Protein AF-0000000066323116 (afdb_homodimer)

pLDDT: mean 90.19, std 12.71, range [26.88, 98.75]

Foldseek 3Di:
DVVVVVVVPDDPVVVVVVVVCPQFDFFDLQKKKKKKKFKDPVCVLCVQADPPDRVLLLLLLVVLQQVLCVVQVFAKWWDADRMIMGIHHRQADPVGDPVDDTAHGVSRTQVCCFVVSQVSSLVSSLVSSLVSPVPPCVRDPPVSNCSSPVRDITMGMDMDMGHPVCLLVVLVVLLCVFQPVLQQSLLCSVLCVPPNCVVCVPPDSVRSQVVDVVPHVDDPVPPFQCSRGNKMKAKAWDFDDDPPDTDIDIDMFIKGWNRDRDPLSSVCSHHRHDDCVSVVVIDIGGDPSVVD/DVVVVVLVPDDPVVVVVVVVCPQFDFFDLQKKKKKKKFKDPVCVLCVQADPPDRVLLLLLLVVLQVVLCVVQVFAKWWDADRMIMGIHHRQADPVGDPVDDTAHGVSRTQVCCFVVSQVSSLVSSLVSSLVLPVPPCVRDPPVSNCSSPVRDITMGMDMDMGHPVCLLVVLVVLLCVFQPVLQQSLLCSVLCVPPNCVVCVPPDSVRSQVVDVVPHVDDPVPPFQCSRGNKMKAKAWDFDDDPPDTDIDIDMFIKGWNRDRDPLSSVQSHDRHDDCVSVVVIDIGGDPSVVD

Nearest PDB structures (foldseek):
  4kgm-assembly1_B-2  TM=8.939E-01  e=3.980E-16  Bacillus thuringiensis serovar israelensis ATCC 35646
  4kgm-assembly2_C-3  TM=8.505E-01  e=1.273E-15  Bacillus thuringiensis serovar israelensis ATCC 35646
  4kgk-assembly1_A  TM=8.338E-01  e=4.421E-14  Bacillus thuringiensis serovar israelensis ATCC 35646
  6r4p-assembly1_A  TM=5.034E-01  e=4.136E-02  Bos taurus
  7pdf-assembly1_A  TM=4.873E-01  e=2.107E-01  Bos taurus

Secondary structure (DSSP, 8-state):
-HHHHTTTSS-HHHHHHHHHHTT--B--TTSEEEEEEEETTHHHHTTTS-SS--HHHHHHHHHHHHHHHHHH--SEEEEETTEEEEEE--SS-TT--TTS----GGGGBHHHHHHHHHHHHHHHHHHHHHHHHTT-TTTS-HHHHHHHHT----EEEEEEEE-GGGTHHHHHHHHIIIIIIIHHHHHHHHHHHHH-HHHHTT--HHHHHHHHHHHSS--GGGS-HHHHH-EEEEEEEEEEE-SS-EEEEEEEEEEE----SSHHHHHHHH-SS--GGGGTTS--EE--GGG-/-HHHHTTTSS-HHHHHHHHHHTT--B--TTSEEEEEEEETTHHHHTTTS-SS--HHHHHHHHHHHHHHHHHH--SEEEEETTEEEEEE--SS-TT--TT-----GGGGBHHHHHHHHHHHHHHHHHHHHHHHHTT-TTTS-HHHHHHHHT----EEEEEEEE-GGGTHHHHHHHHIIIIIIIHHHHHHHHHHHHH-HHHHTT--HHHHHHHHHHHSS--GGGS-HHHHH-EEEEEEEEEEE-SS-EEEEEEEEEEE----SSHHHHHHHH-SS--GGGGTTS--EE--GGG-

Solvent-accessible surface area (backbone atoms only — not comparable to full-atom values): 31396 Å² total; per-residue (Å²): 115,66,77,63,51,63,59,67,76,44,55,66,69,60,53,50,49,53,40,42,46,76,61,60,45,62,54,57,32,72,26,28,37,34,43,40,33,37,48,58,66,42,72,70,70,50,62,78,50,57,76,74,66,36,66,58,59,53,48,18,50,51,53,26,46,52,53,47,31,71,72,71,62,39,23,25,35,36,39,43,92,62,32,39,38,35,32,37,67,44,38,55,56,94,78,64,56,91,88,57,89,54,55,34,77,80,64,18,27,46,39,48,50,30,1,37,53,16,3,45,44,14,24,35,29,38,49,44,37,32,73,71,44,73,84,37,69,88,76,36,52,71,67,54,47,50,51,49,67,60,34,72,67,27,18,27,26,47,52,36,66,26,44,78,91,41,47,66,50,57,50,49,49,48,34,44,50,20,63,45,48,30,28,51,49,35,54,50,38,50,41,36,66,75,61,33,62,81,76,47,70,86,50,52,71,69,54,41,52,50,51,45,41,73,74,44,90,53,53,74,89,70,52,58,47,48,61,37,27,14,37,39,36,27,37,24,78,42,78,44,76,46,100,86,53,75,48,79,44,83,48,73,46,50,27,14,48,82,70,64,98,50,70,57,52,50,51,56,48,61,32,68,52,61,54,66,82,70,52,62,90,52,71,73,42,74,53,80,58,78,82,103,116,65,76,63,50,64,59,67,77,44,55,67,69,61,54,50,50,54,40,44,45,76,61,60,45,62,54,57,30,72,26,30,36,32,44,38,33,37,48,58,66,43,71,70,70,50,61,81,50,57,77,78,66,36,65,60,60,53,48,16,50,50,53,25,46,51,53,47,32,71,72,71,63,40,23,25,35,35,38,43,91,62,32,39,38,35,34,38,67,45,37,53,56,93,79,64,54,91,87,58,87,53,58,34,79,79,65,17,28,46,41,49,50,30,1,37,52,16,4,46,45,14,24,35,29,38,47,43,38,34,72,71,44,73,83,38,70,88,76,36,52,72,66,54,48,50,51,49,68,62,34,71,67,27,19,26,26,48,54,35,66,26,44,79,91,42,46,65,50,56,51,50,50,49,34,45,50,20,63,46,48,30,28,50,50,36,53,49,38,48,41,35,66,76,62,32,63,81,76,47,69,84,52,53,71,68,54,42,50,50,52,44,40,74,75,44,91,53,54,75,88,70,52,57,48,48,61,36,28,14,36,40,36,28,36,24,78,42,78,42,76,46,98,88,53,74,46,78,44,82,47,72,47,50,27,14,49,83,72,64,98,48,69,57,51,51,51,57,48,59,30,67,52,61,52,66,82,70,51,62,88,52,72,75,43,73,54,80,58,82,82,106

Organism: Acanthamoeba polyphaga mimivirus (NCBI:txid212035)

Radius of gyration: 26.81 Å; Cα contacts (8 Å, |Δi|>4): 972; chains: 2; bounding box: 70×74×66 Å

InterPro domains:
  IPR007537 tRNAHis guanylyltransferase Thg1 [PTHR12729] (16-245)
  IPR024956 tRNAHis guanylyltransferase catalytic domain [PF04446] (14-160)
  IPR038469 tRNAHis guanylyltransferase Thg1 superfamily [G3DSA:3.30.70.3000] (10-271)

Structure (mmCIF, N/CA/C/O backbone):
data_AF-0000000066323116-model_v1
#
loop_
_entity.id
_entity.type
_entity.pdbx_description
1 polymer 'Uncharacterized protein R259'
#
loop_
_atom_site.group_PDB
_atom_site.id
_atom_site.type_symbol
_atom_site.label_atom_id
_atom_site.label_alt_id
_atom_site.label_comp_id
_atom_site.label_asym_id
_atom_site.label_entity_id
_atom_site.label_seq_id
_atom_site.pdbx_PDB_ins_code
_atom_site.Cartn_x
_atom_site.Cartn_y
_atom_site.Cartn_z
_atom_site.occupancy
_atom_site.B_iso_or_equiv
_atom_site.auth_seq_id
_atom_site.auth_comp_id
_atom_site.auth_asym_id
_atom_site.auth_atom_id
_atom_site.pdbx_PDB_model_num
ATOM 1 N N . MET A 1 1 ? -22.312 -32.719 9.953 1 27.44 1 MET A N 1
ATOM 2 C CA . MET A 1 1 ? -22.188 -33.688 8.867 1 27.44 1 MET A CA 1
ATOM 3 C C . MET A 1 1 ? -22.688 -33.125 7.555 1 27.44 1 MET A C 1
ATOM 5 O O . MET A 1 1 ? -22.078 -33.344 6.504 1 27.44 1 MET A O 1
ATOM 9 N N . SER A 1 2 ? -23.938 -32.531 7.668 1 28.55 2 SER A N 1
ATOM 10 C CA . SER A 1 2 ? -24.719 -32.031 6.559 1 28.55 2 SER A CA 1
ATOM 11 C C . SER A 1 2 ? -24.141 -30.719 6.027 1 28.55 2 SER A C 1
ATOM 13 O O . SER A 1 2 ? -24.188 -30.453 4.824 1 28.55 2 SER A O 1
ATOM 15 N N . GLU A 1 3 ? -23.719 -29.844 6.961 1 29.06 3 GLU A N 1
ATOM 16 C CA . GLU A 1 3 ? -23.141 -28.562 6.586 1 29.06 3 GLU A CA 1
ATOM 17 C C . GLU A 1 3 ? -21.797 -28.75 5.883 1 29.06 3 GLU A C 1
ATOM 19 O O . GLU A 1 3 ? -21.359 -27.859 5.148 1 29.06 3 GLU A O 1
ATOM 24 N N . ILE A 1 4 ? -21.016 -29.812 6.152 1 36.69 4 ILE A N 1
ATOM 25 C CA . ILE A 1 4 ? -19.828 -30.344 5.48 1 36.69 4 ILE A CA 1
ATOM 26 C C . ILE A 1 4 ? -20.203 -30.781 4.062 1 36.69 4 ILE A C 1
ATOM 28 O O . ILE A 1 4 ? -19.391 -30.625 3.139 1 36.69 4 ILE A O 1
ATOM 32 N N . SER A 1 5 ? -21.344 -31.328 3.861 1 37.16 5 SER A N 1
ATOM 33 C CA . SER A 1 5 ? -21.875 -31.875 2.611 1 37.16 5 SER A CA 1
ATOM 34 C C . SER A 1 5 ? -22.094 -30.766 1.582 1 37.16 5 SER A C 1
ATOM 36 O O . SER A 1 5 ? -21.906 -30.984 0.383 1 37.16 5 SER A O 1
ATOM 38 N N . ASN A 1 6 ? -22.766 -29.688 1.961 1 36.66 6 ASN A N 1
ATOM 39 C CA . ASN A 1 6 ? -23.109 -28.609 1.047 1 36.66 6 ASN A CA 1
ATOM 40 C C . ASN A 1 6 ? -21.875 -27.812 0.631 1 36.66 6 ASN A C 1
ATOM 42 O O . ASN A 1 6 ? -21.984 -26.859 -0.146 1 36.66 6 ASN A O 1
ATOM 46 N N . ILE A 1 7 ? -20.766 -27.781 1.333 1 43.34 7 ILE A N 1
ATOM 47 C CA . ILE A 1 7 ? -19.453 -27.281 0.99 1 43.34 7 ILE A CA 1
ATOM 48 C C . ILE A 1 7 ? -18.875 -28.078 -0.175 1 43.34 7 ILE A C 1
ATOM 50 O O . ILE A 1 7 ? -18.062 -27.578 -0.951 1 43.34 7 ILE A O 1
ATOM 54 N N . ILE A 1 8 ? -19.219 -29.422 -0.382 1 46.03 8 ILE A N 1
ATOM 55 C CA . ILE A 1 8 ? -18.75 -30.359 -1.399 1 46.03 8 ILE A CA 1
ATOM 56 C C . ILE A 1 8 ? -19.156 -29.859 -2.785 1 46.03 8 ILE A C 1
ATOM 58 O O . ILE A 1 8 ? -18.359 -29.906 -3.727 1 46.03 8 ILE A O 1
ATOM 62 N N . ASN A 1 9 ? -20.5 -29.344 -2.939 1 54.34 9 ASN A N 1
ATOM 63 C CA . ASN A 1 9 ? -20.953 -29.125 -4.312 1 54.34 9 ASN A CA 1
ATOM 64 C C . ASN A 1 9 ? -20.609 -27.719 -4.801 1 54.34 9 ASN A C 1
ATOM 66 O O . ASN A 1 9 ? -21 -27.328 -5.902 1 54.34 9 ASN A O 1
ATOM 70 N N . GLU A 1 10 ? -20.141 -26.938 -3.865 1 66 10 GLU A N 1
ATOM 71 C CA . GLU A 1 10 ? -19.891 -25.578 -4.332 1 66 10 GLU A CA 1
ATOM 72 C C . GLU A 1 10 ? -18.516 -25.469 -4.984 1 66 10 GLU A C 1
ATOM 74 O O . GLU A 1 10 ? -17.531 -26.016 -4.473 1 66 10 GLU A O 1
ATOM 79 N N . PRO A 1 11 ? -18.609 -24.969 -6.191 1 76.12 11 PRO A N 1
ATOM 80 C CA . PRO A 1 11 ? -17.312 -24.75 -6.852 1 76.12 11 PRO A CA 1
ATOM 81 C C . PRO A 1 11 ? -16.312 -24.016 -5.961 1 76.12 11 PRO A C 1
ATOM 83 O O . PRO A 1 11 ? -16.688 -23.125 -5.199 1 76.12 11 PRO A O 1
ATOM 86 N N . ILE A 1 12 ? -15.164 -24.531 -5.883 1 77.75 12 ILE A N 1
ATOM 87 C CA . ILE A 1 12 ? -14.086 -24.031 -5.035 1 77.75 12 ILE A CA 1
ATOM 88 C C . ILE A 1 12 ? -13.992 -22.516 -5.18 1 77.75 12 ILE A C 1
ATOM 90 O O . ILE A 1 12 ? -13.781 -21.812 -4.191 1 77.75 12 ILE A O 1
ATOM 94 N N . GLY A 1 13 ? -14.203 -22 -6.367 1 74.31 13 GLY A N 1
ATOM 95 C CA . GLY A 1 13 ? -14.141 -20.562 -6.602 1 74.31 13 GLY A CA 1
ATOM 96 C C . GLY A 1 13 ? -15.164 -19.781 -5.789 1 74.31 13 GLY A C 1
ATOM 97 O O . GLY A 1 13 ? -14.836 -18.75 -5.203 1 74.31 13 GLY A O 1
ATOM 98 N N . ASP A 1 14 ? -16.328 -20.281 -5.723 1 78.25 14 ASP A N 1
ATOM 99 C CA . ASP A 1 14 ? -17.406 -19.625 -4.98 1 78.25 14 ASP A CA 1
ATOM 100 C C . ASP A 1 14 ? -17.156 -19.688 -3.477 1 78.25 14 ASP A C 1
ATOM 102 O O . ASP A 1 14 ? -17.422 -18.719 -2.752 1 78.25 14 ASP A O 1
ATOM 106 N N . ARG A 1 15 ? -16.672 -20.844 -3.086 1 80 15 ARG A N 1
ATOM 107 C CA . ARG A 1 15 ? -16.344 -20.984 -1.673 1 80 15 ARG A CA 1
ATOM 108 C C . ARG A 1 15 ? -15.266 -20 -1.249 1 80 15 ARG A C 1
ATOM 110 O O . ARG A 1 15 ? -15.383 -19.359 -0.198 1 80 15 ARG A O 1
ATOM 117 N N . MET A 1 16 ? -14.344 -19.844 -2.1 1 77.62 16 MET A N 1
ATOM 118 C CA . MET A 1 16 ? -13.242 -18.938 -1.795 1 77.62 16 MET A CA 1
ATOM 119 C C . MET A 1 16 ? -13.727 -17.5 -1.744 1 77.62 16 MET A C 1
ATOM 121 O O . MET A 1 16 ? -13.281 -16.719 -0.897 1 77.62 16 MET A O 1
ATOM 125 N N . LYS A 1 17 ? -14.633 -17.234 -2.588 1 76.81 17 LYS A N 1
ATOM 126 C CA . LYS A 1 17 ? -15.188 -15.883 -2.607 1 76.81 17 LYS A CA 1
ATOM 127 C C . LYS A 1 17 ? -15.914 -15.57 -1.303 1 76.81 17 LYS A C 1
ATOM 129 O O . LYS A 1 17 ? -15.891 -14.43 -0.833 1 76.81 17 LYS A O 1
ATOM 134 N N . ARG A 1 18 ? -16.453 -16.578 -0.722 1 77.75 18 ARG A N 1
ATOM 135 C CA . ARG A 1 18 ? -17.125 -16.391 0.557 1 77.75 18 ARG A CA 1
ATOM 136 C C . ARG A 1 18 ? -16.125 -16.047 1.659 1 77.75 18 ARG A C 1
ATOM 138 O O . ARG A 1 18 ? -16.391 -15.195 2.504 1 77.75 18 ARG A O 1
ATOM 145 N N . PHE A 1 19 ? -15.047 -16.688 1.605 1 81.5 19 PHE A N 1
ATOM 146 C CA . PHE A 1 19 ? -14.031 -16.422 2.615 1 81.5 19 PHE A CA 1
ATOM 147 C C . PHE A 1 19 ? -13.445 -15.016 2.439 1 81.5 19 PHE A C 1
ATOM 149 O O . PHE A 1 19 ? -13.086 -14.367 3.418 1 81.5 19 PHE A O 1
ATOM 156 N N . GLU A 1 20 ? -13.484 -14.602 1.243 1 78.06 20 GLU A N 1
ATOM 157 C CA . GLU A 1 20 ? -12.953 -13.273 0.952 1 78.06 20 GLU A CA 1
ATOM 158 C C . GLU A 1 20 ? -13.953 -12.188 1.324 1 78.06 20 GLU A C 1
ATOM 160 O O . GLU A 1 20 ? -13.578 -11.023 1.495 1 78.06 20 GLU A O 1
ATOM 165 N N . ALA A 1 21 ? -15.156 -12.539 1.492 1 82.31 21 ALA A N 1
ATOM 166 C CA . ALA A 1 21 ? -16.234 -11.57 1.694 1 82.31 21 ALA A CA 1
ATOM 167 C C . ALA A 1 21 ? -16.297 -11.125 3.152 1 82.31 21 ALA A C 1
ATOM 169 O O . ALA A 1 21 ? -16.906 -10.102 3.469 1 82.31 21 ALA A O 1
ATOM 170 N N . LYS A 1 22 ? -15.648 -11.859 4.004 1 86.19 22 LYS A N 1
ATOM 171 C CA . LYS A 1 22 ? -15.758 -11.586 5.434 1 86.19 22 LYS A CA 1
ATOM 172 C C . LYS A 1 22 ? -15.367 -10.141 5.746 1 86.19 22 LYS A C 1
ATOM 174 O O . LYS A 1 22 ? -16.016 -9.484 6.566 1 86.19 22 LYS A O 1
ATOM 179 N N . TYR A 1 23 ? -14.414 -9.672 5.055 1 89.19 23 TYR A N 1
ATOM 180 C CA . TYR A 1 23 ? -13.914 -8.328 5.344 1 89.19 23 TYR A CA 1
ATOM 181 C C . TYR A 1 23 ? -14.164 -7.395 4.164 1 89.19 23 TYR A C 1
ATOM 183 O O . TYR A 1 23 ? -13.461 -6.395 4 1 89.19 23 TYR A O 1
ATOM 191 N N . ASP A 1 24 ? -15.062 -7.816 3.354 1 89.25 24 ASP A N 1
ATOM 192 C CA . ASP A 1 24 ? -15.367 -6.992 2.188 1 89.25 24 ASP A CA 1
ATOM 193 C C . ASP A 1 24 ? -16.5 -6.008 2.494 1 89.25 24 ASP A C 1
ATOM 195 O O . ASP A 1 24 ? -17.562 -6.055 1.863 1 89.25 24 ASP A O 1
ATOM 199 N N . PHE A 1 25 ? -16.234 -5.012 3.311 1 93.31 25 PHE A N 1
ATOM 200 C CA . PHE A 1 25 ? -17.188 -3.975 3.68 1 93.31 25 PHE A CA 1
ATOM 201 C C . PHE A 1 25 ? -17.172 -2.846 2.656 1 93.31 25 PHE A C 1
ATOM 203 O O . PHE A 1 25 ? -16.188 -2.645 1.952 1 93.31 25 PHE A O 1
ATOM 210 N N . LYS A 1 26 ? -18.344 -2.229 2.596 1 95 26 LYS A N 1
ATOM 211 C CA . LYS A 1 26 ? -18.469 -1.128 1.646 1 95 26 LYS A CA 1
ATOM 212 C C . LYS A 1 26 ? -18.938 0.148 2.342 1 95 26 LYS A C 1
ATOM 214 O O . LYS A 1 26 ? -19.781 0.101 3.236 1 95 26 LYS A O 1
ATOM 219 N N . ILE A 1 27 ? -18.438 1.248 1.883 1 96.38 27 ILE A N 1
ATOM 220 C CA . ILE A 1 27 ? -18.922 2.553 2.307 1 96.38 27 ILE A CA 1
ATOM 221 C C . ILE A 1 27 ? -20.25 2.857 1.604 1 96.38 27 ILE A C 1
ATOM 223 O O . ILE A 1 27 ? -20.359 2.689 0.387 1 96.38 27 ILE A O 1
ATOM 227 N N . GLU A 1 28 ? -21.203 3.299 2.338 1 95 28 GLU A N 1
ATOM 228 C CA . GLU A 1 28 ? -22.5 3.643 1.752 1 95 28 GLU A CA 1
ATOM 229 C C . GLU A 1 28 ? -22.375 4.82 0.788 1 95 28 GLU A C 1
ATOM 231 O O . GLU A 1 28 ? -21.719 5.816 1.099 1 95 28 GLU A O 1
ATOM 236 N N . PRO A 1 29 ? -23.047 4.711 -0.334 1 95.25 29 PRO A N 1
ATOM 237 C CA . PRO A 1 29 ? -22.906 5.758 -1.35 1 95.25 29 PRO A CA 1
ATOM 238 C C . PRO A 1 29 ? -23.359 7.129 -0.851 1 95.25 29 PRO A C 1
ATOM 240 O O . PRO A 1 29 ? -22.906 8.156 -1.355 1 95.25 29 PRO A O 1
ATOM 243 N N . GLN A 1 30 ? -24.219 7.199 0.171 1 95 30 GLN A N 1
ATOM 244 C CA . GLN A 1 30 ? -24.75 8.461 0.669 1 95 30 GLN A CA 1
ATOM 245 C C . GLN A 1 30 ? -23.828 9.062 1.73 1 95 30 GLN A C 1
ATOM 247 O O . GLN A 1 30 ? -24.062 10.188 2.191 1 95 30 GLN A O 1
ATOM 252 N N . ASN A 1 31 ? -22.828 8.297 2.102 1 96.38 31 ASN A N 1
ATOM 253 C CA . ASN A 1 31 ? -21.953 8.75 3.17 1 96.38 31 ASN A CA 1
ATOM 254 C C . ASN A 1 31 ? -20.703 9.43 2.615 1 96.38 31 ASN A C 1
ATOM 256 O O . ASN A 1 31 ? -20.344 9.234 1.448 1 96.38 31 ASN A O 1
ATOM 260 N N . TYR A 1 32 ? -20.109 10.312 3.412 1 96.44 32 TYR A N 1
ATOM 261 C CA . TYR A 1 32 ? -18.797 10.914 3.205 1 96.44 32 TYR A CA 1
ATOM 262 C C . TYR A 1 32 ? -17.703 10.055 3.836 1 96.44 32 TYR A C 1
ATOM 264 O O . TYR A 1 32 ? -17.984 9.25 4.727 1 96.44 32 TYR A O 1
ATOM 272 N N . PHE A 1 33 ? -16.516 10.188 3.307 1 96.88 33 PHE A N 1
ATOM 273 C CA . PHE A 1 33 ? -15.469 9.453 3.996 1 96.88 33 PHE A CA 1
ATOM 274 C C . PHE A 1 33 ? -14.109 10.109 3.766 1 96.88 33 PHE A C 1
ATOM 276 O O . PHE A 1 33 ? -13.969 10.969 2.896 1 96.88 33 PHE A O 1
ATOM 283 N N . CYS A 1 34 ? -13.188 9.844 4.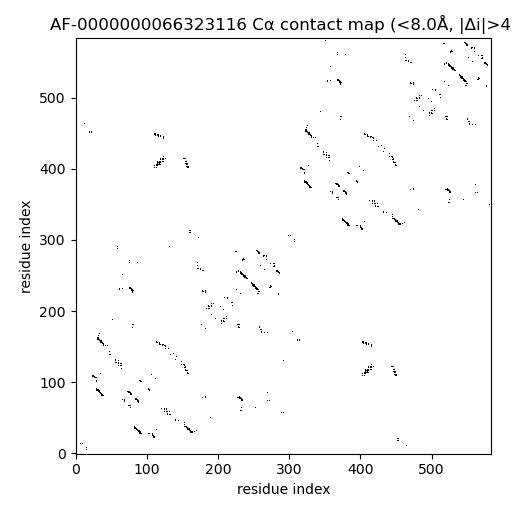555 1 96.94 34 CYS A N 1
ATOM 284 C CA . CYS A 1 34 ? -11.797 10.219 4.324 1 96.94 34 CYS A CA 1
ATOM 285 C C . CYS A 1 34 ? -10.867 9.031 4.523 1 96.94 34 CYS A C 1
ATOM 287 O O . CYS A 1 34 ? -11.219 8.07 5.211 1 96.94 34 CYS A O 1
ATOM 289 N N . VAL A 1 35 ? -9.844 8.992 3.799 1 97.94 35 VAL A N 1
ATOM 290 C CA . VAL A 1 35 ? -8.734 8.055 3.975 1 97.94 35 VAL A CA 1
ATOM 291 C C . VAL A 1 35 ? -7.555 8.766 4.621 1 97.94 35 VAL A C 1
ATOM 293 O O . VAL A 1 35 ? -7.062 9.773 4.098 1 97.94 35 VAL A O 1
ATOM 296 N N . ARG A 1 36 ? -7.156 8.32 5.742 1 97.69 36 ARG A N 1
ATOM 297 C CA . ARG A 1 36 ? -5.977 8.867 6.406 1 97.69 36 ARG A CA 1
ATOM 298 C C . ARG A 1 36 ? -4.801 7.898 6.324 1 97.69 36 ARG A C 1
ATOM 300 O O . ARG A 1 36 ? -4.949 6.707 6.605 1 97.69 36 ARG A O 1
ATOM 307 N N . LEU A 1 37 ? -3.746 8.383 5.867 1 98.5 37 LEU A N 1
ATOM 308 C CA . LEU A 1 37 ? -2.514 7.613 5.758 1 98.5 37 LEU A CA 1
ATOM 309 C C . LEU A 1 37 ? -1.474 8.102 6.758 1 98.5 37 LEU A C 1
ATOM 311 O O . LEU A 1 37 ? -1.402 9.297 7.051 1 98.5 37 LEU A O 1
ATOM 315 N N . ASP A 1 38 ? -0.684 7.176 7.262 1 97.56 38 ASP A N 1
ATOM 316 C CA . ASP A 1 38 ? 0.35 7.484 8.242 1 97.56 38 ASP A CA 1
ATOM 317 C C . ASP A 1 38 ? 1.608 6.66 8 1 97.56 38 ASP A C 1
ATOM 319 O O . ASP A 1 38 ? 1.533 5.441 7.824 1 97.56 38 ASP A O 1
ATOM 323 N N . GLY A 1 39 ? 2.715 7.336 7.957 1 97.88 39 GLY A N 1
ATOM 324 C CA . GLY A 1 39 ? 3.971 6.633 7.75 1 97.88 39 GLY A CA 1
ATOM 325 C C . GLY A 1 39 ? 4.23 5.559 8.789 1 97.88 39 GLY A C 1
ATOM 326 O O . GLY A 1 39 ? 4.035 5.785 9.984 1 97.88 39 GLY A O 1
ATOM 327 N N . ASN A 1 40 ? 4.637 4.398 8.281 1 96.62 40 ASN A N 1
ATOM 328 C CA . ASN A 1 40 ? 4.953 3.289 9.18 1 96.62 40 ASN A CA 1
ATOM 329 C C . ASN A 1 40 ? 6.41 3.328 9.633 1 96.62 40 ASN A C 1
ATOM 331 O O . ASN A 1 40 ? 7.32 3.119 8.828 1 96.62 40 ASN A O 1
ATOM 335 N N . LYS A 1 41 ? 6.66 3.566 10.914 1 93.5 41 LYS A N 1
ATOM 336 C CA . LYS A 1 41 ? 7.984 3.623 11.531 1 93.5 41 LYS A CA 1
ATOM 337 C C . LYS A 1 41 ? 8.812 4.762 10.945 1 93.5 41 LYS A C 1
ATOM 339 O O . LYS A 1 41 ? 9.984 4.574 10.617 1 93.5 41 LYS A O 1
ATOM 344 N N . PHE A 1 42 ? 8.203 5.871 10.742 1 93.88 42 PHE A N 1
ATOM 345 C CA . PHE A 1 42 ? 8.875 7.016 10.133 1 93.88 42 PHE A CA 1
ATOM 346 C C . PHE A 1 42 ? 9.773 7.715 11.148 1 93.88 42 PHE A C 1
ATOM 348 O O . PHE A 1 42 ? 10.688 8.461 10.773 1 93.88 42 PHE A O 1
ATOM 355 N N . SER A 1 43 ? 9.477 7.445 12.445 1 86.81 43 SER A N 1
ATOM 356 C CA . SER A 1 43 ? 10.406 7.984 13.438 1 86.81 43 SER A CA 1
ATOM 357 C C . SER A 1 43 ? 11.828 7.5 13.188 1 86.81 43 SER A C 1
ATOM 359 O O . SER A 1 43 ? 12.781 8.273 13.289 1 86.81 43 SER A O 1
ATOM 361 N N . ASN A 1 44 ? 11.945 6.242 12.773 1 84.69 44 ASN A N 1
ATOM 362 C CA . ASN A 1 44 ? 13.25 5.672 12.445 1 84.69 44 ASN A CA 1
ATOM 363 C C . ASN A 1 44 ? 13.703 6.082 11.047 1 84.69 44 ASN A C 1
ATOM 365 O O . ASN A 1 44 ? 14.883 6.359 10.828 1 84.69 44 ASN A O 1
ATOM 369 N N . PHE A 1 45 ? 12.789 6.207 10.211 1 87.69 45 PHE A N 1
ATOM 370 C CA . PHE A 1 45 ? 13.07 6.523 8.812 1 87.69 45 PHE A CA 1
ATOM 371 C C . PHE A 1 45 ? 13.633 7.934 8.68 1 87.69 45 PHE A C 1
ATOM 373 O O . PHE A 1 45 ? 14.523 8.18 7.867 1 87.69 45 PHE A O 1
ATOM 380 N N . THR A 1 46 ? 13.164 8.867 9.555 1 87.62 46 THR A N 1
ATOM 381 C CA . THR A 1 46 ? 13.5 10.273 9.391 1 87.62 46 THR A CA 1
ATOM 382 C C . THR A 1 46 ? 14.539 10.711 10.414 1 87.62 46 THR A C 1
ATOM 384 O O . THR A 1 46 ? 14.828 11.898 10.555 1 87.62 46 THR A O 1
ATOM 387 N N . ARG A 1 47 ? 15.078 9.773 11.07 1 84.5 47 ARG A N 1
ATOM 388 C CA . ARG A 1 47 ? 15.953 10.062 12.195 1 84.5 47 ARG A CA 1
ATOM 389 C C . ARG A 1 47 ? 17.141 10.93 11.766 1 84.5 47 ARG A C 1
ATOM 391 O O . ARG A 1 47 ? 17.547 11.828 12.5 1 84.5 47 ARG A O 1
ATOM 398 N N . LYS A 1 48 ? 17.609 10.75 10.555 1 84.94 48 LYS A N 1
ATOM 399 C CA . LYS A 1 48 ? 18.828 11.438 10.148 1 84.94 48 LYS A CA 1
ATOM 400 C C . LYS A 1 48 ? 18.531 12.539 9.133 1 84.94 48 LYS A C 1
ATOM 402 O O . LYS A 1 48 ? 19.422 12.977 8.398 1 84.94 48 LYS A O 1
ATOM 407 N N . PHE A 1 49 ? 17.297 12.922 9.148 1 90.38 49 PHE A N 1
ATOM 408 C CA . PHE A 1 49 ? 16.906 14.008 8.258 1 90.38 49 PHE A CA 1
ATOM 409 C C . PHE A 1 49 ? 17.219 15.359 8.891 1 90.38 49 PHE A C 1
ATOM 411 O O . PHE A 1 49 ? 17.594 15.438 10.07 1 90.38 49 PHE A O 1
ATOM 418 N N . GLU A 1 50 ? 17.188 16.359 8.086 1 87.88 50 GLU A N 1
ATOM 419 C CA . GLU A 1 50 ? 17.406 17.719 8.594 1 87.88 50 GLU A CA 1
ATOM 420 C C . GLU A 1 50 ? 16.375 18.062 9.656 1 87.88 50 GLU A C 1
ATOM 422 O O . GLU A 1 50 ? 15.195 17.719 9.531 1 87.88 50 GLU A O 1
ATOM 427 N N . LYS A 1 51 ? 16.875 18.75 10.68 1 85.5 51 LYS A N 1
ATOM 428 C CA . LYS A 1 51 ? 16.016 19.188 11.789 1 85.5 51 LYS A CA 1
ATOM 429 C C . LYS A 1 51 ? 15.969 20.703 11.875 1 85.5 51 LYS A C 1
ATOM 431 O O . LYS A 1 51 ? 16.906 21.391 11.477 1 85.5 51 LYS A O 1
ATOM 436 N N . PRO A 1 52 ? 14.859 21.359 12.352 1 88.5 52 PRO A N 1
ATOM 437 C CA . PRO A 1 52 ? 13.633 20.734 12.875 1 88.5 52 PRO A CA 1
ATOM 438 C C . PRO A 1 52 ? 12.711 20.234 11.766 1 88.5 52 PRO A C 1
ATOM 440 O O . PRO A 1 52 ? 11.859 19.391 12 1 88.5 52 PRO A O 1
ATOM 443 N N . TYR A 1 53 ? 12.914 20.812 10.523 1 90 53 TYR A N 1
ATOM 444 C CA . TYR A 1 53 ? 12.094 20.391 9.391 1 90 53 TYR A CA 1
ATOM 445 C C . TYR A 1 53 ? 12.953 20.125 8.164 1 90 53 TYR A C 1
ATOM 447 O O . TYR A 1 53 ? 13.805 20.938 7.805 1 90 53 TYR A O 1
ATOM 455 N N . ASP A 1 54 ? 12.797 19.016 7.633 1 91.75 54 ASP A N 1
ATOM 456 C CA . ASP A 1 54 ? 13.398 18.703 6.34 1 91.75 54 ASP A CA 1
ATOM 457 C C . ASP A 1 54 ? 12.477 19.094 5.191 1 91.75 54 ASP A C 1
ATOM 459 O O . ASP A 1 54 ? 11.453 18.453 4.957 1 91.75 54 ASP A O 1
ATOM 463 N N . VAL A 1 55 ? 12.836 20.078 4.527 1 92.69 55 VAL A N 1
ATOM 464 C CA . VAL A 1 55 ? 11.984 20.672 3.502 1 92.69 55 VAL A CA 1
ATOM 465 C C . VAL A 1 55 ? 11.75 19.656 2.375 1 92.69 55 VAL A C 1
ATOM 467 O O . VAL A 1 55 ? 10.672 19.625 1.776 1 92.69 55 VAL A O 1
ATOM 470 N N . ARG A 1 56 ? 12.75 18.828 2.059 1 93.38 56 ARG A N 1
ATOM 471 C CA . ARG A 1 56 ? 12.609 17.844 1 1 93.38 56 ARG A CA 1
ATOM 472 C C . ARG A 1 56 ? 11.586 16.781 1.375 1 93.38 56 ARG A C 1
ATOM 474 O O . ARG A 1 56 ? 10.828 16.297 0.521 1 93.38 56 ARG A O 1
ATOM 481 N N . PHE A 1 57 ? 11.602 16.422 2.662 1 95.25 57 PHE A N 1
ATOM 482 C CA . PHE A 1 57 ? 10.586 15.484 3.148 1 95.25 57 PHE A CA 1
ATOM 483 C C . PHE A 1 57 ? 9.188 16.078 2.973 1 95.25 57 PHE A C 1
ATOM 485 O O . PHE A 1 57 ? 8.289 15.406 2.455 1 95.25 57 PHE A O 1
ATOM 492 N N . SER A 1 58 ? 9.008 17.312 3.41 1 96 58 SER A N 1
ATOM 493 C CA . SER A 1 58 ? 7.727 18 3.287 1 96 58 SER A CA 1
ATOM 494 C C . SER A 1 58 ? 7.293 18.094 1.827 1 96 58 SER A C 1
ATOM 496 O O . SER A 1 58 ? 6.125 17.875 1.503 1 96 58 SER A O 1
ATOM 498 N N . GLN A 1 59 ? 8.242 18.391 0.983 1 96.5 59 GLN A N 1
ATOM 499 C CA . GLN A 1 59 ? 7.953 18.5 -0.442 1 96.5 59 GLN A CA 1
ATOM 500 C C . GLN A 1 59 ? 7.508 17.156 -1.018 1 96.5 59 GLN A C 1
ATOM 502 O O . GLN A 1 59 ? 6.578 17.094 -1.825 1 96.5 59 GLN A O 1
ATOM 507 N N . ALA A 1 60 ? 8.172 16.125 -0.621 1 96.56 60 ALA A N 1
ATOM 508 C CA . ALA A 1 60 ? 7.785 14.789 -1.078 1 96.56 60 ALA A CA 1
ATOM 509 C C . ALA A 1 60 ? 6.363 14.445 -0.646 1 96.56 60 ALA A C 1
ATOM 511 O O . ALA A 1 60 ? 5.59 13.875 -1.421 1 96.56 60 ALA A O 1
ATOM 512 N N . MET A 1 61 ? 6.031 14.805 0.569 1 98.06 61 MET A N 1
ATOM 513 C CA . MET A 1 61 ? 4.684 14.57 1.077 1 98.06 61 MET A CA 1
ATOM 514 C C . MET A 1 61 ? 3.652 15.344 0.264 1 98.06 61 MET A C 1
ATOM 516 O O . MET A 1 61 ? 2.607 14.797 -0.099 1 98.06 61 MET A O 1
ATOM 520 N N . VAL A 1 62 ? 3.939 16.562 -0.035 1 98.25 62 VAL A N 1
ATOM 521 C CA . VAL A 1 62 ? 3.027 17.422 -0.781 1 98.25 62 VAL A CA 1
ATOM 522 C C . VAL A 1 62 ? 2.85 16.891 -2.197 1 98.25 62 VAL A C 1
ATOM 524 O O . VAL A 1 62 ? 1.722 16.734 -2.674 1 98.25 62 VAL A O 1
ATOM 527 N N . MET A 1 63 ? 3.961 16.562 -2.844 1 97.5 63 MET A N 1
ATOM 528 C CA . MET A 1 63 ? 3.898 16.031 -4.203 1 97.5 63 MET A CA 1
ATOM 529 C C . MET A 1 63 ? 3.127 14.719 -4.246 1 97.5 63 MET A C 1
ATOM 531 O O . MET A 1 63 ? 2.355 14.477 -5.176 1 97.5 63 MET A O 1
ATOM 535 N N . THR A 1 64 ? 3.363 13.898 -3.277 1 97.88 64 THR A N 1
ATOM 536 C CA . THR A 1 64 ? 2.643 12.633 -3.172 1 97.88 64 THR A CA 1
ATOM 537 C C . THR A 1 64 ? 1.144 12.875 -3.02 1 97.88 64 THR A C 1
ATOM 539 O O . THR A 1 64 ? 0.332 12.203 -3.658 1 97.88 64 THR A O 1
ATOM 542 N N . THR A 1 65 ? 0.767 13.82 -2.184 1 98.62 65 THR A N 1
ATOM 543 C CA . THR A 1 65 ? -0.637 14.156 -1.97 1 98.62 65 THR A CA 1
ATOM 544 C C . THR A 1 65 ? -1.275 14.664 -3.26 1 98.62 65 THR A C 1
ATOM 546 O O . THR A 1 65 ? -2.402 14.289 -3.592 1 98.62 65 THR A O 1
ATOM 549 N N . ILE A 1 66 ? -0.548 15.469 -3.98 1 97.94 66 ILE A N 1
ATOM 550 C CA . ILE A 1 66 ? -1.022 15.977 -5.266 1 97.94 66 ILE A CA 1
ATOM 551 C C . ILE A 1 66 ? -1.302 14.805 -6.207 1 97.94 66 ILE A C 1
ATOM 553 O O . ILE A 1 66 ? -2.385 14.719 -6.789 1 97.94 66 ILE A O 1
ATOM 557 N N . ASP A 1 67 ? -0.286 13.906 -6.359 1 97.31 67 ASP A N 1
ATOM 558 C CA . ASP A 1 67 ? -0.465 12.727 -7.199 1 97.31 67 ASP A CA 1
ATOM 559 C C . ASP A 1 67 ? -1.721 11.953 -6.801 1 97.31 67 ASP A C 1
ATOM 561 O O . ASP A 1 67 ? -2.449 11.453 -7.66 1 97.31 67 ASP A O 1
ATOM 565 N N . THR A 1 68 ? -1.945 11.812 -5.539 1 97.94 68 THR A N 1
ATOM 566 C CA . THR A 1 68 ? -3.02 10.977 -5.012 1 97.94 68 THR A CA 1
ATOM 567 C C . THR A 1 68 ? -4.379 11.617 -5.281 1 97.94 68 THR A C 1
ATOM 569 O O . THR A 1 68 ? -5.336 10.922 -5.645 1 97.94 68 THR A O 1
ATOM 572 N N . ILE A 1 69 ? -4.492 12.969 -5.098 1 97.94 69 ILE A N 1
ATOM 573 C CA . ILE A 1 69 ? -5.727 13.672 -5.434 1 97.94 69 ILE A CA 1
ATOM 574 C C . ILE A 1 69 ? -6.035 13.484 -6.914 1 97.94 69 ILE A C 1
ATOM 576 O O . ILE A 1 69 ? -7.176 13.195 -7.285 1 97.94 69 ILE A O 1
ATOM 580 N N . ASN A 1 70 ? -5.004 13.664 -7.648 1 96.31 70 ASN A N 1
ATOM 581 C CA . ASN A 1 70 ? -5.172 13.555 -9.094 1 96.31 70 ASN A CA 1
ATOM 582 C C . ASN A 1 70 ? -5.633 12.156 -9.492 1 96.31 70 ASN A C 1
ATOM 584 O O . ASN A 1 70 ? -6.492 12.008 -10.367 1 96.31 70 ASN A O 1
ATOM 588 N N . LYS A 1 71 ? -5.145 11.18 -8.891 1 96.38 71 LYS A N 1
ATOM 589 C CA . LYS A 1 71 ? -5.418 9.789 -9.25 1 96.38 71 LYS A CA 1
ATOM 590 C C . LYS A 1 71 ? -6.801 9.352 -8.766 1 96.38 71 LYS A C 1
ATOM 592 O O . LYS A 1 71 ? -7.523 8.656 -9.477 1 96.38 71 LYS A O 1
ATOM 597 N N . PHE A 1 72 ? -7.211 9.742 -7.562 1 97.5 72 PHE A N 1
ATOM 598 C CA . PHE A 1 72 ? -8.367 9.102 -6.945 1 97.5 72 PHE A CA 1
ATOM 599 C C . PHE A 1 72 ? -9.523 10.086 -6.828 1 97.5 72 PHE A C 1
ATOM 601 O O . PHE A 1 72 ? -10.633 9.703 -6.43 1 97.5 72 PHE A O 1
ATOM 608 N N . GLY A 1 73 ? -9.281 11.32 -7.078 1 96.5 73 GLY A N 1
ATOM 609 C CA . GLY A 1 73 ? -10.359 12.289 -7.172 1 96.5 73 GLY A CA 1
ATOM 610 C C . GLY A 1 73 ? -10.82 12.805 -5.82 1 96.5 73 GLY A C 1
ATOM 611 O O . GLY A 1 73 ? -12.008 13.031 -5.605 1 96.5 73 GLY A O 1
ATOM 612 N N . ALA A 1 74 ? -9.93 12.914 -4.863 1 97.88 74 ALA A N 1
ATOM 613 C CA . ALA A 1 74 ? -10.281 13.516 -3.58 1 97.88 74 ALA A CA 1
ATOM 614 C C . ALA A 1 74 ? -10.625 14.992 -3.742 1 97.88 74 ALA A C 1
ATOM 616 O O . ALA A 1 74 ? -10.047 15.68 -4.586 1 97.88 74 ALA A O 1
ATOM 617 N N . ARG A 1 75 ? -11.547 15.484 -2.914 1 97.94 75 ARG A N 1
ATOM 618 C CA . ARG A 1 75 ? -11.945 16.891 -2.936 1 97.94 75 ARG A CA 1
ATOM 619 C C . ARG A 1 75 ? -10.867 17.781 -2.318 1 97.94 75 ARG A C 1
ATOM 621 O O . ARG A 1 75 ? -10.625 18.891 -2.791 1 97.94 75 ARG A O 1
ATOM 628 N N . THR A 1 76 ? -10.312 17.328 -1.271 1 98.38 76 THR A N 1
ATOM 629 C CA . THR A 1 76 ? -9.273 18.031 -0.539 1 98.38 76 THR A CA 1
ATOM 630 C C . THR A 1 76 ? -8.234 17.062 0.013 1 98.38 76 THR A C 1
ATOM 632 O O . THR A 1 76 ? -8.586 15.992 0.514 1 98.38 76 THR A O 1
ATOM 635 N N . GLY A 1 77 ? -6.996 17.375 -0.171 1 98.69 77 GLY A N 1
ATOM 636 C CA . GLY A 1 77 ? -5.91 16.688 0.523 1 98.69 77 GLY A CA 1
ATOM 637 C C . GLY A 1 77 ? -5.285 17.531 1.615 1 98.69 77 GLY A C 1
ATOM 638 O O . GLY A 1 77 ? -5.211 18.766 1.494 1 98.69 77 GLY A O 1
ATOM 639 N N . PHE A 1 78 ? -4.918 16.953 2.68 1 98.62 78 PHE A N 1
ATOM 640 C CA . PHE A 1 78 ? -4.211 17.578 3.789 1 98.62 78 PHE A CA 1
ATOM 641 C C . PHE A 1 78 ? -3.004 16.75 4.203 1 98.62 78 PHE A C 1
ATOM 643 O O . PHE A 1 78 ? -3.08 15.516 4.242 1 98.62 78 PHE A O 1
ATOM 650 N N . THR A 1 79 ? -1.874 17.359 4.418 1 98.62 79 THR A N 1
ATOM 651 C CA . THR A 1 79 ? -0.732 16.594 4.895 1 98.62 79 THR A CA 1
ATOM 652 C C . THR A 1 79 ? 0.034 17.359 5.965 1 98.62 79 THR A C 1
ATOM 654 O O . THR A 1 79 ? 0.165 18.594 5.883 1 98.62 79 THR A O 1
ATOM 657 N N . GLN A 1 80 ? 0.475 16.688 6.941 1 97.62 80 GLN A N 1
ATOM 658 C CA . GLN A 1 80 ? 1.369 17.156 7.996 1 97.62 80 GLN A CA 1
ATOM 659 C C . GLN A 1 80 ? 2.299 16.047 8.461 1 97.62 80 GLN A C 1
ATOM 661 O O . GLN A 1 80 ? 1.89 14.883 8.547 1 97.62 80 GLN A O 1
ATOM 666 N N . SER A 1 81 ? 3.584 16.375 8.648 1 95.62 81 SER A N 1
ATOM 667 C CA . SER A 1 81 ? 4.566 15.375 9.047 1 95.62 81 SER A CA 1
ATOM 668 C C . SER A 1 81 ? 4.512 14.164 8.125 1 95.62 81 SER A C 1
ATOM 670 O O . SER A 1 81 ? 4.633 14.289 6.906 1 95.62 81 SER A O 1
ATOM 672 N N . ASP A 1 82 ? 4.234 13 8.648 1 97.25 82 ASP A N 1
ATOM 673 C CA . ASP A 1 82 ? 4.164 11.789 7.828 1 97.25 82 ASP A CA 1
ATOM 674 C C . ASP A 1 82 ? 2.719 11.336 7.641 1 97.25 82 ASP A C 1
ATOM 676 O O . ASP A 1 82 ? 2.461 10.156 7.414 1 97.25 82 ASP A O 1
ATOM 680 N N . GLU A 1 83 ? 1.767 12.242 7.738 1 98.12 83 GLU A N 1
ATOM 681 C CA . GLU A 1 83 ? 0.347 11.922 7.629 1 98.12 83 GLU A CA 1
ATOM 682 C C . GLU A 1 83 ? -0.282 12.602 6.418 1 98.12 83 GLU A C 1
ATOM 684 O O . GLU A 1 83 ? 0.035 13.75 6.109 1 98.12 83 GLU A O 1
ATOM 689 N N . ILE A 1 84 ? -1.113 11.906 5.703 1 98.75 84 ILE A N 1
ATOM 690 C CA . ILE A 1 84 ? -1.939 12.43 4.621 1 98.75 84 ILE A CA 1
ATOM 691 C C . ILE A 1 84 ? -3.406 12.102 4.891 1 98.75 84 ILE A C 1
ATOM 693 O O . ILE A 1 84 ? -3.736 10.977 5.281 1 98.75 84 ILE A O 1
ATOM 697 N N . THR A 1 85 ? -4.289 13.055 4.746 1 98.5 85 THR A N 1
ATOM 698 C CA . THR A 1 85 ? -5.73 12.852 4.812 1 98.5 85 THR A CA 1
ATOM 699 C C . THR A 1 85 ? -6.395 13.25 3.5 1 98.5 85 THR A C 1
ATOM 701 O O . THR A 1 85 ? -6.184 14.352 2.998 1 98.5 85 THR A O 1
ATOM 704 N N . LEU A 1 86 ? -7.152 12.391 2.922 1 98.75 86 LEU A N 1
ATOM 705 C CA . LEU A 1 86 ? -7.895 12.625 1.688 1 98.75 86 LEU A CA 1
ATOM 706 C C . LEU A 1 86 ? -9.398 12.656 1.953 1 98.75 86 LEU A C 1
ATOM 708 O O . LEU A 1 86 ? -9.953 11.703 2.498 1 98.75 86 LEU A O 1
ATOM 712 N N . ILE A 1 87 ? -10.016 13.695 1.522 1 98.31 87 ILE A N 1
ATOM 713 C CA . ILE A 1 87 ? -11.438 13.883 1.769 1 98.31 87 ILE A CA 1
ATOM 714 C C . ILE A 1 87 ? -12.227 13.547 0.504 1 98.31 87 ILE A C 1
ATOM 716 O O . ILE A 1 87 ? -11.938 14.078 -0.573 1 98.31 87 ILE A O 1
ATOM 720 N N . PHE A 1 88 ? -13.258 12.695 0.676 1 98.12 88 PHE A N 1
ATOM 721 C CA . PHE A 1 88 ? -14.133 12.32 -0.428 1 98.12 88 PHE A CA 1
ATOM 722 C C . PHE A 1 88 ? -15.578 12.703 -0.127 1 98.12 88 PHE A C 1
ATOM 724 O O . PHE A 1 88 ? -16.031 12.562 1.007 1 98.12 88 PHE A O 1
ATOM 731 N N . ASP A 1 89 ? -16.188 13.172 -1.098 1 97 89 ASP A N 1
ATOM 732 C CA . ASP A 1 89 ? -17.609 13.523 -1.007 1 97 89 ASP A CA 1
ATOM 733 C C . ASP A 1 89 ? -18.5 12.289 -1.134 1 97 89 ASP A C 1
ATOM 735 O O . ASP A 1 89 ? -18 11.188 -1.41 1 97 89 ASP A O 1
ATOM 739 N N . LYS A 1 90 ? -19.797 12.461 -0.783 1 96.62 90 LYS A N 1
ATOM 740 C CA . LYS A 1 90 ? -20.75 11.383 -1.023 1 96.62 90 LYS A CA 1
ATOM 741 C C . LYS A 1 90 ? -20.859 11.062 -2.512 1 96.62 90 LYS A C 1
ATOM 743 O O . LYS A 1 90 ? -20.625 11.922 -3.357 1 96.62 90 LYS A O 1
ATOM 748 N N . ALA A 1 91 ? -21.219 9.844 -2.77 1 95.19 91 ALA A N 1
ATOM 749 C CA . ALA A 1 91 ? -21.25 9.406 -4.164 1 95.19 91 ALA A CA 1
ATOM 750 C C . ALA A 1 91 ? -22.547 9.859 -4.836 1 95.19 91 ALA A C 1
ATOM 752 O O . ALA A 1 91 ? -22.594 10.039 -6.055 1 95.19 91 ALA A O 1
ATOM 753 N N . ILE A 1 92 ? -23.594 10.102 -4.035 1 93.62 92 ILE A N 1
ATOM 754 C CA . ILE A 1 92 ? -24.906 10.461 -4.574 1 93.62 92 ILE A CA 1
ATOM 755 C C . ILE A 1 92 ? -24.984 11.977 -4.781 1 93.62 92 ILE A C 1
ATOM 757 O O . ILE A 1 92 ? -24.891 12.742 -3.816 1 93.62 92 ILE A O 1
ATOM 761 N N . PRO A 1 93 ? -25.25 12.383 -6.016 1 89 93 PRO A N 1
ATOM 762 C CA . PRO A 1 93 ? -25.359 13.82 -6.258 1 89 93 PRO A CA 1
ATOM 763 C C . PRO A 1 93 ? -26.578 14.438 -5.598 1 89 93 PRO A C 1
ATOM 765 O O . PRO A 1 93 ? -27.531 13.719 -5.246 1 89 93 PRO A O 1
ATOM 768 N N . ASP A 1 94 ? -26.469 15.703 -5.434 1 85.56 94 ASP A N 1
ATOM 769 C CA . ASP A 1 94 ? -27.578 16.406 -4.789 1 85.56 94 ASP A CA 1
ATOM 770 C C . ASP A 1 94 ? -28.844 16.328 -5.637 1 85.56 94 ASP A C 1
ATOM 772 O O . ASP A 1 94 ? -29.953 16.328 -5.105 1 85.56 94 ASP A O 1
ATOM 776 N N . ASP A 1 95 ? -28.688 16.25 -6.867 1 84.69 95 ASP A N 1
ATOM 777 C CA . ASP A 1 95 ? -29.812 16.094 -7.777 1 84.69 95 ASP A CA 1
ATOM 778 C C . ASP A 1 95 ? -30.094 14.633 -8.086 1 84.69 95 ASP A C 1
ATOM 780 O O . ASP A 1 95 ? -30.609 14.297 -9.148 1 84.69 95 ASP A O 1
ATOM 784 N N . PHE A 1 96 ? -29.906 13.844 -7.285 1 80.62 96 PHE A N 1
ATOM 785 C CA . PHE A 1 96 ? -30.016 12.391 -7.328 1 80.62 96 PHE A CA 1
ATOM 786 C C . PHE A 1 96 ? -31.234 11.961 -8.125 1 80.62 96 PHE A C 1
ATOM 788 O O . PHE A 1 96 ? -32.344 12.461 -7.898 1 80.62 96 PHE A O 1
ATOM 795 N N . LYS A 1 97 ? -30.922 11 -9.195 1 79.06 97 LYS A N 1
ATOM 796 C CA . LYS A 1 97 ? -32 10.328 -9.906 1 79.06 97 LYS A CA 1
ATOM 797 C C . LYS A 1 97 ? -32.125 8.875 -9.461 1 79.06 97 LYS A C 1
ATOM 799 O O . LYS A 1 97 ? -31.141 8.141 -9.414 1 79.06 97 LYS A O 1
ATOM 804 N N . LYS A 1 98 ? -33.219 8.43 -9.344 1 77.69 98 LYS A N 1
ATOM 805 C CA . LYS A 1 98 ? -33.531 7.141 -8.727 1 77.69 98 LYS A CA 1
ATOM 806 C C . LYS A 1 98 ? -33.062 5.984 -9.609 1 77.69 98 LYS A C 1
ATOM 808 O O . LYS A 1 98 ? -32.719 4.91 -9.109 1 77.69 98 LYS A O 1
ATOM 813 N N . HIS A 1 99 ? -32.906 6.168 -10.734 1 78.62 99 HIS A N 1
ATOM 814 C CA . HIS A 1 99 ? -32.656 5.066 -11.656 1 78.62 99 HIS A CA 1
ATOM 815 C C . HIS A 1 99 ? -31.156 4.891 -11.898 1 78.62 99 HIS A C 1
ATOM 817 O O . HIS A 1 99 ? -30.734 3.939 -12.562 1 78.62 99 HIS A O 1
ATOM 823 N N . ILE A 1 100 ? -30.484 5.77 -11.289 1 79.75 100 ILE A N 1
ATOM 824 C CA . ILE A 1 100 ? -29.047 5.703 -11.539 1 79.75 100 ILE A CA 1
ATOM 825 C C . ILE A 1 100 ? -28.312 5.277 -10.266 1 79.75 100 ILE A C 1
ATOM 827 O O . ILE A 1 100 ? -28.594 5.797 -9.18 1 79.75 100 ILE A O 1
ATOM 831 N N . THR A 1 101 ? -27.531 4.16 -10.414 1 85.44 101 THR A N 1
ATOM 832 C CA . THR A 1 101 ? -26.734 3.697 -9.289 1 85.44 101 THR A CA 1
ATOM 833 C C . THR A 1 101 ? -25.438 4.504 -9.188 1 85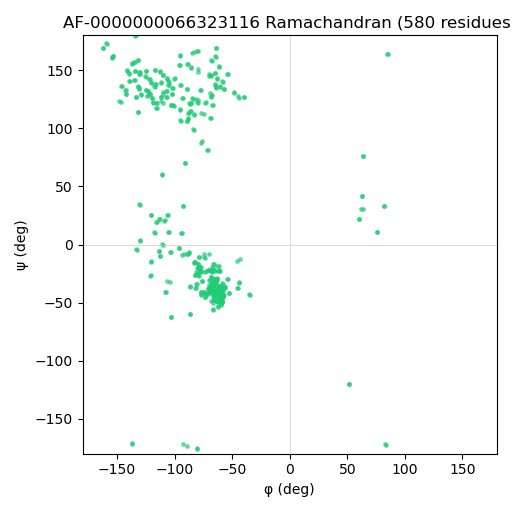.44 101 THR A C 1
ATOM 835 O O . THR A 1 101 ? -24.734 4.691 -10.188 1 85.44 101 THR A O 1
ATOM 838 N N . TYR A 1 102 ? -25.219 5.07 -8.023 1 88.5 102 TYR A N 1
ATOM 839 C CA . TYR A 1 102 ? -24 5.809 -7.73 1 88.5 102 TYR A CA 1
ATOM 840 C C . TYR A 1 102 ? -23.125 5.055 -6.727 1 88.5 102 TYR A C 1
ATOM 842 O O . TYR A 1 102 ? -23.641 4.48 -5.762 1 88.5 102 TYR A O 1
ATOM 850 N N . ASN A 1 103 ? -21.812 4.941 -7.086 1 92.06 103 ASN A N 1
ATOM 851 C CA . ASN A 1 103 ? -20.891 4.293 -6.164 1 92.06 103 ASN A CA 1
ATOM 852 C C . ASN A 1 103 ? -19.625 5.121 -5.957 1 92.06 103 ASN A C 1
ATOM 854 O O . ASN A 1 103 ? -19.25 5.914 -6.824 1 92.06 103 ASN A O 1
ATOM 858 N N . HIS A 1 104 ? -19.125 4.973 -4.762 1 95.88 104 HIS A N 1
ATOM 859 C CA . HIS A 1 104 ? -17.812 5.559 -4.484 1 95.88 104 HIS A CA 1
ATOM 860 C C . HIS A 1 104 ? -16.719 4.906 -5.328 1 95.88 104 HIS A C 1
ATOM 862 O O . HIS A 1 104 ? -16.984 3.939 -6.047 1 95.88 104 HIS A O 1
ATOM 868 N N . LEU A 1 105 ? -15.531 5.551 -5.281 1 93.44 105 LEU A N 1
ATOM 869 C CA . LEU A 1 105 ? -14.312 4.957 -5.816 1 93.44 105 LEU A CA 1
ATOM 870 C C . LEU A 1 105 ? -14.188 3.5 -5.387 1 93.44 105 LEU A C 1
ATOM 872 O O . LEU A 1 105 ? -14.375 3.172 -4.215 1 93.44 105 LEU A O 1
ATOM 876 N N . PHE A 1 106 ? -13.969 2.549 -6.355 1 96.19 106 PHE A N 1
ATOM 877 C CA . PHE A 1 106 ? -13.82 1.118 -6.117 1 96.19 106 PHE A CA 1
ATOM 878 C C . PHE A 1 106 ? -15.086 0.532 -5.508 1 96.19 106 PHE A C 1
ATOM 880 O O . PHE A 1 106 ? -15.016 -0.363 -4.66 1 96.19 106 PHE A O 1
ATOM 887 N N . ASN A 1 107 ? -16.234 1.115 -5.855 1 95.38 107 ASN A N 1
ATOM 888 C CA . ASN A 1 107 ? -17.547 0.694 -5.371 1 95.38 107 ASN A CA 1
ATOM 889 C C . ASN A 1 107 ? -17.641 0.794 -3.852 1 95.38 107 ASN A C 1
ATOM 891 O O . ASN A 1 107 ? -18.344 0.008 -3.215 1 95.38 107 ASN A O 1
ATOM 895 N N . GLY A 1 108 ? -16.766 1.636 -3.305 1 96.5 108 GLY A N 1
ATOM 896 C CA . GLY A 1 108 ? -16.781 1.877 -1.87 1 96.5 108 GLY A CA 1
ATOM 897 C C . GLY A 1 108 ? -16.172 0.741 -1.066 1 96.5 108 GLY A C 1
ATOM 898 O O . GLY A 1 108 ? -16.312 0.703 0.159 1 96.5 108 GLY A O 1
ATOM 899 N N . ARG A 1 109 ? -15.516 -0.221 -1.7 1 96.38 109 ARG A N 1
ATOM 900 C CA . ARG A 1 109 ? -14.945 -1.366 -1.001 1 96.38 109 ARG A CA 1
ATOM 901 C C . ARG A 1 109 ? -13.789 -0.936 -0.098 1 96.38 109 ARG A C 1
ATOM 903 O O . ARG A 1 109 ? -12.758 -0.473 -0.581 1 96.38 109 ARG A O 1
ATOM 910 N N . VAL A 1 110 ? -13.961 -1.203 1.181 1 96.25 110 VAL A N 1
ATOM 911 C CA . VAL A 1 110 ? -13.055 -0.703 2.207 1 96.25 110 VAL A CA 1
ATOM 912 C C . VAL A 1 110 ? -11.68 -1.329 2.027 1 96.25 110 VAL A C 1
ATOM 914 O O . VAL A 1 110 ? -10.664 -0.625 2.031 1 96.25 110 VAL A O 1
ATOM 917 N N . SER A 1 111 ? -11.617 -2.645 1.793 1 95.94 111 SER A N 1
ATOM 918 C CA . SER A 1 111 ? -10.344 -3.348 1.639 1 95.94 111 SER A CA 1
ATOM 919 C C . SER A 1 111 ? -9.57 -2.826 0.433 1 95.94 111 SER A C 1
ATOM 921 O O . SER A 1 111 ? -8.352 -2.648 0.501 1 95.94 111 SER A O 1
ATOM 923 N N . LYS A 1 112 ? -10.266 -2.609 -0.658 1 97.12 112 LYS A N 1
ATOM 924 C CA . LYS A 1 112 ? -9.617 -2.115 -1.871 1 97.12 112 LYS A CA 1
ATOM 925 C C . LYS A 1 112 ? -9.133 -0.68 -1.69 1 97.12 112 LYS A C 1
ATOM 927 O O . LYS A 1 112 ? -8.023 -0.341 -2.096 1 97.12 112 LYS A O 1
ATOM 932 N N . LEU A 1 113 ? -9.93 0.165 -1.046 1 97.94 113 LEU A N 1
ATOM 933 C CA . LEU A 1 113 ? -9.547 1.547 -0.785 1 97.94 113 LEU A CA 1
ATOM 934 C C . LEU A 1 113 ? -8.297 1.604 0.096 1 97.94 113 LEU A C 1
ATOM 936 O O . LEU A 1 113 ? -7.332 2.299 -0.231 1 97.94 113 LEU A O 1
ATOM 940 N N . LEU A 1 114 ? -8.305 0.86 1.135 1 97.94 114 LEU A N 1
ATOM 941 C CA . LEU A 1 114 ? -7.184 0.852 2.068 1 97.94 114 LEU A CA 1
ATOM 942 C C . LEU A 1 114 ? -5.906 0.374 1.382 1 97.94 114 LEU A C 1
ATOM 944 O O . LEU A 1 114 ? -4.852 0.999 1.518 1 97.94 114 LEU A O 1
ATOM 948 N N . SER A 1 115 ? -5.98 -0.677 0.621 1 98.44 115 SER A N 1
ATOM 949 C CA . SER A 1 115 ? -4.801 -1.308 0.035 1 98.44 115 SER A CA 1
ATOM 950 C C . SER A 1 115 ? -4.293 -0.519 -1.166 1 98.44 115 SER A C 1
ATOM 952 O O . SER A 1 115 ? -3.096 -0.244 -1.272 1 98.44 115 SER A O 1
ATOM 954 N N . ILE A 1 116 ? -5.16 -0.056 -2.035 1 98.56 116 ILE A N 1
ATOM 955 C CA . ILE A 1 116 ? -4.746 0.603 -3.27 1 98.56 116 ILE A CA 1
ATOM 956 C C . ILE A 1 116 ? -4.219 2 -2.955 1 98.56 116 ILE A C 1
ATOM 958 O O . ILE A 1 116 ? -3.17 2.402 -3.467 1 98.56 116 ILE A O 1
ATOM 962 N N . VAL A 1 117 ? -4.918 2.752 -2.107 1 98.69 117 VAL A N 1
ATOM 963 C CA . VAL A 1 117 ? -4.5 4.121 -1.814 1 98.69 117 VAL A CA 1
ATOM 964 C C . VAL A 1 117 ? -3.172 4.105 -1.059 1 98.69 117 VAL A C 1
ATOM 966 O O . VAL A 1 117 ? -2.264 4.879 -1.372 1 98.69 117 VAL A O 1
ATOM 969 N N . SER A 1 118 ? -3.01 3.236 -0.083 1 98.75 118 SER A N 1
ATOM 970 C CA . SER A 1 118 ? -1.755 3.178 0.659 1 98.75 118 SER A CA 1
ATOM 971 C C . SER A 1 118 ? -0.611 2.695 -0.228 1 98.75 118 SER A C 1
ATOM 973 O O . SER A 1 118 ? 0.521 3.166 -0.101 1 98.75 118 SER A O 1
ATOM 975 N N . SER A 1 119 ? -0.905 1.731 -1.131 1 98.56 119 SER A N 1
ATOM 976 C CA . SER A 1 119 ? 0.089 1.286 -2.102 1 98.56 119 SER A CA 1
ATOM 977 C C . SER A 1 119 ? 0.564 2.443 -2.975 1 98.56 119 SER A C 1
ATOM 979 O O . SER A 1 119 ? 1.769 2.656 -3.129 1 98.56 119 SER A O 1
ATOM 981 N N . TYR A 1 120 ? -0.378 3.188 -3.516 1 98.38 120 TYR A N 1
ATOM 982 C CA . TYR A 1 120 ? -0.057 4.285 -4.422 1 98.38 120 TYR A CA 1
ATOM 983 C C . TYR A 1 120 ? 0.738 5.367 -3.701 1 98.38 120 TYR A C 1
ATOM 985 O O . TYR A 1 120 ? 1.761 5.836 -4.207 1 98.38 120 TYR A O 1
ATOM 993 N N . VAL A 1 121 ? 0.304 5.742 -2.512 1 98.62 121 VAL A N 1
ATOM 994 C CA . VAL A 1 121 ? 0.974 6.762 -1.715 1 98.62 121 VAL A CA 1
ATOM 995 C C . VAL A 1 121 ? 2.402 6.324 -1.403 1 98.62 121 VAL A C 1
ATOM 997 O O . VAL A 1 121 ? 3.344 7.105 -1.543 1 98.62 121 VAL A O 1
ATOM 1000 N N . SER A 1 122 ? 2.59 5.07 -1.026 1 98.5 122 SER A N 1
ATOM 1001 C CA . SER A 1 122 ? 3.914 4.566 -0.681 1 98.5 122 SER A CA 1
ATOM 1002 C C . SER A 1 122 ? 4.848 4.594 -1.885 1 98.5 122 SER A C 1
ATOM 1004 O O . SER A 1 122 ? 5.992 5.051 -1.779 1 98.5 122 SER A O 1
ATOM 1006 N N . VAL A 1 123 ? 4.348 4.152 -3.018 1 97.62 123 VAL A N 1
ATOM 1007 C CA . VAL A 1 123 ? 5.156 4.105 -4.23 1 97.62 123 VAL A CA 1
ATOM 1008 C C . VAL A 1 123 ? 5.531 5.523 -4.66 1 97.62 123 VAL A C 1
ATOM 1010 O O . VAL A 1 123 ? 6.695 5.809 -4.938 1 97.62 123 VAL A O 1
ATOM 1013 N N . ARG A 1 124 ? 4.57 6.422 -4.641 1 97.06 124 ARG A N 1
ATOM 1014 C CA . ARG A 1 124 ? 4.809 7.785 -5.102 1 97.06 124 ARG A CA 1
ATOM 1015 C C . ARG A 1 124 ? 5.719 8.539 -4.133 1 97.06 124 ARG A C 1
ATOM 1017 O O . ARG A 1 124 ? 6.57 9.32 -4.559 1 97.06 124 ARG A O 1
ATOM 1024 N N . PHE A 1 125 ? 5.531 8.336 -2.844 1 97.62 125 PHE A N 1
ATOM 1025 C CA . PHE A 1 125 ? 6.395 8.992 -1.867 1 97.62 125 PHE A CA 1
ATOM 1026 C C . PHE A 1 125 ? 7.852 8.602 -2.088 1 97.62 125 PHE A C 1
ATOM 1028 O O . PHE A 1 125 ? 8.727 9.469 -2.15 1 97.62 125 PHE A O 1
ATOM 1035 N N . ASN A 1 126 ? 8.102 7.297 -2.213 1 96.25 126 ASN A N 1
ATOM 1036 C CA . ASN A 1 126 ? 9.469 6.84 -2.445 1 96.25 126 ASN A CA 1
ATOM 1037 C C . ASN A 1 126 ? 10.047 7.422 -3.732 1 96.25 126 ASN A C 1
ATOM 1039 O O . ASN A 1 126 ? 11.219 7.801 -3.777 1 96.25 126 ASN A O 1
ATOM 1043 N N . HIS A 1 127 ? 9.234 7.508 -4.723 1 94.56 127 HIS A N 1
ATOM 1044 C CA . HIS A 1 127 ? 9.664 8.07 -6 1 94.56 127 HIS A CA 1
ATOM 1045 C C . HIS A 1 127 ? 10.07 9.531 -5.852 1 94.56 127 HIS A C 1
ATOM 1047 O O . HIS A 1 127 ? 11.188 9.906 -6.223 1 94.56 127 HIS A O 1
ATOM 1053 N N . HIS A 1 128 ? 9.195 10.359 -5.277 1 94.88 128 HIS A N 1
ATOM 1054 C CA . HIS A 1 128 ? 9.461 11.789 -5.145 1 94.88 128 HIS A CA 1
ATOM 1055 C C . HIS A 1 128 ? 10.633 12.047 -4.207 1 94.88 128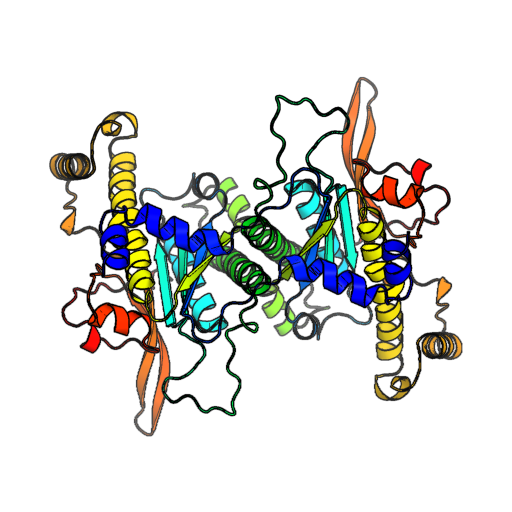 HIS A C 1
ATOM 1057 O O . HIS A 1 128 ? 11.484 12.898 -4.492 1 94.88 128 HIS A O 1
ATOM 1063 N N . PHE A 1 129 ? 10.617 11.312 -3.096 1 94.44 129 PHE A N 1
ATOM 1064 C CA . PHE A 1 129 ? 11.672 11.547 -2.113 1 94.44 129 PHE A CA 1
ATOM 1065 C C . PHE A 1 129 ? 13.039 11.211 -2.697 1 94.44 129 PHE A C 1
ATOM 1067 O O . PHE A 1 129 ? 14.016 11.938 -2.471 1 94.44 129 PHE A O 1
ATOM 1074 N N . ARG A 1 130 ? 13.141 10.164 -3.432 1 92.38 130 ARG A N 1
ATOM 1075 C CA . ARG A 1 130 ? 14.383 9.797 -4.109 1 92.38 130 ARG A CA 1
ATOM 1076 C C . ARG A 1 130 ? 14.812 10.891 -5.082 1 92.38 130 ARG A C 1
ATOM 1078 O O . ARG A 1 130 ? 15.984 11.266 -5.117 1 92.38 130 ARG A O 1
ATOM 1085 N N . LEU A 1 131 ? 13.93 11.391 -5.883 1 91.94 131 LEU A N 1
ATOM 1086 C CA . LEU A 1 131 ? 14.242 12.422 -6.867 1 91.94 131 LEU A CA 1
ATOM 1087 C C . LEU A 1 131 ? 14.742 13.688 -6.184 1 91.94 131 LEU A C 1
ATOM 1089 O O . LEU A 1 131 ? 15.648 14.352 -6.695 1 91.94 131 LEU A O 1
ATOM 1093 N N . LEU A 1 132 ? 14.18 13.977 -5.031 1 93.06 132 LEU A N 1
ATOM 1094 C CA . LEU A 1 132 ? 14.492 15.211 -4.328 1 93.06 132 LEU A CA 1
ATOM 1095 C C . LEU A 1 132 ? 15.828 15.109 -3.604 1 93.06 132 LEU A C 1
ATOM 1097 O O . LEU A 1 132 ? 16.453 16.125 -3.289 1 93.06 132 LEU A O 1
ATOM 1101 N N . THR A 1 133 ? 16.328 13.859 -3.342 1 92.12 133 THR A N 1
ATOM 1102 C CA . THR A 1 133 ? 17.453 13.727 -2.422 1 92.12 133 THR A CA 1
ATOM 1103 C C . THR A 1 133 ? 18.641 13.07 -3.115 1 92.12 133 THR A C 1
ATOM 1105 O O . THR A 1 133 ? 19.781 13.148 -2.625 1 92.12 133 THR A O 1
ATOM 1108 N N . SER A 1 134 ? 18.484 12.242 -4.156 1 82.31 134 SER A N 1
ATOM 1109 C CA . SER A 1 134 ? 19.453 11.336 -4.77 1 82.31 134 SER A CA 1
ATOM 1110 C C . SER A 1 134 ? 20.812 12.008 -4.945 1 82.31 134 SER A C 1
ATOM 1112 O O . SER A 1 134 ? 21.859 11.375 -4.773 1 82.31 134 SER A O 1
ATOM 1114 N N . ASN A 1 135 ? 20.922 13.195 -5.176 1 81.88 135 ASN A N 1
ATOM 1115 C CA . ASN A 1 135 ? 22.203 13.805 -5.504 1 81.88 135 ASN A CA 1
ATOM 1116 C C . ASN A 1 135 ? 22.672 14.766 -4.41 1 81.88 135 ASN A C 1
ATOM 1118 O O . ASN A 1 135 ? 23.594 15.547 -4.617 1 81.88 135 ASN A O 1
ATOM 1122 N N . LEU A 1 136 ? 22.141 14.555 -3.232 1 89.38 136 LEU A N 1
ATOM 1123 C CA . LEU A 1 136 ? 22.453 15.516 -2.188 1 89.38 136 LEU A CA 1
ATOM 1124 C C . LEU A 1 136 ? 23.344 14.891 -1.121 1 89.38 136 LEU A C 1
ATOM 1126 O O . LEU A 1 136 ? 23 14.906 0.064 1 89.38 136 LEU A O 1
ATOM 1130 N N . THR A 1 137 ? 24.562 14.438 -1.562 1 88.69 137 THR A N 1
ATOM 1131 C CA . THR A 1 137 ? 25.516 13.766 -0.686 1 88.69 137 THR A CA 1
ATOM 1132 C C . THR A 1 137 ? 26.047 14.719 0.38 1 88.69 137 THR A C 1
ATOM 1134 O O . THR A 1 137 ? 26.609 14.289 1.391 1 88.69 137 THR A O 1
ATOM 1137 N N . ASN A 1 138 ? 25.875 15.969 0.159 1 91 138 ASN A N 1
ATOM 1138 C CA . ASN A 1 138 ? 26.328 16.969 1.112 1 91 138 ASN A CA 1
ATOM 1139 C C . ASN A 1 138 ? 25.328 17.172 2.244 1 91 138 ASN A C 1
ATOM 1141 O O . ASN A 1 138 ? 25.656 17.766 3.273 1 91 138 ASN A O 1
ATOM 1145 N N . ILE A 1 139 ? 24.203 16.719 2.053 1 89.25 139 ILE A N 1
ATOM 1146 C CA . ILE A 1 139 ? 23.141 16.953 3.021 1 89.25 139 ILE A CA 1
ATOM 1147 C C . ILE A 1 139 ? 22.828 15.648 3.756 1 89.25 139 ILE A C 1
ATOM 1149 O O . ILE A 1 139 ? 22.656 15.641 4.977 1 89.25 139 ILE A O 1
ATOM 1153 N N . TYR A 1 140 ? 22.812 14.555 2.971 1 91.25 140 TYR A N 1
ATOM 1154 C CA . TYR A 1 140 ? 22.469 13.25 3.529 1 91.25 140 TYR A CA 1
ATOM 1155 C C . TYR A 1 140 ? 23.672 12.32 3.545 1 91.25 140 TYR A C 1
ATOM 1157 O O . TYR A 1 140 ? 24.469 12.305 2.598 1 91.25 140 TYR A O 1
ATOM 1165 N N . SER A 1 141 ? 23.766 11.594 4.66 1 91.25 141 SER A N 1
ATOM 1166 C CA . SER A 1 141 ? 24.828 10.594 4.715 1 91.25 141 SER A CA 1
ATOM 1167 C C . SER A 1 141 ? 24.625 9.508 3.672 1 91.25 141 SER A C 1
ATOM 1169 O O . SER A 1 141 ? 23.5 9.32 3.178 1 91.25 141 SER A O 1
ATOM 1171 N N . GLN A 1 142 ? 25.688 8.812 3.41 1 91.19 142 GLN A N 1
ATOM 1172 C CA . GLN A 1 142 ? 25.609 7.707 2.465 1 91.19 142 GLN A CA 1
ATOM 1173 C C . GLN A 1 142 ? 24.609 6.652 2.939 1 91.19 142 GLN A C 1
ATOM 1175 O O . GLN A 1 142 ? 23.828 6.117 2.141 1 91.19 142 GLN A O 1
ATOM 1180 N N . GLU A 1 143 ? 24.578 6.422 4.164 1 89.5 143 GLU A N 1
ATOM 1181 C CA . GLU A 1 143 ? 23.672 5.453 4.754 1 89.5 143 GLU A CA 1
ATOM 1182 C C . GLU A 1 143 ? 22.219 5.891 4.57 1 89.5 143 GLU A C 1
ATOM 1184 O O . GLU A 1 143 ? 21.344 5.07 4.246 1 89.5 143 GLU A O 1
ATOM 1189 N N . THR A 1 144 ? 21.984 7.148 4.75 1 88.94 144 THR A N 1
ATOM 1190 C CA . THR A 1 144 ? 20.656 7.707 4.594 1 88.94 144 THR A CA 1
ATOM 1191 C C . THR A 1 144 ? 20.188 7.617 3.143 1 88.94 144 THR A C 1
ATOM 1193 O O . THR A 1 144 ? 19.047 7.258 2.869 1 88.94 144 THR A O 1
ATOM 1196 N N . LEU A 1 145 ? 21.125 7.887 2.309 1 91.31 145 LEU A N 1
ATOM 1197 C CA . LEU A 1 145 ? 20.797 7.824 0.888 1 91.31 145 LEU A CA 1
ATOM 1198 C C . LEU A 1 145 ? 20.5 6.391 0.457 1 91.31 145 LEU A C 1
ATOM 1200 O O . LEU A 1 145 ? 19.625 6.156 -0.373 1 91.31 145 LEU A O 1
ATOM 1204 N N . GLU A 1 146 ? 21.188 5.469 1.021 1 88.5 146 GLU A N 1
ATOM 1205 C CA . GLU A 1 146 ? 20.938 4.062 0.732 1 88.5 146 GLU A CA 1
ATOM 1206 C C . GLU A 1 146 ? 19.562 3.631 1.234 1 88.5 146 GLU A C 1
ATOM 1208 O O . GLU A 1 146 ? 18.859 2.859 0.572 1 88.5 146 GLU A O 1
ATOM 1213 N N . LEU A 1 147 ? 19.203 4.113 2.305 1 87.31 147 LEU A N 1
ATOM 1214 C CA . LEU A 1 147 ? 17.875 3.842 2.859 1 87.31 147 LEU A CA 1
ATOM 1215 C C . LEU A 1 147 ? 16.781 4.41 1.959 1 87.31 147 LEU A C 1
ATOM 1217 O O . LEU A 1 147 ? 15.797 3.727 1.664 1 87.31 147 LEU A O 1
ATOM 1221 N N . ILE A 1 148 ? 17.016 5.621 1.522 1 89.44 148 ILE A N 1
ATOM 1222 C CA . ILE A 1 148 ? 16.047 6.305 0.675 1 89.44 148 ILE A CA 1
ATOM 1223 C C . ILE A 1 148 ? 15.938 5.59 -0.67 1 89.44 148 ILE A C 1
ATOM 1225 O O . ILE A 1 148 ? 14.836 5.297 -1.141 1 89.44 148 ILE A O 1
ATOM 1229 N N . ASN A 1 149 ? 17.047 5.16 -1.182 1 87.19 149 ASN A N 1
ATOM 1230 C CA . ASN A 1 149 ? 17.094 4.531 -2.496 1 87.19 149 ASN A CA 1
ATOM 1231 C C . ASN A 1 149 ? 16.578 3.092 -2.447 1 87.19 149 ASN A C 1
ATOM 1233 O O . ASN A 1 149 ? 16.156 2.547 -3.465 1 87.19 149 ASN A O 1
ATOM 1237 N N . GLY A 1 150 ? 16.625 2.494 -1.32 1 84.94 150 GLY A N 1
ATOM 1238 C CA . GLY A 1 150 ? 16.203 1.115 -1.158 1 84.94 150 GLY A CA 1
ATOM 1239 C C . GLY A 1 150 ? 14.688 0.953 -1.198 1 84.94 150 GLY A C 1
ATOM 1240 O O . GLY A 1 150 ? 14.18 -0.156 -1.383 1 84.94 150 GLY A O 1
ATOM 1241 N N . GLY A 1 151 ? 13.984 2.068 -1.131 1 82.44 151 GLY A N 1
ATOM 1242 C CA . GLY A 1 151 ? 12.531 1.99 -1.213 1 82.44 151 GLY A CA 1
ATOM 1243 C C . GLY A 1 151 ? 11.914 1.235 -0.054 1 82.44 151 GLY A C 1
ATOM 1244 O O . GLY A 1 151 ? 11.367 0.143 -0.236 1 82.44 151 GLY A O 1
ATOM 1245 N N . THR A 1 152 ? 11.82 1.832 1.094 1 86.56 152 THR A N 1
ATOM 1246 C CA . THR A 1 152 ? 11.297 1.058 2.215 1 86.56 152 THR A CA 1
ATOM 1247 C C . THR A 1 152 ? 10.242 1.854 2.979 1 86.56 152 THR A C 1
ATOM 1249 O O . THR A 1 152 ? 9.648 1.353 3.936 1 86.56 152 THR A O 1
ATOM 1252 N N . ALA A 1 153 ? 10.039 3.143 2.555 1 95.44 153 ALA A N 1
ATOM 1253 C CA . ALA A 1 153 ? 9.023 3.93 3.242 1 95.44 153 ALA A CA 1
ATOM 1254 C C . ALA A 1 153 ? 7.617 3.471 2.852 1 95.44 153 ALA A C 1
ATOM 1256 O O . ALA A 1 153 ? 7.273 3.451 1.667 1 95.44 153 ALA A O 1
ATOM 1257 N N . ILE A 1 154 ? 6.836 3.08 3.795 1 97.94 154 ILE A N 1
ATOM 1258 C CA . ILE A 1 154 ? 5.492 2.59 3.504 1 97.94 154 ILE A CA 1
ATOM 1259 C C . ILE A 1 154 ? 4.484 3.264 4.434 1 97.94 154 ILE A C 1
ATOM 1261 O O . ILE A 1 154 ? 4.859 3.809 5.473 1 97.94 154 ILE A O 1
ATOM 1265 N N . PHE A 1 155 ? 3.26 3.273 4.039 1 98.56 155 PHE A N 1
ATOM 1266 C CA . PHE A 1 155 ? 2.193 3.947 4.773 1 98.56 155 PHE A CA 1
ATOM 1267 C C . PHE A 1 155 ? 1.096 2.963 5.156 1 98.56 155 PHE A C 1
ATOM 1269 O O . PHE A 1 155 ? 0.785 2.043 4.398 1 98.56 155 PHE A O 1
ATOM 1276 N N . ASP A 1 156 ? 0.542 3.113 6.285 1 97.31 156 ASP A N 1
ATOM 1277 C CA . ASP A 1 156 ? -0.724 2.457 6.602 1 97.31 156 ASP A CA 1
ATOM 1278 C C . ASP A 1 156 ? -1.904 3.395 6.355 1 97.31 156 ASP A C 1
ATOM 1280 O O . ASP A 1 156 ? -1.72 4.602 6.18 1 97.31 156 ASP A O 1
ATOM 1284 N N . ALA A 1 157 ? -3.062 2.818 6.266 1 97.81 157 ALA A N 1
ATOM 1285 C CA . ALA A 1 157 ? -4.242 3.613 5.941 1 97.81 157 ALA A CA 1
ATOM 1286 C C . ALA A 1 157 ? -5.414 3.258 6.855 1 97.81 157 ALA A C 1
ATOM 1288 O O . ALA A 1 157 ? -5.504 2.131 7.348 1 97.81 157 ALA A O 1
ATOM 1289 N N . ARG A 1 158 ? -6.238 4.215 7.098 1 96.12 158 ARG A N 1
ATOM 1290 C CA . ARG A 1 158 ? -7.508 4.059 7.797 1 96.12 158 ARG A CA 1
ATOM 1291 C C . ARG A 1 158 ? -8.617 4.848 7.109 1 96.12 158 ARG A C 1
ATOM 1293 O O . ARG A 1 158 ? -8.344 5.809 6.387 1 96.12 158 ARG A O 1
ATOM 1300 N N . ILE A 1 159 ? -9.844 4.371 7.336 1 96.69 159 ILE A N 1
ATOM 1301 C CA . ILE A 1 159 ? -10.984 5.039 6.727 1 96.69 159 ILE A CA 1
ATOM 1302 C C . ILE A 1 159 ? -11.945 5.512 7.812 1 96.69 159 ILE A C 1
ATOM 1304 O O . ILE A 1 159 ? -12.219 4.785 8.766 1 96.69 159 ILE A O 1
ATOM 1308 N N . LEU A 1 160 ? -12.328 6.734 7.758 1 95.81 160 LEU A N 1
ATOM 1309 C CA . LEU A 1 160 ? -13.422 7.277 8.547 1 95.81 160 LEU A CA 1
ATOM 1310 C C . LEU A 1 160 ? -14.641 7.547 7.668 1 95.81 160 LEU A C 1
ATOM 1312 O O . LEU A 1 160 ? -14.516 8.125 6.582 1 95.81 160 LEU A O 1
ATOM 1316 N N . GLU A 1 161 ? -15.773 7.133 8.055 1 95.62 161 GLU A N 1
ATOM 1317 C CA . GLU A 1 161 ? -17.016 7.301 7.32 1 95.62 161 GLU A CA 1
ATOM 1318 C C . GLU A 1 161 ? -18.016 8.148 8.102 1 95.62 161 GLU A C 1
ATOM 1320 O O . GLU A 1 161 ? -18.172 7.98 9.312 1 95.62 161 GLU A O 1
ATOM 1325 N N . PHE A 1 162 ? -18.641 9.062 7.391 1 94.44 162 PHE A N 1
ATOM 1326 C CA . PHE A 1 162 ? -19.594 10 7.996 1 94.44 162 PHE A CA 1
ATOM 1327 C C . PHE A 1 162 ? -20.891 10.047 7.191 1 94.44 162 PHE A C 1
ATOM 1329 O O . PHE A 1 162 ? -20.859 10.094 5.961 1 94.44 162 PHE A O 1
ATOM 1336 N N . ASP A 1 163 ? -21.984 9.992 7.863 1 93.81 163 ASP A N 1
ATOM 1337 C CA . ASP A 1 163 ? -23.25 10.211 7.16 1 93.81 163 ASP A CA 1
ATOM 1338 C C . ASP A 1 163 ? -23.609 11.688 7.145 1 93.81 163 ASP A C 1
ATOM 1340 O O . ASP A 1 163 ? -22.844 12.539 7.59 1 93.81 163 ASP A O 1
ATOM 1344 N N . GLU A 1 164 ? -24.766 11.984 6.676 1 92.62 164 GLU A N 1
ATOM 1345 C CA . GLU A 1 164 ? -25.203 13.367 6.535 1 92.62 164 GLU A CA 1
ATOM 1346 C C . GLU A 1 164 ? -25.312 14.055 7.891 1 92.62 164 GLU A C 1
ATOM 1348 O O . GLU A 1 164 ? -25 15.242 8.016 1 92.62 164 GLU A O 1
ATOM 1353 N N . ASN A 1 165 ? -25.641 13.344 8.883 1 92.88 165 ASN A N 1
ATOM 1354 C CA . ASN A 1 165 ? -25.844 13.906 10.211 1 92.88 165 ASN A CA 1
ATOM 1355 C C . ASN A 1 165 ? -24.516 14.211 10.906 1 92.88 165 ASN A C 1
ATOM 1357 O O . ASN A 1 165 ? -24.469 15.039 11.812 1 92.88 165 ASN A O 1
ATOM 1361 N N . ASN A 1 166 ? -23.469 13.539 10.469 1 91.88 166 ASN A N 1
ATOM 1362 C CA . ASN A 1 166 ? -22.172 13.75 11.102 1 91.88 166 ASN A CA 1
ATOM 1363 C C . ASN A 1 166 ? -21.141 14.25 10.109 1 91.88 166 ASN A C 1
ATOM 1365 O O . ASN A 1 166 ? -19.938 14.102 10.336 1 91.88 166 ASN A O 1
ATOM 1369 N N . LYS A 1 167 ? -21.594 14.859 9.125 1 92.94 167 LYS A N 1
ATOM 1370 C CA . LYS A 1 167 ? -20.703 15.414 8.094 1 92.94 167 LYS A CA 1
ATOM 1371 C C . LYS A 1 167 ? -19.703 16.391 8.703 1 92.94 167 LYS A C 1
ATOM 1373 O O . LYS A 1 167 ? -18.531 16.406 8.312 1 92.94 167 LYS A O 1
ATOM 1378 N N . TYR A 1 168 ? -20.109 17.141 9.68 1 94 168 TYR A N 1
ATOM 1379 C CA . TYR A 1 168 ? -19.266 18.156 10.305 1 94 168 TYR A CA 1
ATOM 1380 C C . TYR A 1 168 ? -18.094 17.516 11.023 1 94 168 TYR A C 1
ATOM 1382 O O . TYR A 1 168 ? -17.062 18.172 11.258 1 94 168 TYR A O 1
ATOM 1390 N N . GLU A 1 169 ? -18.25 16.297 11.352 1 93.12 169 GLU A N 1
ATOM 1391 C CA . GLU A 1 169 ? -17.188 15.609 12.062 1 93.12 169 GLU A CA 1
ATOM 1392 C C . GLU A 1 169 ? -15.961 15.422 11.164 1 93.12 169 GLU A C 1
ATOM 1394 O O . GLU A 1 169 ? -14.844 15.273 11.664 1 93.12 169 GLU A O 1
ATOM 1399 N N . MET A 1 170 ? -16.172 15.438 9.938 1 93.56 170 MET A N 1
ATOM 1400 C CA . MET A 1 170 ? -15.031 15.383 9.023 1 93.56 170 MET A CA 1
ATOM 1401 C C . MET A 1 170 ? -14.156 16.625 9.172 1 93.56 170 MET A C 1
ATOM 1403 O O . MET A 1 170 ? -12.93 16.531 9.203 1 93.56 170 MET A O 1
ATOM 1407 N N . LEU A 1 171 ? -14.82 17.766 9.242 1 94.94 171 LEU A N 1
ATOM 1408 C CA . LEU A 1 171 ? -14.102 19.016 9.477 1 94.94 171 LEU A CA 1
ATOM 1409 C C . LEU A 1 171 ? -13.422 19 10.844 1 94.94 171 LEU A C 1
ATOM 1411 O O . LEU A 1 171 ? -12.266 19.422 10.969 1 94.94 171 LEU A O 1
ATOM 1415 N N . ASN A 1 172 ? -14.156 18.516 11.797 1 94 172 ASN A N 1
ATOM 1416 C CA . ASN A 1 172 ? -13.586 18.406 13.133 1 94 172 ASN A CA 1
ATOM 1417 C C . ASN A 1 172 ? -12.336 17.531 13.141 1 94 172 ASN A C 1
ATOM 1419 O O . ASN A 1 172 ? -11.367 17.812 13.852 1 94 172 ASN A O 1
ATOM 1423 N N . HIS A 1 173 ? -12.469 16.5 12.422 1 93.56 173 HIS A N 1
ATOM 1424 C CA . HIS A 1 173 ? -11.32 15.609 12.32 1 93.56 173 HIS A CA 1
ATOM 1425 C C . HIS A 1 173 ? -10.102 16.344 11.758 1 93.56 173 HIS A C 1
ATOM 1427 O O . HIS A 1 173 ? -8.992 16.203 12.281 1 93.56 173 HIS A O 1
ATOM 1433 N N . LEU A 1 174 ? -10.273 17.062 10.758 1 95.44 174 LEU A N 1
ATOM 1434 C CA . LEU A 1 174 ? -9.164 17.797 10.133 1 95.44 174 LEU A CA 1
ATOM 1435 C C . LEU A 1 174 ? -8.648 18.891 11.055 1 95.44 174 LEU A C 1
ATOM 1437 O O . LEU A 1 174 ? -7.441 19.156 11.102 1 95.44 174 LEU A O 1
ATOM 1441 N N . ILE A 1 175 ? -9.57 19.547 11.703 1 95.38 175 ILE A N 1
ATOM 1442 C CA . ILE A 1 175 ? -9.18 20.578 12.664 1 95.38 175 ILE A CA 1
ATOM 1443 C C . ILE A 1 175 ? -8.32 19.953 13.766 1 95.38 175 ILE A C 1
ATOM 1445 O O . ILE A 1 175 ? -7.305 20.531 14.164 1 95.38 175 ILE A O 1
ATOM 1449 N N . TRP A 1 176 ? -8.711 18.812 14.203 1 94.38 176 TRP A N 1
ATOM 1450 C CA . TRP A 1 176 ? -7.941 18.109 15.227 1 94.38 176 TRP A CA 1
ATOM 1451 C C . TRP A 1 176 ? -6.531 17.812 14.727 1 94.38 176 TRP A C 1
ATOM 1453 O O . TRP A 1 176 ? -5.551 18.016 15.445 1 94.38 176 TRP A O 1
ATOM 1463 N N . ARG A 1 177 ? -6.387 17.344 13.523 1 95.06 177 ARG A N 1
ATOM 1464 C CA . ARG A 1 177 ? -5.09 16.984 12.961 1 95.06 177 ARG A CA 1
ATOM 1465 C C . ARG A 1 177 ? -4.258 18.234 12.672 1 95.06 177 ARG A C 1
ATOM 1467 O O . ARG A 1 177 ? -3.049 18.234 12.906 1 95.06 177 ARG A O 1
ATOM 1474 N N . SER A 1 178 ? -4.871 19.266 12.227 1 97.06 178 SER A N 1
ATOM 1475 C CA . SER A 1 178 ? -4.18 20.484 11.797 1 97.06 178 SER A CA 1
ATOM 1476 C C . SER A 1 178 ? -3.936 21.422 12.969 1 97.06 178 SER A C 1
ATOM 1478 O O . SER A 1 178 ? -2.791 21.625 13.383 1 97.06 178 SER A O 1
ATOM 1480 N N . VAL A 1 179 ? -4.973 21.844 13.617 1 96.38 179 VAL A N 1
ATOM 1481 C CA . VAL A 1 179 ? -4.91 22.938 14.57 1 96.38 179 VAL A CA 1
ATOM 1482 C C . VAL A 1 179 ? -4.422 22.422 15.922 1 96.38 179 VAL A C 1
ATOM 1484 O O . VAL A 1 179 ? -3.779 23.156 16.672 1 96.38 179 VAL A O 1
ATOM 1487 N N . LYS A 1 180 ? -4.648 21.188 16.188 1 94.56 180 LYS A N 1
ATOM 1488 C CA . LYS A 1 180 ? -4.223 20.641 17.484 1 94.56 180 LYS A CA 1
ATOM 1489 C C . LYS A 1 180 ? -2.951 19.812 17.344 1 94.56 180 LYS A C 1
ATOM 1491 O O . LYS A 1 180 ? -1.889 20.203 17.828 1 94.56 180 LYS A O 1
ATOM 1496 N N . ASP A 1 181 ? -3.059 18.766 16.578 1 95 181 ASP A N 1
ATOM 1497 C CA . ASP A 1 181 ? -1.957 17.812 16.484 1 95 181 ASP A CA 1
ATOM 1498 C C . ASP A 1 181 ? -0.74 18.453 15.805 1 95 181 ASP A C 1
ATOM 1500 O O . ASP A 1 181 ? 0.371 18.391 16.328 1 95 181 ASP A O 1
ATOM 1504 N N . CYS A 1 182 ? -0.877 18.953 14.641 1 97.38 182 CYS A N 1
ATOM 1505 C CA . CYS A 1 182 ? 0.24 19.531 13.906 1 97.38 182 CYS A CA 1
ATOM 1506 C C . CYS A 1 182 ? 0.889 20.672 14.695 1 97.38 182 CYS A C 1
ATOM 1508 O O . CYS A 1 182 ? 2.117 20.766 14.758 1 97.38 182 CYS A O 1
ATOM 1510 N N . TYR A 1 183 ? 0.053 21.531 15.266 1 97.25 183 TYR A N 1
ATOM 1511 C CA . TYR A 1 183 ? 0.567 22.656 16.031 1 97.25 183 TYR A CA 1
ATOM 1512 C C . TYR A 1 183 ? 1.394 22.172 17.219 1 97.25 183 TYR A C 1
ATOM 1514 O O . TYR A 1 183 ? 2.482 22.688 17.484 1 97.25 183 TYR A O 1
ATOM 1522 N N . ARG A 1 184 ? 0.843 21.219 17.891 1 96.12 184 ARG A N 1
ATOM 1523 C CA . ARG A 1 184 ? 1.563 20.641 19.031 1 96.12 184 ARG A CA 1
ATOM 1524 C C . ARG A 1 184 ? 2.908 20.062 18.578 1 96.12 184 ARG A C 1
ATOM 1526 O O . ARG A 1 184 ? 3.928 20.281 19.234 1 96.12 184 ARG A O 1
ATOM 1533 N N . ASN A 1 185 ? 2.895 19.344 17.516 1 95.25 185 ASN A N 1
ATOM 1534 C CA . ASN A 1 185 ? 4.117 18.75 17 1 95.25 185 ASN A CA 1
ATOM 1535 C C . ASN A 1 185 ? 5.137 19.812 16.594 1 95.25 185 ASN A C 1
ATOM 1537 O O . ASN A 1 185 ? 6.34 19.609 16.75 1 95.25 185 ASN A O 1
ATOM 1541 N N . ALA A 1 186 ? 4.656 20.875 16.031 1 96.88 186 ALA A N 1
ATOM 1542 C CA . ALA A 1 186 ? 5.547 21.969 15.633 1 96.88 186 ALA A CA 1
ATOM 1543 C C . ALA A 1 186 ? 6.277 22.547 16.844 1 96.88 186 ALA A C 1
ATOM 1545 O O . ALA A 1 186 ? 7.5 22.688 16.828 1 96.88 186 ALA A O 1
ATOM 1546 N N . VAL A 1 187 ? 5.512 22.844 17.891 1 97.44 187 VAL A N 1
ATOM 1547 C CA . VAL A 1 187 ? 6.09 23.406 19.109 1 97.44 187 VAL A CA 1
ATOM 1548 C C . VAL A 1 187 ? 7.125 22.453 19.688 1 97.44 187 VAL A C 1
ATOM 1550 O O . VAL A 1 187 ? 8.242 22.859 20 1 97.44 187 VAL A O 1
ATOM 1553 N N . GLN A 1 188 ? 6.758 21.203 19.766 1 95.88 188 GLN A N 1
ATOM 1554 C CA . GLN A 1 188 ? 7.637 20.188 20.328 1 95.88 188 GLN A CA 1
ATOM 1555 C C . GLN A 1 188 ? 8.914 20.047 19.5 1 95.88 188 GLN A C 1
ATOM 1557 O O . GLN A 1 188 ? 10.008 19.906 20.047 1 95.88 188 GLN A O 1
ATOM 1562 N N . THR A 1 189 ? 8.742 20.062 18.25 1 94.69 189 THR A N 1
ATOM 1563 C CA . THR A 1 189 ? 9.859 19.875 17.328 1 94.69 189 THR A CA 1
ATOM 1564 C C . THR A 1 189 ? 10.875 21.016 17.484 1 94.69 189 THR A C 1
ATOM 1566 O O . THR A 1 189 ? 12.078 20.766 17.609 1 94.69 189 THR A O 1
ATOM 1569 N N . TYR A 1 190 ? 10.445 22.25 17.516 1 96.12 190 TYR A N 1
ATOM 1570 C CA . TYR A 1 190 ? 11.328 23.391 17.688 1 96.12 190 TYR A CA 1
ATOM 1571 C C . TYR A 1 190 ? 12.016 23.344 19.047 1 96.12 190 TYR A C 1
ATOM 1573 O O . TYR A 1 190 ? 13.234 23.516 19.141 1 96.12 190 TYR A O 1
ATOM 1581 N N . ALA A 1 191 ? 11.203 23.125 20.047 1 97.06 191 ALA A N 1
ATOM 1582 C CA . ALA A 1 191 ? 11.75 23.125 21.406 1 97.06 191 ALA A CA 1
ATOM 1583 C C . ALA A 1 191 ? 12.766 22 21.594 1 97.06 191 ALA A C 1
ATOM 1585 O O . ALA A 1 191 ? 13.828 22.219 22.188 1 97.06 191 ALA A O 1
ATOM 1586 N N . HIS A 1 192 ? 12.422 20.875 21.094 1 95.19 192 HIS A N 1
ATOM 1587 C CA . HIS A 1 192 ? 13.32 19.734 21.172 1 95.19 192 HIS A CA 1
ATOM 1588 C C . HIS A 1 192 ? 14.625 20 20.438 1 95.19 192 HIS A C 1
ATOM 1590 O O . HIS A 1 192 ? 15.703 19.641 20.922 1 95.19 192 HIS A O 1
ATOM 1596 N N . HIS A 1 193 ? 14.508 20.562 19.328 1 94.06 193 HIS A N 1
ATOM 1597 C CA . HIS A 1 193 ? 15.68 20.828 18.5 1 94.06 193 HIS A CA 1
ATOM 1598 C C . HIS A 1 193 ? 16.594 21.875 19.156 1 94.06 193 HIS A C 1
ATOM 1600 O O . HIS A 1 193 ? 17.812 21.734 19.141 1 94.06 193 HIS A O 1
ATOM 1606 N N . ILE A 1 194 ? 16.016 22.906 19.734 1 95.44 194 ILE A N 1
ATOM 1607 C CA . ILE A 1 194 ? 16.766 24.047 20.25 1 95.44 194 ILE A CA 1
ATOM 1608 C C . ILE A 1 194 ? 17.328 23.703 21.641 1 95.44 194 ILE A C 1
ATOM 1610 O O . ILE A 1 194 ? 18.469 24.047 21.953 1 95.44 194 ILE A O 1
ATOM 1614 N N . PHE A 1 195 ? 16.547 22.953 22.484 1 96.44 195 PHE A N 1
ATOM 1615 C CA . PHE A 1 195 ? 16.891 22.875 23.891 1 96.44 195 PHE A CA 1
ATOM 1616 C C . PHE A 1 195 ? 17.141 21.438 24.312 1 96.44 195 PHE A C 1
ATOM 1618 O O . PHE A 1 195 ? 17.703 21.188 25.375 1 96.44 195 PHE A O 1
ATOM 1625 N N . GLY A 1 196 ? 16.734 20.484 23.484 1 94.56 196 GLY A N 1
ATOM 1626 C CA . GLY A 1 196 ? 16.844 19.078 23.844 1 94.56 196 GLY A CA 1
ATOM 1627 C C . GLY A 1 196 ? 15.672 18.594 24.672 1 94.56 196 GLY A C 1
ATOM 1628 O O . GLY A 1 196 ? 14.93 19.391 25.25 1 94.56 196 GLY A O 1
ATOM 1629 N N . PRO A 1 197 ? 15.531 17.312 24.766 1 92.88 197 PRO A N 1
ATOM 1630 C CA . PRO A 1 197 ? 14.359 16.719 25.406 1 92.88 197 PRO A CA 1
ATOM 1631 C C . PRO A 1 197 ? 14.336 16.938 26.922 1 92.88 197 PRO A C 1
ATOM 1633 O O . PRO A 1 197 ? 13.266 17.125 27.516 1 92.88 197 PRO A O 1
ATOM 1636 N N . ALA A 1 198 ? 15.43 16.938 27.562 1 94.12 198 ALA A N 1
ATOM 1637 C CA . ALA A 1 198 ? 15.516 17.031 29.016 1 94.12 198 ALA A CA 1
ATOM 1638 C C . ALA A 1 198 ? 15 18.391 29.5 1 94.12 198 ALA A C 1
ATOM 1640 O O . ALA A 1 198 ? 14.32 18.469 30.531 1 94.12 198 ALA A O 1
ATOM 1641 N N . LYS A 1 199 ? 15.305 19.406 28.812 1 93.31 199 LYS A N 1
ATOM 1642 C CA . LYS A 1 199 ? 14.961 20.766 29.234 1 93.31 199 LYS A CA 1
ATOM 1643 C C . LYS A 1 199 ? 13.469 21.031 29.062 1 93.31 199 LYS A C 1
ATOM 1645 O O . LYS A 1 199 ? 12.914 21.906 29.734 1 93.31 199 LYS A O 1
ATOM 1650 N N . ILE A 1 200 ? 12.844 20.281 28.172 1 94.5 200 ILE A N 1
ATOM 1651 C CA . ILE A 1 200 ? 11.469 20.656 27.875 1 94.5 200 ILE A CA 1
ATOM 1652 C C . ILE A 1 200 ? 10.508 19.609 28.438 1 94.5 200 ILE A C 1
ATOM 1654 O O . ILE A 1 200 ? 9.289 19.719 28.266 1 94.5 200 ILE A O 1
ATOM 1658 N N . LYS A 1 201 ? 10.914 18.562 29.062 1 93.31 201 LYS A N 1
ATOM 1659 C CA . LYS A 1 201 ? 10.172 17.391 29.5 1 93.31 201 LYS A CA 1
ATOM 1660 C C . LYS A 1 201 ? 8.961 17.781 30.344 1 93.31 201 LYS A C 1
ATOM 1662 O O . LYS A 1 201 ? 7.918 17.125 30.281 1 93.31 201 LYS A O 1
ATOM 1667 N N . TYR A 1 202 ? 8.953 18.828 31.047 1 93.94 202 TYR A N 1
ATOM 1668 C CA . TYR A 1 202 ? 7.863 19.141 31.969 1 93.94 202 TYR A CA 1
ATOM 1669 C C . TYR A 1 202 ? 7.164 20.438 31.547 1 93.94 202 TYR A C 1
ATOM 1671 O O . TYR A 1 202 ? 6.344 20.969 32.281 1 93.94 202 TYR A O 1
ATOM 1679 N N . LEU A 1 203 ? 7.453 20.922 30.422 1 96.38 203 LEU A N 1
ATOM 1680 C CA . LEU A 1 203 ? 6.859 22.172 29.953 1 96.38 203 LEU A CA 1
ATOM 1681 C C . LEU A 1 203 ? 5.641 21.891 29.078 1 96.38 203 LEU A C 1
ATOM 1683 O O . LEU A 1 203 ? 5.629 20.938 28.297 1 96.38 203 LEU A O 1
ATOM 1687 N N . ASN A 1 204 ? 4.633 22.609 29.25 1 96 204 ASN A N 1
ATOM 1688 C CA . ASN A 1 204 ? 3.508 22.547 28.312 1 96 204 ASN A CA 1
ATOM 1689 C C . ASN A 1 204 ? 3.775 23.375 27.062 1 96 204 ASN A C 1
ATOM 1691 O O . ASN A 1 204 ? 4.844 23.984 26.922 1 96 204 ASN A O 1
ATOM 1695 N N . ARG A 1 205 ? 2.879 23.5 26.203 1 95.56 205 ARG A N 1
ATOM 1696 C CA . ARG A 1 205 ? 3.057 24.109 24.891 1 95.56 205 ARG A CA 1
ATOM 1697 C C . ARG A 1 205 ? 3.355 25.609 25.031 1 95.56 205 ARG A C 1
ATOM 1699 O O . ARG A 1 205 ? 4.281 26.109 24.391 1 95.56 205 ARG A O 1
ATOM 1706 N N . GLU A 1 206 ? 2.582 26.234 25.812 1 96.38 206 GLU A N 1
ATOM 1707 C CA . GLU A 1 206 ? 2.752 27.672 26 1 96.38 206 GLU A CA 1
ATOM 1708 C C . GLU A 1 206 ? 4.117 28 26.609 1 96.38 206 GLU A C 1
ATOM 1710 O O . GLU A 1 206 ? 4.77 28.953 26.203 1 96.38 206 GLU A O 1
ATOM 1715 N N . GLN A 1 207 ? 4.48 27.203 27.531 1 97.62 207 GLN A N 1
ATOM 1716 C CA . GLN A 1 207 ? 5.777 27.375 28.172 1 97.62 207 GLN A CA 1
ATOM 1717 C C . GLN A 1 207 ? 6.922 27.141 27.188 1 97.62 207 GLN A C 1
ATOM 1719 O O . GLN A 1 207 ? 7.941 27.844 27.25 1 97.62 207 GLN A O 1
ATOM 1724 N N . MET A 1 208 ? 6.773 26.203 26.359 1 97.81 208 MET A N 1
ATOM 1725 C CA . MET A 1 208 ? 7.797 25.922 25.359 1 97.81 208 MET A CA 1
ATOM 1726 C C . MET A 1 208 ? 7.93 27.094 24.375 1 97.81 208 MET A C 1
ATOM 1728 O O . MET A 1 208 ? 9.039 27.469 24.016 1 97.81 208 MET A O 1
ATOM 1732 N N . ILE A 1 209 ? 6.848 27.656 23.984 1 97.81 209 ILE A N 1
ATOM 1733 C CA . ILE A 1 209 ? 6.859 28.781 23.062 1 97.81 209 ILE A CA 1
ATOM 1734 C C . ILE A 1 209 ? 7.551 29.969 23.719 1 97.81 209 ILE A C 1
ATOM 1736 O O . ILE A 1 209 ? 8.383 30.641 23.094 1 97.81 209 ILE A O 1
ATOM 1740 N N . GLN A 1 210 ? 7.203 30.203 24.953 1 97.62 210 GLN A N 1
ATOM 1741 C CA . GLN A 1 210 ? 7.84 31.297 25.703 1 97.62 210 GLN A CA 1
ATOM 1742 C C . GLN A 1 210 ? 9.344 31.078 25.797 1 97.62 210 GLN A C 1
ATOM 1744 O O . GLN A 1 210 ? 10.125 32.031 25.625 1 97.62 210 GLN A O 1
ATOM 1749 N N . LEU A 1 211 ? 9.656 29.844 26.125 1 97.19 211 LEU A N 1
ATOM 1750 C CA . LEU A 1 211 ? 11.07 29.5 26.219 1 97.19 211 LEU A CA 1
ATOM 1751 C C . LEU A 1 211 ? 11.789 29.781 24.906 1 97.19 211 LEU A C 1
ATOM 1753 O O . LEU A 1 211 ? 12.906 30.312 24.906 1 97.19 211 LEU A O 1
ATOM 1757 N N . ILE A 1 212 ? 11.227 29.438 23.781 1 97.56 212 ILE A N 1
ATOM 1758 C CA . ILE A 1 212 ? 11.797 29.656 22.469 1 97.56 212 ILE A CA 1
ATOM 1759 C C . ILE A 1 212 ? 11.969 31.156 22.203 1 97.56 212 ILE A C 1
ATOM 1761 O O . ILE A 1 212 ? 13.055 31.609 21.859 1 97.56 212 ILE A O 1
ATOM 1765 N N . GLU A 1 213 ? 10.945 31.906 22.469 1 98 213 GLU A N 1
ATOM 1766 C CA . GLU A 1 213 ? 10.953 33.312 22.156 1 98 213 GLU A CA 1
ATOM 1767 C C . GLU A 1 213 ? 11.898 34.094 23.062 1 98 213 GLU A C 1
ATOM 1769 O O . GLU A 1 213 ? 12.531 35.062 22.641 1 98 213 GLU A O 1
ATOM 1774 N N . GLU A 1 214 ? 12.055 33.656 24.219 1 97.56 214 GLU A N 1
ATOM 1775 C CA . GLU A 1 214 ? 12.898 34.344 25.203 1 97.56 214 GLU A CA 1
ATOM 1776 C C . GLU A 1 214 ? 14.375 34.062 24.953 1 97.56 214 GLU A C 1
ATOM 1778 O O . GLU A 1 214 ? 15.242 34.844 25.312 1 97.56 214 GLU A O 1
ATOM 1783 N N . ASN A 1 215 ? 14.664 32.938 24.359 1 97.31 215 ASN A N 1
ATOM 1784 C CA . ASN A 1 215 ? 16.062 32.5 24.297 1 97.31 215 ASN A CA 1
ATOM 1785 C C . ASN A 1 215 ? 16.578 32.5 22.859 1 97.31 215 ASN A C 1
ATOM 1787 O O . ASN A 1 215 ? 17.734 32.156 22.609 1 97.31 215 ASN A O 1
ATOM 1791 N N . THR A 1 216 ? 15.719 32.75 21.969 1 96.81 216 THR A N 1
ATOM 1792 C CA . THR A 1 216 ? 16.125 32.812 20.578 1 96.81 216 THR A CA 1
ATOM 1793 C C . THR A 1 216 ? 15.523 34.062 19.906 1 96.81 216 THR A C 1
ATOM 1795 O O . THR A 1 216 ? 14.789 34.812 20.531 1 96.81 216 THR A O 1
ATOM 1798 N N . ASN A 1 217 ? 15.789 34.281 18.641 1 96.81 217 ASN A N 1
ATOM 1799 C CA . ASN A 1 217 ? 15.234 35.375 17.859 1 96.81 217 ASN A CA 1
ATOM 1800 C C . ASN A 1 217 ? 13.977 34.938 17.109 1 96.81 217 ASN A C 1
ATOM 1802 O O . ASN A 1 217 ? 13.469 35.688 16.281 1 96.81 217 ASN A O 1
ATOM 1806 N N . ILE A 1 218 ? 13.578 33.812 17.469 1 96.31 218 ILE A N 1
ATOM 1807 C CA . ILE A 1 218 ? 12.398 33.281 16.797 1 96.31 218 ILE A CA 1
ATOM 1808 C C . ILE A 1 218 ? 11.141 33.906 17.391 1 96.31 218 ILE A C 1
ATOM 1810 O O . ILE A 1 218 ? 10.945 33.875 18.609 1 96.31 218 ILE A O 1
ATOM 1814 N N . VAL A 1 219 ? 10.391 34.531 16.531 1 97.12 219 VAL A N 1
ATOM 1815 C CA . VAL A 1 219 ? 9.031 34.969 16.859 1 97.12 219 VAL A CA 1
ATOM 1816 C C . VAL A 1 219 ? 8.031 33.906 16.391 1 97.12 219 VAL A C 1
ATOM 1818 O O . VAL A 1 219 ? 7.855 33.688 15.195 1 97.12 219 VAL A O 1
ATOM 1821 N N . TRP A 1 220 ? 7.324 33.281 17.281 1 97.12 220 TRP A N 1
ATOM 1822 C CA . TRP A 1 220 ? 6.527 32.125 16.969 1 97.12 220 TRP A CA 1
ATOM 1823 C C . TRP A 1 220 ? 5.461 32.438 15.922 1 97.12 220 TRP A C 1
ATOM 1825 O O . TRP A 1 220 ? 5.172 31.609 15.047 1 97.12 220 TRP A O 1
ATOM 1835 N N . SER A 1 221 ? 4.887 33.625 16.047 1 95.25 221 SER A N 1
ATOM 1836 C CA . SER A 1 221 ? 3.832 34.031 15.109 1 95.25 221 SER A CA 1
ATOM 1837 C C . SER A 1 221 ? 4.355 34.094 13.68 1 95.25 221 SER A C 1
ATOM 1839 O O . SER A 1 221 ? 3.578 34.031 12.727 1 95.25 221 SER A O 1
ATOM 1841 N N . ASN A 1 222 ? 5.672 34.156 13.555 1 95.75 222 ASN A N 1
ATOM 1842 C CA . ASN A 1 222 ? 6.281 34.312 12.234 1 95.75 222 ASN A CA 1
ATOM 1843 C C . ASN A 1 222 ? 6.633 32.938 11.633 1 95.75 222 ASN A C 1
ATOM 1845 O O . ASN A 1 222 ? 7 32.875 10.461 1 95.75 222 ASN A O 1
ATOM 1849 N N . ILE A 1 223 ? 6.508 31.906 12.438 1 95.81 223 ILE A N 1
ATOM 1850 C CA . ILE A 1 223 ? 6.762 30.578 11.898 1 95.81 223 ILE A CA 1
ATOM 1851 C C . ILE A 1 223 ? 5.793 30.297 10.758 1 95.81 223 ILE A C 1
ATOM 1853 O O . ILE A 1 223 ? 4.598 30.594 10.859 1 95.81 223 ILE A O 1
ATOM 1857 N N . PRO A 1 224 ? 6.289 29.734 9.656 1 95.69 224 PRO A N 1
ATOM 1858 C CA . PRO A 1 224 ? 5.426 29.469 8.508 1 95.69 224 PRO A CA 1
ATOM 1859 C C . PRO A 1 224 ? 4.199 28.641 8.867 1 95.69 224 PRO A C 1
ATOM 1861 O O . PRO A 1 224 ? 4.289 27.719 9.688 1 95.69 224 PRO A O 1
ATOM 1864 N N . LEU A 1 225 ? 3.08 28.875 8.211 1 97.19 225 LEU A N 1
ATOM 1865 C CA . LEU A 1 225 ? 1.817 28.219 8.539 1 97.19 225 LEU A CA 1
ATOM 1866 C C . LEU A 1 225 ? 1.886 26.734 8.25 1 97.19 225 LEU A C 1
ATOM 1868 O O . LEU A 1 225 ? 1.271 25.922 8.953 1 97.19 225 LEU A O 1
ATOM 1872 N N . TRP A 1 226 ? 2.645 26.391 7.211 1 96.94 226 TRP A N 1
ATOM 1873 C CA . TRP A 1 226 ? 2.678 24.969 6.852 1 96.94 226 TRP A CA 1
ATOM 1874 C C . TRP A 1 226 ? 3.32 24.141 7.961 1 96.94 226 TRP A C 1
ATOM 1876 O O . TRP A 1 226 ? 2.992 22.969 8.141 1 96.94 226 TRP A O 1
ATOM 1886 N N . GLN A 1 227 ? 4.246 24.75 8.695 1 96.94 227 GLN A N 1
ATOM 1887 C CA . GLN A 1 227 ? 4.883 24.047 9.805 1 96.94 227 GLN A CA 1
ATOM 1888 C C . GLN A 1 227 ? 3.949 23.969 11.008 1 96.94 227 GLN A C 1
ATOM 1890 O O . GLN A 1 227 ? 3.934 22.969 11.727 1 96.94 227 GLN A O 1
ATOM 1895 N N . LYS A 1 228 ? 3.094 24.984 11.172 1 97.44 228 LYS A N 1
ATOM 1896 C CA . LYS A 1 228 ? 2.227 25.078 12.344 1 97.44 228 LYS A CA 1
ATOM 1897 C C . LYS A 1 228 ? 0.926 24.297 12.125 1 97.44 228 LYS A C 1
ATOM 1899 O O . LYS A 1 228 ? 0.385 23.703 13.055 1 97.44 228 LYS A O 1
ATOM 1904 N N . TYR A 1 229 ? 0.467 24.359 10.859 1 98.06 229 TYR A N 1
ATOM 1905 C CA . TYR A 1 229 ? -0.901 23.891 10.672 1 98.06 229 TYR A CA 1
ATOM 1906 C C . TYR A 1 229 ? -0.983 22.891 9.523 1 98.06 229 TYR A C 1
ATOM 1908 O O . TYR A 1 229 ? -2.068 22.422 9.18 1 98.06 229 TYR A O 1
ATOM 1916 N N . GLY A 1 230 ? 0.049 22.516 8.906 1 98.12 230 GLY A N 1
ATOM 1917 C CA . GLY A 1 230 ? 0.052 21.562 7.805 1 98.12 230 GLY A CA 1
ATOM 1918 C C . GLY A 1 230 ? -0.273 22.203 6.469 1 98.12 230 GLY A C 1
ATOM 1919 O O . GLY A 1 230 ? -0.281 23.422 6.348 1 98.12 230 GLY A O 1
ATOM 1920 N N . VAL A 1 231 ? -0.437 21.406 5.504 1 98.38 231 VAL A N 1
ATOM 1921 C CA . VAL A 1 231 ? -0.613 21.875 4.133 1 98.38 231 VAL A CA 1
ATOM 1922 C C . VAL A 1 231 ? -1.931 21.344 3.57 1 98.38 231 VAL A C 1
ATOM 1924 O O . VAL A 1 231 ? -2.24 20.172 3.709 1 98.38 231 VAL A O 1
ATOM 1927 N N . ILE A 1 232 ? -2.682 22.219 2.979 1 98.19 232 ILE A N 1
ATOM 1928 C CA . ILE A 1 232 ? -3.922 21.875 2.289 1 98.19 232 ILE A CA 1
ATOM 1929 C C . ILE A 1 232 ? -3.701 21.922 0.779 1 98.19 232 ILE A C 1
ATOM 1931 O O . ILE A 1 232 ? -3.045 22.828 0.269 1 98.19 232 ILE A O 1
ATOM 1935 N N . ILE A 1 233 ? -4.219 20.969 0.107 1 98.25 233 ILE A N 1
ATOM 1936 C CA . ILE A 1 233 ? -4.062 20.875 -1.341 1 98.25 233 ILE A CA 1
ATOM 1937 C C . ILE A 1 233 ? -5.43 20.688 -1.995 1 98.25 233 ILE A C 1
ATOM 1939 O O . ILE A 1 233 ? -6.207 19.812 -1.585 1 98.25 233 ILE A O 1
ATOM 1943 N N . LYS A 1 234 ? -5.727 21.516 -3 1 97.25 234 LYS A N 1
ATOM 1944 C CA . LYS A 1 234 ? -6.977 21.438 -3.746 1 97.25 234 LYS A CA 1
ATOM 1945 C C . LYS A 1 234 ? -6.75 21.703 -5.23 1 97.25 234 LYS A C 1
ATOM 1947 O O . LYS A 1 234 ? -5.859 22.469 -5.598 1 97.25 234 LYS A O 1
ATOM 1952 N N . LYS A 1 235 ? -7.59 21.078 -5.98 1 96.5 235 LYS A N 1
ATOM 1953 C CA . LYS A 1 235 ? -7.586 21.391 -7.406 1 96.5 235 LYS A CA 1
ATOM 1954 C C . LYS A 1 235 ? -8.102 22.812 -7.645 1 96.5 235 LYS A C 1
ATOM 1956 O O . LYS A 1 235 ? -8.977 23.297 -6.926 1 96.5 235 LYS A O 1
ATOM 1961 N N . GLN A 1 236 ? -7.52 23.453 -8.656 1 94.81 236 GLN A N 1
ATOM 1962 C CA . GLN A 1 236 ? -7.977 24.781 -9.023 1 94.81 236 GLN A CA 1
ATOM 1963 C C . GLN A 1 236 ? -8.023 24.938 -10.547 1 94.81 236 GLN A C 1
ATOM 1965 O O . GLN A 1 236 ? -7.27 24.297 -11.266 1 94.81 236 GLN A O 1
ATOM 1970 N N . LEU A 1 237 ? -8.984 25.734 -10.977 1 91.12 237 LEU A N 1
ATOM 1971 C CA . LEU A 1 237 ? -9.102 26.062 -12.391 1 91.12 237 LEU A CA 1
ATOM 1972 C C . LEU A 1 237 ? -8.359 27.359 -12.711 1 91.12 237 LEU A C 1
ATOM 1974 O O . LEU A 1 237 ? -8.5 28.359 -11.992 1 91.12 237 LEU A O 1
ATOM 1978 N N . ILE A 1 238 ? -7.484 27.25 -13.68 1 87.5 238 ILE A N 1
ATOM 1979 C CA . ILE A 1 238 ? -6.742 28.438 -14.094 1 87.5 238 ILE A CA 1
ATOM 1980 C C . ILE A 1 238 ? -7.109 28.812 -15.531 1 87.5 238 ILE A C 1
ATOM 1982 O O . ILE A 1 238 ? -7.105 27.953 -16.422 1 87.5 238 ILE A O 1
ATOM 1986 N N . LYS A 1 239 ? -7.59 30.031 -15.672 1 82.94 239 LYS A N 1
ATOM 1987 C CA . LYS A 1 239 ? -7.914 30.547 -17 1 82.94 239 LYS A CA 1
ATOM 1988 C C . LYS A 1 239 ? -6.715 31.234 -17.641 1 82.94 239 LYS A C 1
ATOM 1990 O O . LYS A 1 239 ? -6.109 32.125 -17.031 1 82.94 239 LYS A O 1
ATOM 1995 N N . THR A 1 240 ? -6.141 30.562 -18.609 1 76.25 240 THR A N 1
ATOM 1996 C CA . THR A 1 240 ? -5.074 31.219 -19.344 1 76.25 240 THR A CA 1
ATOM 1997 C C . THR A 1 240 ? -5.625 31.875 -20.609 1 76.25 240 THR A C 1
ATOM 1999 O O . THR A 1 240 ? -6.293 31.219 -21.422 1 76.25 240 THR A O 1
ATOM 2002 N N . ASP A 1 241 ? -5.691 33.188 -20.562 1 70.62 241 ASP A N 1
ATOM 2003 C CA . ASP A 1 241 ? -6.148 33.938 -21.719 1 70.62 241 ASP A CA 1
ATOM 2004 C C . ASP A 1 241 ? -5.059 34.031 -22.781 1 70.62 241 ASP A C 1
ATOM 2006 O O . ASP A 1 241 ? -3.939 34.469 -22.5 1 70.62 241 ASP A O 1
ATOM 2010 N N . ASN A 1 242 ? -5.055 33.062 -23.578 1 61.41 242 ASN A N 1
ATOM 2011 C CA . ASN A 1 242 ? -4.262 33.375 -24.75 1 61.41 242 ASN A CA 1
ATOM 2012 C C . ASN A 1 242 ? -5.043 34.25 -25.734 1 61.41 242 ASN A C 1
ATOM 2014 O O . ASN A 1 242 ? -6.273 34.281 -25.703 1 61.41 242 ASN A O 1
ATOM 2018 N N . VAL A 1 243 ? -4.445 35.188 -26.562 1 59.56 243 VAL A N 1
ATOM 2019 C CA . VAL A 1 243 ? -4.949 36.188 -27.531 1 59.56 243 VAL A CA 1
ATOM 2020 C C . VAL A 1 243 ? -6.188 35.625 -28.219 1 59.56 243 VAL A C 1
ATOM 2022 O O . VAL A 1 243 ? -7.145 36.344 -28.484 1 59.56 243 VAL A O 1
ATOM 2025 N N . LYS A 1 244 ? -6.109 34.312 -28.609 1 61.22 244 LYS A N 1
ATOM 2026 C CA . LYS A 1 244 ? -7.176 33.938 -29.547 1 61.22 244 LYS A CA 1
ATOM 2027 C C . LYS A 1 244 ? -8.242 33.125 -28.844 1 61.22 244 LYS A C 1
ATOM 2029 O O . LYS A 1 244 ? -9.422 33.188 -29.203 1 61.22 244 LYS A O 1
ATOM 2034 N N . ASN A 1 245 ? -7.824 32.281 -27.781 1 68.75 245 ASN A N 1
ATOM 2035 C CA . ASN A 1 245 ? -8.805 31.406 -27.156 1 68.75 245 ASN A CA 1
ATOM 2036 C C . ASN A 1 245 ? -8.5 31.188 -25.672 1 68.75 245 ASN A C 1
ATOM 2038 O O . ASN A 1 245 ? -7.332 31.109 -25.281 1 68.75 245 ASN A O 1
ATOM 2042 N N . SER A 1 246 ? -9.461 31.5 -24.828 1 70.19 246 SER A N 1
ATOM 2043 C CA . SER A 1 246 ? -9.312 31.25 -23.391 1 70.19 246 SER A CA 1
ATOM 2044 C C . SER A 1 246 ? -9.312 29.75 -23.094 1 70.19 246 SER A C 1
ATOM 2046 O O . SER A 1 246 ? -10.227 29.031 -23.516 1 70.19 246 SER A O 1
ATOM 2048 N N . VAL A 1 247 ? -8.109 29.156 -22.703 1 78.56 247 VAL A N 1
ATOM 2049 C CA . VAL A 1 247 ? -8.031 27.734 -22.344 1 78.56 247 VAL A CA 1
ATOM 2050 C C . VAL A 1 247 ? -8.031 27.578 -20.828 1 78.56 247 VAL A C 1
ATOM 2052 O O . VAL A 1 247 ? -7.301 28.281 -20.125 1 78.56 247 VAL A O 1
ATOM 2055 N N . ILE A 1 248 ? -9.031 26.875 -20.25 1 77.75 248 ILE A N 1
ATOM 2056 C CA . ILE A 1 248 ? -9.102 26.547 -18.828 1 77.75 248 ILE A CA 1
ATOM 2057 C C . ILE A 1 248 ? -8.328 25.266 -18.547 1 77.75 248 ILE A C 1
ATOM 2059 O O . ILE A 1 248 ? -8.602 24.219 -19.156 1 77.75 248 ILE A O 1
ATOM 2063 N N . THR A 1 249 ? -7.203 25.453 -17.719 1 83.5 249 THR A N 1
ATOM 2064 C CA . THR A 1 249 ? -6.41 24.281 -17.344 1 83.5 249 THR A CA 1
ATOM 2065 C C . THR A 1 249 ? -6.539 24.016 -15.844 1 83.5 249 THR A C 1
ATOM 2067 O O . THR A 1 249 ? -6.867 24.906 -15.07 1 83.5 249 THR A O 1
ATOM 2070 N N . SER A 1 250 ? -6.453 22.703 -15.453 1 85.31 250 SER A N 1
ATOM 2071 C CA . SER A 1 250 ? -6.5 22.312 -14.047 1 85.31 250 SER A CA 1
ATOM 2072 C C . SER A 1 250 ? -5.105 22.297 -13.43 1 85.31 250 SER A C 1
ATOM 2074 O O . SER A 1 250 ? -4.129 21.953 -14.102 1 85.31 250 SER A O 1
ATOM 2076 N N . SER A 1 251 ? -5.051 22.891 -12.25 1 92.69 251 SER A N 1
ATOM 2077 C CA . SER A 1 251 ? -3.834 22.859 -11.445 1 92.69 251 SER A CA 1
ATOM 2078 C C . SER A 1 251 ? -4.145 22.594 -9.977 1 92.69 251 SER A C 1
ATOM 2080 O O . SER A 1 251 ? -5.227 22.109 -9.648 1 92.69 251 SER A O 1
ATOM 2082 N N . PHE A 1 252 ? -3.111 22.734 -9.133 1 95.81 252 PHE A N 1
ATOM 2083 C CA . PHE A 1 252 ? -3.328 22.5 -7.707 1 95.81 252 PHE A CA 1
ATOM 2084 C C . PHE A 1 252 ? -2.924 23.719 -6.895 1 95.81 252 PHE A C 1
ATOM 2086 O O . PHE A 1 252 ? -1.891 24.344 -7.16 1 95.81 252 PHE A O 1
ATOM 2093 N N . LYS A 1 253 ? -3.826 24.141 -6.074 1 95.94 253 LYS A N 1
ATOM 2094 C CA . LYS A 1 253 ? -3.477 25.125 -5.051 1 95.94 253 LYS A CA 1
ATOM 2095 C C . LYS A 1 253 ? -2.922 24.438 -3.803 1 95.94 253 LYS A C 1
ATOM 2097 O O . LYS A 1 253 ? -3.555 23.547 -3.246 1 95.94 253 LYS A O 1
ATOM 2102 N N . VAL A 1 254 ? -1.719 24.781 -3.432 1 97.5 254 VAL A N 1
ATOM 2103 C CA . VAL A 1 254 ? -1.048 24.25 -2.25 1 97.5 254 VAL A CA 1
ATOM 2104 C C . VAL A 1 254 ? -0.814 25.375 -1.237 1 97.5 254 VAL A C 1
ATOM 2106 O O . VAL A 1 254 ? -0.086 26.328 -1.516 1 97.5 254 VAL A O 1
ATOM 2109 N N . PHE A 1 255 ? -1.423 25.25 -0.078 1 96.88 255 PHE A N 1
ATOM 2110 C CA . PHE A 1 255 ? -1.433 26.375 0.842 1 96.88 255 PHE A CA 1
ATOM 2111 C C . PHE A 1 255 ? -1.696 25.922 2.27 1 96.88 255 PHE A C 1
ATOM 2113 O O . PHE A 1 255 ? -1.858 24.719 2.52 1 96.88 255 PHE A O 1
ATOM 2120 N N . SER A 1 256 ? -1.574 26.859 3.176 1 97.38 256 SER A N 1
ATOM 2121 C CA . SER A 1 256 ? -1.816 26.578 4.59 1 97.38 256 SER A CA 1
ATOM 2122 C C . SER A 1 256 ? -2.672 27.672 5.227 1 97.38 256 SER A C 1
ATOM 2124 O O . SER A 1 256 ? -2.582 28.844 4.848 1 97.38 256 SER A O 1
ATOM 2126 N N . LEU A 1 257 ? -3.51 27.312 6.039 1 96.75 257 LEU A N 1
ATOM 2127 C CA . LEU A 1 257 ? -4.309 28.219 6.855 1 96.75 257 LEU A CA 1
ATOM 2128 C C . LEU A 1 257 ? -4.742 27.547 8.156 1 96.75 257 LEU A C 1
ATOM 2130 O O . LEU A 1 257 ? -4.625 26.328 8.289 1 96.75 257 LEU A O 1
ATOM 2134 N N . LYS A 1 258 ? -5.141 28.328 9.102 1 96.94 258 LYS A N 1
ATOM 2135 C CA . LYS A 1 258 ? -5.707 27.797 10.336 1 96.94 258 LYS A CA 1
ATOM 2136 C C . LYS A 1 258 ? -7.191 27.484 10.164 1 96.94 258 LYS A C 1
ATOM 2138 O O . LYS A 1 258 ? -8.016 28.406 10.047 1 96.94 258 LYS A O 1
ATOM 2143 N N . LEU A 1 259 ? -7.508 26.234 10.203 1 95.69 259 LEU A N 1
ATOM 2144 C CA . LEU A 1 259 ? -8.891 25.797 10.008 1 95.69 259 LEU A CA 1
ATOM 2145 C C . LEU A 1 259 ? -9.75 26.188 11.203 1 95.69 259 LEU A C 1
ATOM 2147 O O . LEU A 1 259 ? -9.266 26.234 12.336 1 95.69 259 LEU A O 1
ATOM 2151 N N . SER A 1 260 ? -11 26.516 10.914 1 94.19 260 SER A N 1
ATOM 2152 C CA . SER A 1 260 ? -11.969 26.828 11.961 1 94.19 260 SER A CA 1
ATOM 2153 C C . SER A 1 260 ? -13.297 26.125 11.719 1 94.19 260 SER A C 1
ATOM 2155 O O . SER A 1 260 ? -13.617 25.766 10.586 1 94.19 260 SER A O 1
ATOM 2157 N N . TYR A 1 261 ? -13.977 25.984 12.812 1 93.06 261 TYR A N 1
ATOM 2158 C CA . TYR A 1 261 ? -15.25 25.266 12.766 1 93.06 261 TYR A CA 1
ATOM 2159 C C . TYR A 1 261 ? -16.375 26.188 12.32 1 93.06 261 TYR A C 1
ATOM 2161 O O . TYR A 1 261 ? -16.922 26.938 13.125 1 93.06 261 TYR A O 1
ATOM 2169 N N . ASN A 1 262 ? -16.75 26.125 11.008 1 93.44 262 ASN A N 1
ATOM 2170 C CA . ASN A 1 262 ? -17.891 26.875 10.477 1 93.44 262 ASN A CA 1
ATOM 2171 C C . ASN A 1 262 ? -18.359 26.312 9.141 1 93.44 262 ASN A C 1
ATOM 2173 O O . ASN A 1 262 ? -17.656 25.5 8.523 1 93.44 262 ASN A O 1
ATOM 2177 N N . ASP A 1 263 ? -19.469 26.734 8.672 1 93.62 263 ASP A N 1
ATOM 2178 C CA . ASP A 1 263 ? -20.125 26.203 7.477 1 93.62 263 ASP A CA 1
ATOM 2179 C C . ASP A 1 263 ? -19.312 26.516 6.223 1 93.62 263 ASP A C 1
ATOM 2181 O O . ASP A 1 263 ? -19.297 25.719 5.273 1 93.62 263 ASP A O 1
ATOM 2185 N N . THR A 1 264 ? -18.734 27.625 6.25 1 93 264 THR A N 1
ATOM 2186 C CA . THR A 1 264 ? -17.938 28.031 5.094 1 93 264 THR A CA 1
ATOM 2187 C C . THR A 1 264 ? -16.766 27.078 4.875 1 93 264 THR A C 1
ATOM 2189 O O . THR A 1 264 ? -16.5 26.656 3.75 1 93 264 THR A O 1
ATOM 2192 N N . MET A 1 265 ? -16.094 26.781 5.934 1 94.31 265 MET A N 1
ATOM 2193 C CA . MET A 1 265 ? -14.953 25.875 5.859 1 94.31 265 MET A CA 1
ATOM 2194 C C . MET A 1 265 ? -15.391 24.469 5.477 1 94.31 265 MET A C 1
ATOM 2196 O O . MET A 1 265 ? -14.703 23.781 4.723 1 94.31 265 MET A O 1
ATOM 2200 N N . LEU A 1 266 ? -16.5 24.094 6.035 1 95.31 266 LEU A N 1
ATOM 2201 C CA . LEU A 1 266 ? -17.031 22.781 5.688 1 95.31 266 LEU A CA 1
ATOM 2202 C C . LEU A 1 266 ? -17.328 22.688 4.195 1 95.31 266 LEU A C 1
ATOM 2204 O O . LEU A 1 266 ? -16.953 21.703 3.549 1 95.31 266 LEU A O 1
ATOM 2208 N N . LYS A 1 267 ? -18.016 23.672 3.717 1 94.38 267 LYS A N 1
ATOM 2209 C CA . LYS A 1 267 ? -18.312 23.703 2.287 1 94.38 267 LYS A CA 1
ATOM 2210 C C . LYS A 1 267 ? -17.031 23.719 1.459 1 94.38 267 LYS A C 1
ATOM 2212 O O . LYS A 1 267 ? -16.938 23.031 0.445 1 94.38 267 LYS A O 1
ATOM 2217 N N . PHE A 1 268 ? -16.094 24.484 1.929 1 95.12 268 PHE A N 1
ATOM 2218 C CA . PHE A 1 268 ? -14.812 24.609 1.258 1 95.12 268 PHE A CA 1
ATOM 2219 C C . PHE A 1 268 ? -14.133 23.25 1.128 1 95.12 268 PHE A C 1
ATOM 2221 O O . PHE A 1 268 ? -13.562 22.938 0.082 1 95.12 268 PHE A O 1
ATOM 2228 N N . LEU A 1 269 ? -14.195 22.406 2.066 1 95.31 269 LEU A N 1
ATOM 2229 C CA . LEU A 1 269 ? -13.539 21.109 2.0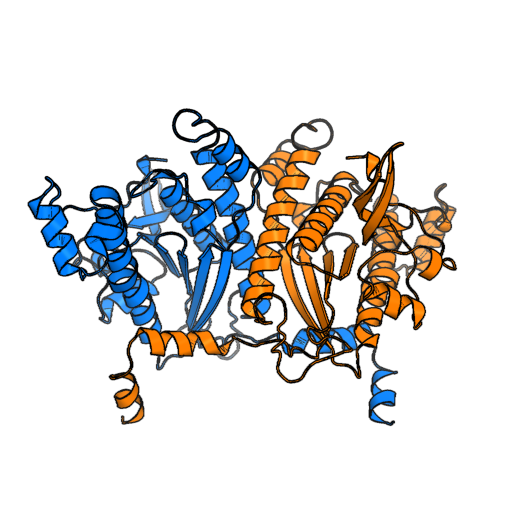96 1 95.31 269 LEU A CA 1
ATOM 2230 C C . LEU A 1 269 ? -14.102 20.188 1.006 1 95.31 269 LEU A C 1
ATOM 2232 O O . LEU A 1 269 ? -13.383 19.344 0.468 1 95.31 269 LEU A O 1
ATOM 2236 N N . PHE A 1 270 ? -15.352 20.391 0.678 1 95.88 270 PHE A N 1
ATOM 2237 C CA . PHE A 1 270 ? -16 19.453 -0.238 1 95.88 270 PHE A CA 1
ATOM 2238 C C . PHE A 1 270 ? -16.125 20.062 -1.632 1 95.88 270 PHE A C 1
ATOM 2240 O O . PHE A 1 270 ? -16.453 19.359 -2.59 1 95.88 270 PHE A O 1
ATOM 2247 N N . ASP A 1 271 ? -15.766 21.328 -1.724 1 95.56 271 ASP A N 1
ATOM 2248 C CA . ASP A 1 271 ? -15.781 21.953 -3.049 1 95.56 271 ASP A CA 1
ATOM 2249 C C . ASP A 1 271 ? -14.781 21.266 -3.979 1 95.56 271 ASP A C 1
ATOM 2251 O O . ASP A 1 271 ? -13.672 20.922 -3.562 1 95.56 271 ASP A O 1
ATOM 2255 N N . LYS A 1 272 ? -15.164 21.141 -5.188 1 93.44 272 LYS A N 1
ATOM 2256 C CA . LYS A 1 272 ? -14.328 20.469 -6.168 1 93.44 272 LYS A CA 1
ATOM 2257 C C . LYS A 1 272 ? -13.062 21.266 -6.469 1 93.44 272 LYS A C 1
ATOM 2259 O O . LYS A 1 272 ? -11.984 20.688 -6.645 1 93.44 272 LYS A O 1
ATOM 2264 N N . TYR A 1 273 ? -13.297 22.609 -6.516 1 95.44 273 TYR A N 1
ATOM 2265 C CA . TYR A 1 273 ? -12.172 23.453 -6.887 1 95.44 273 TYR A CA 1
ATOM 2266 C C . TYR A 1 273 ? -11.93 24.516 -5.824 1 95.44 273 TYR A C 1
ATOM 2268 O O . TYR A 1 273 ? -12.859 24.984 -5.164 1 95.44 273 TYR A O 1
ATOM 2276 N N . PHE A 1 274 ? -10.695 24.891 -5.703 1 95.19 274 PHE A N 1
ATOM 2277 C CA . PHE A 1 274 ? -10.297 25.984 -4.836 1 95.19 274 PHE A CA 1
ATOM 2278 C C . PHE A 1 274 ? -10.82 27.312 -5.379 1 95.19 274 PHE A C 1
ATOM 2280 O O . PHE A 1 274 ? -10.602 27.641 -6.543 1 95.19 274 PHE A O 1
ATOM 2287 N N . GLU A 1 275 ? -11.492 28.047 -4.574 1 91.19 275 GLU A N 1
ATOM 2288 C CA . GLU A 1 275 ? -11.945 29.406 -4.836 1 91.19 275 GLU A CA 1
ATOM 2289 C C . GLU A 1 275 ? -11.617 30.328 -3.668 1 91.19 275 GLU A C 1
ATOM 2291 O O . GLU A 1 275 ? -12.227 30.234 -2.604 1 91.19 275 GLU A O 1
ATOM 2296 N N . LEU A 1 276 ? -10.773 31.219 -3.951 1 86.94 276 LEU A N 1
ATOM 2297 C CA . LEU A 1 276 ? -10.25 32.094 -2.898 1 86.94 276 LEU A CA 1
ATOM 2298 C C . LEU A 1 276 ? -11.375 32.875 -2.229 1 86.94 276 LEU A C 1
ATOM 2300 O O . LEU A 1 276 ? -11.328 33.125 -1.023 1 86.94 276 LEU A O 1
ATOM 2304 N N . ASP A 1 277 ? -12.328 33.281 -2.916 1 86.69 277 ASP A N 1
ATOM 2305 C CA . ASP A 1 277 ? -13.414 34.094 -2.412 1 86.69 277 ASP A CA 1
ATOM 2306 C C . ASP A 1 277 ? -14.188 33.406 -1.303 1 86.69 277 ASP A C 1
ATOM 2308 O O . ASP A 1 277 ? -14.773 34.031 -0.437 1 86.69 277 ASP A O 1
ATOM 2312 N N . LYS A 1 278 ? -14.086 32.125 -1.316 1 86.75 278 LYS A N 1
ATOM 2313 C CA . LYS A 1 278 ? -14.852 31.344 -0.351 1 86.75 278 LYS A CA 1
ATOM 2314 C C . LYS A 1 278 ? -14.164 31.328 1.014 1 86.75 278 LYS A C 1
ATOM 2316 O O . LYS A 1 278 ? -14.789 31 2.025 1 86.75 278 LYS A O 1
ATOM 2321 N N . ILE A 1 279 ? -12.867 31.625 1.035 1 88.81 279 ILE A N 1
ATOM 2322 C CA . ILE A 1 279 ? -12.148 31.609 2.305 1 88.81 279 ILE A CA 1
ATOM 2323 C C . ILE A 1 279 ? -11.352 32.906 2.467 1 88.81 279 ILE A C 1
ATOM 2325 O O . ILE A 1 279 ? -10.242 32.906 3.002 1 88.81 279 ILE A O 1
ATOM 2329 N N . SER A 1 280 ? -11.859 33.969 1.987 1 85.81 280 SER A N 1
ATOM 2330 C CA . SER A 1 280 ? -11.156 35.219 1.935 1 85.81 280 SER A CA 1
ATOM 2331 C C . SER A 1 280 ? -10.914 35.781 3.334 1 85.81 280 SER A C 1
ATOM 2333 O O . SER A 1 280 ? -10.031 36.625 3.529 1 85.81 280 SER A O 1
ATOM 2335 N N . GLU A 1 281 ? -11.625 35.344 4.234 1 86.12 281 GLU A N 1
ATOM 2336 C CA . GLU A 1 281 ? -11.5 35.844 5.602 1 86.12 281 GLU A CA 1
ATOM 2337 C C . GLU A 1 281 ? -10.289 35.219 6.301 1 86.12 281 GLU A C 1
ATOM 2339 O O . GLU A 1 281 ? -9.883 35.688 7.371 1 86.12 281 GLU A O 1
ATOM 2344 N N . TYR A 1 282 ? -9.719 34.25 5.715 1 88.44 282 TYR A N 1
ATOM 2345 C CA . TYR A 1 282 ? -8.609 33.531 6.344 1 88.44 282 TYR A CA 1
ATOM 2346 C C . TYR A 1 282 ? -7.277 34 5.77 1 88.44 282 TYR A C 1
ATOM 2348 O O . TYR A 1 282 ? -7.188 34.344 4.59 1 88.44 282 TYR A O 1
ATOM 2356 N N . GLN A 1 283 ? -6.359 34.062 6.656 1 88.31 283 GLN A N 1
ATOM 2357 C CA . GLN A 1 283 ? -4.996 34.281 6.188 1 88.31 283 GLN A CA 1
ATOM 2358 C C . GLN A 1 283 ? -4.414 33.031 5.555 1 88.31 283 GLN A C 1
ATOM 2360 O O . GLN A 1 283 ? -4.219 32.031 6.23 1 88.31 283 GLN A O 1
ATOM 2365 N N . LEU A 1 284 ? -4.207 33.125 4.258 1 92.81 284 LEU A N 1
ATOM 2366 C CA . LEU A 1 284 ? -3.637 32 3.498 1 92.81 284 LEU A CA 1
ATOM 2367 C C . LEU A 1 284 ? -2.156 32.25 3.223 1 92.81 284 LEU A C 1
ATOM 2369 O O . LEU A 1 284 ? -1.742 33.375 2.945 1 92.81 284 LEU A O 1
ATOM 2373 N N . GLU A 1 285 ? -1.403 31.234 3.438 1 95.62 285 GLU A N 1
ATOM 2374 C CA . GLU A 1 285 ? 0.004 31.266 3.051 1 95.62 285 GLU A CA 1
ATOM 2375 C C . GLU A 1 285 ? 0.313 30.172 2.025 1 95.62 285 GLU A C 1
ATOM 2377 O O . GLU A 1 285 ? 0.061 29 2.268 1 95.62 285 GLU A O 1
ATOM 2382 N N . ASP A 1 286 ? 0.825 30.578 0.857 1 94.88 286 ASP A N 1
ATOM 2383 C CA . ASP A 1 286 ? 1.212 29.609 -0.157 1 94.88 286 ASP A CA 1
ATOM 2384 C C . ASP A 1 286 ? 2.363 28.734 0.334 1 94.88 286 ASP A C 1
ATOM 2386 O O . ASP A 1 286 ? 3.289 29.219 0.982 1 94.88 286 ASP A O 1
ATOM 2390 N N . TYR A 1 287 ? 2.182 27.438 0.076 1 94.56 287 TYR A N 1
ATOM 2391 C CA . TYR A 1 287 ? 3.299 26.531 0.355 1 94.56 287 TYR A CA 1
ATOM 2392 C C . TYR A 1 287 ? 4.457 26.797 -0.603 1 94.56 287 TYR A C 1
ATOM 2394 O O . TYR A 1 287 ? 4.246 26.969 -1.804 1 94.56 287 TYR A O 1
ATOM 2402 N N . PRO A 1 288 ? 5.613 26.969 -0.098 1 85.94 288 PRO A N 1
ATOM 2403 C CA . PRO A 1 288 ? 6.75 27.266 -0.97 1 85.94 288 PRO A CA 1
ATOM 2404 C C . PRO A 1 288 ? 7.176 26.062 -1.817 1 85.94 288 PRO A C 1
ATOM 2406 O O . PRO A 1 288 ? 8.023 25.281 -1.396 1 85.94 288 PRO A O 1
ATOM 2409 N N . LEU A 1 289 ? 6.484 25.797 -2.963 1 70.88 289 LEU A N 1
ATOM 2410 C CA . LEU A 1 289 ? 6.785 24.688 -3.85 1 70.88 289 LEU A CA 1
ATOM 2411 C C . LEU A 1 289 ? 8.156 24.859 -4.504 1 70.88 289 LEU A C 1
ATOM 2413 O O . LEU A 1 289 ? 8.758 23.891 -4.957 1 70.88 289 LEU A O 1
ATOM 2417 N N . SER A 1 290 ? 8.438 26.25 -4.848 1 59.31 290 SER A N 1
ATOM 2418 C CA . SER A 1 290 ? 9.656 26.594 -5.566 1 59.31 290 SER A CA 1
ATOM 2419 C C . SER A 1 290 ? 10.867 25.891 -4.965 1 59.31 290 SER A C 1
ATOM 2421 O O . SER A 1 290 ? 11.961 25.922 -5.539 1 59.31 290 SER A O 1
ATOM 2423 N N . ILE A 1 291 ? 10.68 25.391 -3.863 1 43.94 291 ILE A N 1
ATOM 2424 C CA . ILE A 1 291 ? 11.867 24.609 -3.543 1 43.94 291 ILE A CA 1
ATOM 2425 C C . ILE A 1 291 ? 11.938 23.375 -4.445 1 43.94 291 ILE A C 1
ATOM 2427 O O . ILE A 1 291 ? 12.875 22.578 -4.344 1 43.94 291 ILE A O 1
ATOM 2431 N N . ILE A 1 292 ? 10.891 23.062 -5.266 1 38.72 292 ILE A N 1
ATOM 2432 C CA . ILE A 1 292 ? 10.992 21.984 -6.25 1 38.72 292 ILE A CA 1
ATOM 2433 C C . ILE A 1 292 ? 11.781 22.469 -7.465 1 38.72 292 ILE A C 1
ATOM 2435 O O . ILE A 1 292 ? 11.508 23.562 -7.988 1 38.72 292 ILE A O 1
ATOM 2439 N N . MET B 1 1 ? -31.594 15.32 20.25 1 26.88 1 MET B N 1
ATOM 2440 C CA . MET B 1 1 ? -31.141 16.469 21.016 1 26.88 1 MET B CA 1
ATOM 2441 C C . MET B 1 1 ? -30.062 16.078 22 1 26.88 1 MET B C 1
ATOM 2443 O O . MET B 1 1 ? -29.062 16.797 22.172 1 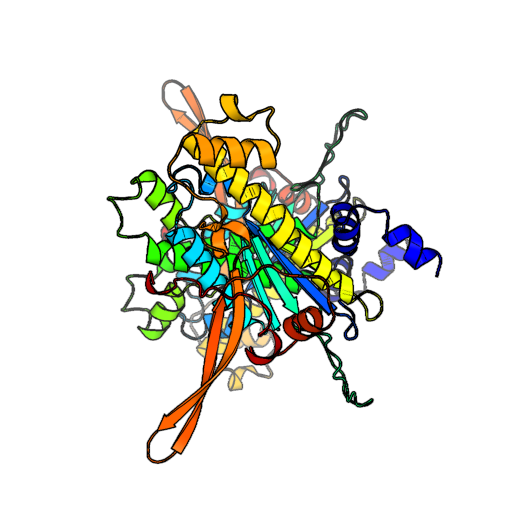26.88 1 MET B O 1
ATOM 2447 N N . SER B 1 2 ? -30.406 14.977 22.766 1 28.03 2 SER B N 1
ATOM 2448 C CA . SER B 1 2 ? -29.625 14.461 23.875 1 28.03 2 SER B CA 1
ATOM 2449 C C . SER B 1 2 ? -28.359 13.758 23.391 1 28.03 2 SER B C 1
ATOM 2451 O O . SER B 1 2 ? -27.312 13.836 24.031 1 28.03 2 SER B O 1
ATOM 2453 N N . GLU B 1 3 ? -28.516 12.945 22.328 1 28.69 3 GLU B N 1
ATOM 2454 C CA . GLU B 1 3 ? -27.406 12.203 21.766 1 28.69 3 GLU B CA 1
ATOM 2455 C C . GLU B 1 3 ? -26.391 13.141 21.125 1 28.69 3 GLU B C 1
ATOM 2457 O O . GLU B 1 3 ? -25.219 12.773 20.938 1 28.69 3 GLU B O 1
ATOM 2462 N N . ILE B 1 4 ? -26.766 14.32 20.594 1 35.72 4 ILE B N 1
ATOM 2463 C CA . ILE B 1 4 ? -26 15.492 20.156 1 35.72 4 ILE B CA 1
ATOM 2464 C C . ILE B 1 4 ? -25.219 16.078 21.328 1 35.72 4 ILE B C 1
ATOM 2466 O O . ILE B 1 4 ? -24.109 16.562 21.156 1 35.72 4 ILE B O 1
ATOM 2470 N N . SER B 1 5 ? -25.766 16.078 22.5 1 36.66 5 SER B N 1
ATOM 2471 C CA . SER B 1 5 ? -25.234 16.641 23.734 1 36.66 5 SER B CA 1
ATOM 2472 C C . SER B 1 5 ? -24.016 15.859 24.219 1 36.66 5 SER B C 1
ATOM 2474 O O . SER B 1 5 ? -23.094 16.438 24.797 1 36.66 5 SER B O 1
ATOM 2476 N N . ASN B 1 6 ? -24.109 14.555 24.266 1 36.38 6 ASN B N 1
ATOM 2477 C CA . ASN B 1 6 ? -23.031 13.703 24.797 1 36.38 6 ASN B CA 1
ATOM 2478 C C . ASN B 1 6 ? -21.828 13.68 23.859 1 36.38 6 ASN B C 1
ATOM 2480 O O . ASN B 1 6 ? -20.844 13.008 24.125 1 36.38 6 ASN B O 1
ATOM 2484 N N . ILE B 1 7 ? -21.922 13.969 22.578 1 42.91 7 ILE B N 1
ATOM 2485 C CA . ILE B 1 7 ? -20.875 14.219 21.594 1 42.91 7 ILE B CA 1
ATOM 2486 C C . ILE B 1 7 ? -20.078 15.469 21.984 1 42.91 7 ILE B C 1
ATOM 2488 O O . ILE B 1 7 ? -18.906 15.609 21.625 1 42.91 7 ILE B O 1
ATOM 2492 N N . ILE B 1 8 ? -20.641 16.516 22.719 1 45.5 8 ILE B N 1
ATOM 2493 C CA . ILE B 1 8 ? -20.062 17.781 23.156 1 45.5 8 ILE B CA 1
ATOM 2494 C C . ILE B 1 8 ? -18.906 17.5 24.109 1 45.5 8 ILE B C 1
ATOM 2496 O O . ILE B 1 8 ? -17.844 18.141 24 1 45.5 8 ILE B O 1
ATOM 2500 N N . ASN B 1 9 ? -19.109 16.516 25.156 1 53.84 9 ASN B N 1
ATOM 2501 C CA . ASN B 1 9 ? -18.109 16.484 26.219 1 53.84 9 ASN B CA 1
ATOM 2502 C C . ASN B 1 9 ? -16.953 15.562 25.875 1 53.84 9 ASN B C 1
ATOM 2504 O O . ASN B 1 9 ? -16.062 15.328 26.703 1 53.84 9 ASN B O 1
ATOM 2508 N N . GLU B 1 10 ? -17.141 14.844 24.781 1 65.69 10 GLU B N 1
ATOM 2509 C CA . GLU B 1 10 ? -16.062 13.914 24.484 1 65.69 10 GLU B CA 1
ATOM 2510 C C . GLU B 1 10 ? -14.93 14.602 23.734 1 65.69 10 GLU B C 1
ATOM 2512 O O . GLU B 1 10 ? -15.18 15.367 22.797 1 65.69 10 GLU B O 1
ATOM 2517 N N . PRO B 1 11 ? -13.781 14.438 24.344 1 75.81 11 PRO B N 1
ATOM 2518 C CA . PRO B 1 11 ? -12.633 14.992 23.625 1 75.81 11 PRO B CA 1
ATOM 2519 C C . PRO B 1 11 ? -12.602 14.586 22.156 1 75.81 11 PRO B C 1
ATOM 2521 O O . PRO B 1 11 ? -12.953 13.453 21.812 1 75.81 11 PRO B O 1
ATOM 2524 N N . ILE B 1 12 ? -12.43 15.508 21.312 1 77.62 12 ILE B N 1
ATOM 2525 C CA . ILE B 1 12 ? -12.438 15.336 19.859 1 77.62 12 ILE B CA 1
ATOM 2526 C C . ILE B 1 12 ? -11.609 14.117 19.484 1 77.62 12 ILE B C 1
ATOM 2528 O O . ILE B 1 12 ? -11.992 13.352 18.594 1 77.62 12 ILE B O 1
ATOM 2532 N N . GLY B 1 13 ? -10.531 13.883 20.172 1 73.88 13 GLY B N 1
ATOM 2533 C CA . GLY B 1 13 ? -9.68 12.734 19.891 1 73.88 13 GLY B CA 1
ATOM 2534 C C . GLY B 1 13 ? -10.391 11.406 20.062 1 73.88 13 GLY B C 1
ATOM 2535 O O . GLY B 1 13 ? -10.266 10.516 19.219 1 73.88 13 GLY B O 1
ATOM 2536 N N . ASP B 1 14 ? -11.141 11.289 21.078 1 77.94 14 ASP B N 1
ATOM 2537 C CA . ASP B 1 14 ? -11.875 10.062 21.375 1 77.94 14 ASP B CA 1
ATOM 2538 C C . ASP B 1 14 ? -13.008 9.852 20.359 1 77.94 14 ASP B C 1
ATOM 2540 O O . ASP B 1 14 ? -13.266 8.719 19.938 1 77.94 14 ASP B O 1
ATOM 2544 N N . ARG B 1 15 ? -13.641 10.945 20.062 1 79.69 15 ARG B N 1
ATOM 2545 C CA . ARG B 1 15 ? -14.703 10.867 19.062 1 79.69 15 ARG B CA 1
ATOM 2546 C C . ARG B 1 15 ? -14.164 10.383 17.719 1 79.69 15 ARG B C 1
ATOM 2548 O O . ARG B 1 15 ? -14.766 9.523 17.078 1 79.69 15 ARG B O 1
ATOM 2555 N N . MET B 1 16 ? -13.039 10.875 17.422 1 77.56 16 MET B N 1
ATOM 2556 C CA . MET B 1 16 ? -12.43 10.508 16.141 1 77.56 16 MET B CA 1
ATOM 2557 C C . MET B 1 16 ? -12.023 9.039 16.141 1 77.56 16 MET B C 1
ATOM 2559 O O . MET B 1 16 ? -12.164 8.359 15.117 1 77.56 16 MET B O 1
ATOM 2563 N N . LYS B 1 17 ? -11.602 8.633 17.25 1 76.88 17 LYS B N 1
ATOM 2564 C CA . LYS B 1 17 ? -11.211 7.23 17.359 1 76.88 17 LYS B CA 1
ATOM 2565 C C . LYS B 1 17 ? -12.414 6.309 17.141 1 76.88 17 LYS B C 1
ATOM 2567 O O . LYS B 1 17 ? -12.273 5.219 16.578 1 76.88 17 LYS B O 1
ATOM 2572 N N . ARG B 1 18 ? -13.539 6.785 17.5 1 77.56 18 ARG B N 1
ATOM 2573 C CA . ARG B 1 18 ? -14.75 6 17.297 1 77.56 18 ARG B CA 1
ATOM 2574 C C . ARG B 1 18 ? -15.07 5.875 15.805 1 77.56 18 ARG B C 1
ATOM 2576 O O . ARG B 1 18 ? -15.477 4.809 15.344 1 77.56 18 ARG B O 1
ATOM 2583 N N . PHE B 1 19 ? -14.867 6.926 15.141 1 81.56 19 PHE B N 1
ATOM 2584 C CA . PHE B 1 19 ? -15.141 6.895 13.711 1 81.56 19 PHE B CA 1
ATOM 2585 C C . PHE B 1 19 ? -14.148 6 12.992 1 81.56 19 PHE B C 1
ATOM 2587 O O . PHE B 1 19 ? -14.492 5.359 11.992 1 81.56 19 PHE B O 1
ATOM 2594 N N . GLU B 1 20 ? -13.023 5.922 13.57 1 78.25 20 GLU B N 1
ATOM 2595 C CA . GLU B 1 20 ? -11.984 5.09 12.969 1 78.25 20 GLU B CA 1
ATOM 2596 C C . GLU B 1 20 ? -12.211 3.613 13.289 1 78.25 20 GLU B C 1
ATOM 2598 O O . GLU B 1 20 ? -11.688 2.736 12.602 1 78.25 20 GLU B O 1
ATOM 2603 N N . ALA B 1 21 ? -13 3.342 14.234 1 82.38 21 ALA B N 1
ATOM 2604 C CA . ALA B 1 21 ? -13.172 1.982 14.742 1 82.38 21 ALA B CA 1
ATOM 2605 C C . ALA B 1 21 ? -14.164 1.199 13.891 1 82.38 21 ALA B C 1
ATOM 2607 O O . ALA B 1 21 ? -14.203 -0.032 13.945 1 82.38 21 ALA B O 1
ATOM 2608 N N . LYS B 1 22 ? -14.898 1.895 13.086 1 86.12 22 LYS B N 1
ATOM 2609 C CA . LYS B 1 22 ? -15.953 1.248 12.312 1 86.12 22 LYS B CA 1
ATOM 2610 C C . LYS B 1 22 ? -15.398 0.105 11.469 1 86.12 22 LYS B C 1
ATOM 2612 O O . LYS B 1 22 ? -16.016 -0.953 11.359 1 86.12 22 LYS B O 1
ATOM 2617 N N . TYR B 1 23 ? -14.242 0.309 10.977 1 89.06 23 TYR B N 1
ATOM 2618 C CA . TYR B 1 23 ? -13.664 -0.693 10.086 1 89.06 23 TYR B CA 1
ATOM 2619 C C . TYR B 1 23 ? -12.406 -1.304 10.695 1 89.06 23 TYR B C 1
ATOM 2621 O O . TYR B 1 23 ? -11.539 -1.8 9.977 1 89.06 23 TYR B O 1
ATOM 2629 N N . ASP B 1 24 ? -12.32 -1.148 11.961 1 89.06 24 ASP B N 1
ATOM 2630 C CA . ASP B 1 24 ? -11.156 -1.696 12.641 1 89.06 24 ASP B CA 1
ATOM 2631 C C . ASP B 1 24 ? -11.414 -3.125 13.117 1 89.06 24 ASP B C 1
ATOM 2633 O O . ASP B 1 24 ? -11.359 -3.404 14.312 1 89.06 24 ASP B O 1
ATOM 2637 N N . PHE B 1 25 ? -11.508 -4.055 12.203 1 93.25 25 PHE B N 1
ATOM 2638 C CA . PHE B 1 25 ? -11.719 -5.469 12.492 1 93.25 25 PHE B CA 1
ATOM 2639 C C . PHE B 1 25 ? -10.398 -6.172 12.758 1 93.25 25 PHE B C 1
ATOM 2641 O O . PHE B 1 25 ? -9.344 -5.723 12.305 1 93.25 25 PHE B O 1
ATOM 2648 N N . LYS B 1 26 ? -10.547 -7.215 13.555 1 95 26 LYS B N 1
ATOM 2649 C CA . LYS B 1 26 ? -9.352 -7.973 13.898 1 95 26 LYS B CA 1
ATOM 2650 C C . LYS B 1 26 ? -9.523 -9.453 13.562 1 95 26 LYS B C 1
ATOM 2652 O O . LYS B 1 26 ? -10.602 -10.016 13.766 1 95 26 LYS B O 1
ATOM 2657 N N . ILE B 1 27 ? -8.461 -10.055 13.148 1 96.38 27 ILE B N 1
ATOM 2658 C CA . ILE B 1 27 ? -8.414 -11.508 12.984 1 96.38 27 ILE B CA 1
ATOM 2659 C C . ILE B 1 27 ? -8.25 -12.172 14.344 1 96.38 27 ILE B C 1
ATOM 2661 O O . ILE B 1 27 ? -7.395 -11.773 15.141 1 96.38 27 ILE B O 1
ATOM 2665 N N . GLU B 1 28 ? -9.016 -13.164 14.609 1 94.88 28 GLU B N 1
ATOM 2666 C CA . GLU B 1 28 ? -8.914 -13.883 15.875 1 94.88 28 GLU B CA 1
ATOM 2667 C C . GLU B 1 28 ? -7.57 -14.586 16 1 94.88 28 GLU B C 1
ATOM 2669 O O . GLU B 1 28 ? -7.109 -15.234 15.055 1 94.88 28 GLU B O 1
ATOM 2674 N N . PRO B 1 29 ? -6.992 -14.516 17.172 1 95.19 29 PRO B N 1
ATOM 2675 C CA . PRO B 1 29 ? -5.66 -15.102 17.344 1 95.19 29 PRO B CA 1
ATOM 2676 C C . PRO B 1 29 ? -5.637 -16.609 17.094 1 95.19 29 PRO B C 1
ATOM 2678 O O . PRO B 1 29 ? -4.594 -17.156 16.734 1 95.19 29 PRO B O 1
ATOM 2681 N N . GLN B 1 30 ? -6.77 -17.297 17.203 1 94.88 30 GLN B N 1
ATOM 2682 C CA . GLN B 1 30 ? -6.82 -18.75 17.031 1 94.88 30 GLN B CA 1
ATOM 2683 C C . GLN B 1 30 ? -7.027 -19.125 15.57 1 94.88 30 GLN B C 1
ATOM 2685 O O . GLN B 1 30 ? -6.984 -20.312 15.211 1 94.88 30 GLN B O 1
ATOM 2690 N N . ASN B 1 31 ? -7.262 -18.109 14.773 1 96.31 31 ASN B N 1
ATOM 2691 C CA . ASN B 1 31 ? -7.559 -18.375 13.375 1 96.31 31 ASN B CA 1
ATOM 2692 C C . ASN B 1 31 ? -6.309 -18.266 12.508 1 96.31 31 ASN B C 1
ATOM 2694 O O . ASN B 1 31 ? -5.316 -17.672 12.914 1 96.31 31 ASN B O 1
ATOM 2698 N N . TYR B 1 32 ? -6.316 -18.969 11.367 1 96.38 32 TYR B N 1
ATOM 2699 C CA . TYR B 1 32 ? -5.352 -18.844 10.281 1 96.38 32 TYR B CA 1
ATOM 2700 C C . TYR B 1 32 ? -5.789 -17.781 9.281 1 96.38 32 TYR B C 1
ATOM 2702 O O . TYR B 1 32 ? -6.969 -17.422 9.211 1 96.38 32 TYR B O 1
ATOM 2710 N N . PHE B 1 33 ? -4.828 -17.234 8.586 1 96.88 33 PHE B N 1
ATOM 2711 C CA . PHE B 1 33 ? -5.273 -16.312 7.551 1 96.88 33 PHE B CA 1
ATOM 2712 C C . PHE B 1 33 ? -4.246 -16.219 6.43 1 96.88 33 PHE B C 1
ATOM 2714 O O . PHE B 1 33 ? -3.113 -16.672 6.578 1 96.88 33 PHE B O 1
ATOM 2721 N N . CYS B 1 34 ? -4.621 -15.773 5.328 1 96.94 34 CYS B N 1
ATOM 2722 C CA . CYS B 1 34 ? -3.705 -15.43 4.25 1 96.94 34 CYS B CA 1
ATOM 2723 C C . CYS B 1 34 ? -4.016 -14.039 3.699 1 96.94 34 CYS B C 1
ATOM 2725 O O . CYS B 1 34 ? -5.137 -13.547 3.842 1 96.94 34 CYS B O 1
ATOM 2727 N N . VAL B 1 35 ? -3.041 -13.367 3.291 1 97.94 35 VAL B N 1
ATOM 2728 C CA . VAL B 1 35 ? -3.15 -12.117 2.551 1 97.94 35 VAL B CA 1
ATOM 2729 C C . VAL B 1 35 ? -2.869 -12.359 1.07 1 97.94 35 VAL B C 1
ATOM 2731 O O . VAL B 1 35 ? -1.805 -12.875 0.711 1 97.94 35 VAL B O 1
ATOM 2734 N N . ARG B 1 36 ? -3.797 -12.07 0.251 1 97.75 36 ARG B N 1
ATOM 2735 C CA . ARG B 1 36 ? -3.609 -12.188 -1.191 1 97.75 36 ARG B CA 1
ATOM 2736 C C . ARG B 1 36 ? -3.492 -10.812 -1.838 1 97.75 36 ARG B C 1
ATOM 2738 O O . ARG B 1 36 ? -4.309 -9.922 -1.574 1 97.75 36 ARG B O 1
ATOM 2745 N N . LEU B 1 37 ? -2.486 -10.648 -2.549 1 98.5 37 LEU B N 1
ATOM 2746 C CA . LEU B 1 37 ? -2.24 -9.414 -3.277 1 98.5 37 LEU B CA 1
ATOM 2747 C C . LEU B 1 37 ? -2.4 -9.625 -4.777 1 98.5 37 LEU B C 1
ATOM 2749 O O . LEU B 1 37 ? -2.068 -10.688 -5.297 1 98.5 37 LEU B O 1
ATOM 2753 N N . ASP B 1 38 ? -2.896 -8.602 -5.453 1 97.56 38 ASP B N 1
ATOM 2754 C CA . ASP B 1 38 ? -3.121 -8.656 -6.895 1 97.56 38 ASP B CA 1
ATOM 2755 C C . ASP B 1 38 ? -2.779 -7.32 -7.555 1 97.56 38 ASP B C 1
ATOM 2757 O O . ASP B 1 38 ? -3.211 -6.262 -7.09 1 97.56 38 ASP B O 1
ATOM 2761 N N . GLY B 1 39 ? -1.982 -7.398 -8.586 1 97.88 39 GLY B N 1
ATOM 2762 C CA . GLY B 1 39 ? -1.617 -6.18 -9.297 1 97.88 39 GLY B CA 1
ATOM 2763 C C . GLY B 1 39 ? -2.816 -5.406 -9.805 1 97.88 39 GLY B C 1
ATOM 2764 O O . GLY B 1 39 ? -3.746 -5.988 -10.367 1 97.88 39 GLY B O 1
ATOM 2765 N N . ASN B 1 40 ? -2.768 -4.098 -9.555 1 96.75 40 ASN B N 1
ATOM 2766 C CA . ASN B 1 40 ? -3.846 -3.23 -10.016 1 96.75 40 ASN B CA 1
ATOM 2767 C C . ASN B 1 40 ? -3.594 -2.729 -11.438 1 96.75 40 ASN B C 1
ATOM 2769 O O . ASN B 1 40 ? -2.668 -1.949 -11.664 1 96.75 40 ASN B O 1
ATOM 2773 N N . LYS B 1 41 ? -4.418 -3.146 -12.391 1 93.62 41 LYS B N 1
ATOM 2774 C CA . LYS B 1 41 ? -4.34 -2.754 -13.797 1 93.62 41 LYS B CA 1
ATOM 2775 C C . LYS B 1 41 ? -3.025 -3.215 -14.422 1 93.62 41 LYS B C 1
ATOM 2777 O O . LYS B 1 41 ? -2.371 -2.449 -15.133 1 93.62 41 LYS B O 1
ATOM 2782 N N . PHE B 1 42 ? -2.625 -4.391 -14.117 1 94.06 42 PHE B N 1
ATOM 2783 C CA . PHE B 1 42 ? -1.359 -4.922 -14.609 1 94.06 42 PHE B CA 1
ATOM 2784 C C . PHE B 1 42 ? -1.491 -5.375 -16.062 1 94.06 42 PHE B C 1
ATOM 2786 O O . PHE B 1 42 ? -0.491 -5.516 -16.766 1 94.06 42 PHE B O 1
ATOM 2793 N N . SER B 1 43 ? -2.77 -5.598 -16.469 1 87.12 43 SER B N 1
ATOM 2794 C CA . SER B 1 43 ? -2.949 -5.898 -17.891 1 87.12 43 SER B CA 1
ATOM 2795 C C . SER B 1 43 ? -2.387 -4.785 -18.766 1 87.12 43 SER B C 1
ATOM 2797 O O . SER B 1 43 ? -1.73 -5.051 -19.766 1 87.12 43 SER B O 1
ATOM 2799 N N . ASN B 1 44 ? -2.564 -3.551 -18.312 1 84.94 44 ASN B N 1
ATOM 2800 C CA . ASN B 1 44 ? -2.027 -2.398 -19.031 1 84.94 44 ASN B CA 1
ATOM 2801 C C . ASN B 1 44 ? -0.545 -2.193 -18.719 1 84.94 44 ASN B C 1
ATOM 2803 O O . ASN B 1 44 ? 0.232 -1.849 -19.609 1 84.94 44 ASN B O 1
ATOM 2807 N N . PHE B 1 45 ? -0.194 -2.49 -17.562 1 88 45 PHE B N 1
ATOM 2808 C CA . PHE B 1 45 ? 1.175 -2.283 -17.109 1 88 45 PHE B CA 1
ATOM 2809 C C . PHE B 1 45 ? 2.137 -3.211 -17.844 1 88 45 PHE B C 1
ATOM 2811 O O . PHE B 1 45 ? 3.256 -2.814 -18.172 1 88 45 PHE B O 1
ATOM 2818 N N . THR B 1 46 ? 1.663 -4.449 -18.188 1 87.81 46 THR B N 1
ATOM 2819 C CA . THR B 1 46 ? 2.564 -5.465 -18.719 1 87.81 46 THR B CA 1
ATOM 2820 C C . THR B 1 46 ? 2.361 -5.633 -20.219 1 87.81 46 THR B C 1
ATOM 2822 O O . THR B 1 46 ? 2.9 -6.559 -20.828 1 87.81 46 THR B O 1
ATOM 2825 N N . ARG B 1 47 ? 1.639 -4.754 -20.766 1 84.62 47 ARG B N 1
ATOM 2826 C CA . ARG B 1 47 ? 1.225 -4.895 -22.156 1 84.62 47 ARG B CA 1
ATOM 2827 C C . ARG B 1 47 ? 2.436 -5.008 -23.078 1 84.62 47 ARG B C 1
ATOM 2829 O O . ARG B 1 47 ? 2.418 -5.777 -24.047 1 84.62 47 ARG B O 1
ATOM 2836 N N . LYS B 1 48 ? 3.51 -4.332 -22.75 1 85.12 48 LYS B N 1
ATOM 2837 C CA . LYS B 1 48 ? 4.641 -4.277 -23.672 1 85.12 48 LYS B CA 1
ATOM 2838 C C . LYS B 1 48 ? 5.816 -5.098 -23.156 1 85.12 48 LYS B C 1
ATOM 2840 O O . LYS B 1 48 ? 6.957 -4.898 -23.578 1 85.12 48 LYS B O 1
ATOM 2845 N N . PHE B 1 49 ? 5.469 -5.984 -22.297 1 90.38 49 PHE B N 1
ATOM 2846 C CA . PHE B 1 49 ? 6.512 -6.863 -21.766 1 90.38 49 PHE B CA 1
ATOM 2847 C C . PHE B 1 49 ? 6.734 -8.047 -22.703 1 90.38 49 PHE B C 1
ATOM 2849 O O . PHE B 1 49 ? 5.973 -8.242 -23.656 1 90.38 49 PHE B O 1
ATOM 2856 N N . GLU B 1 50 ? 7.809 -8.703 -22.5 1 87.88 50 GLU B N 1
ATOM 2857 C CA . GLU B 1 50 ? 8.094 -9.898 -23.281 1 87.88 50 GLU B CA 1
ATOM 2858 C C . GLU B 1 50 ? 6.988 -10.938 -23.125 1 87.88 50 GLU B C 1
ATOM 2860 O O . GLU B 1 50 ? 6.461 -11.133 -22.031 1 87.88 50 GLU B O 1
ATOM 2865 N N . LYS B 1 51 ? 6.68 -11.57 -24.266 1 85.5 51 LYS B N 1
ATOM 2866 C CA . LYS B 1 51 ? 5.648 -12.609 -24.297 1 85.5 51 LYS B CA 1
ATOM 2867 C C . LYS B 1 51 ? 6.242 -13.961 -24.688 1 85.5 51 LYS B C 1
ATOM 2869 O O . LYS B 1 51 ? 7.254 -14.023 -25.391 1 85.5 51 LYS B O 1
ATOM 2874 N N . PRO B 1 52 ? 5.695 -15.133 -24.219 1 88.5 52 PRO B N 1
ATOM 2875 C CA . PRO B 1 52 ? 4.512 -15.281 -23.375 1 88.5 52 PRO B CA 1
ATOM 2876 C C . PRO B 1 52 ? 4.797 -14.984 -21.906 1 88.5 52 PRO B C 1
ATOM 2878 O O . PRO B 1 52 ? 3.875 -14.688 -21.141 1 88.5 52 PRO B O 1
ATOM 2881 N N . TYR B 1 53 ? 6.125 -15.062 -21.531 1 90 53 TYR B N 1
ATOM 2882 C CA . TYR B 1 53 ? 6.5 -14.773 -20.156 1 90 53 TYR B CA 1
ATOM 2883 C C . TYR B 1 53 ? 7.711 -13.852 -20.094 1 90 53 TYR B C 1
ATOM 2885 O O . TYR B 1 53 ? 8.711 -14.086 -20.781 1 90 53 TYR B O 1
ATOM 2893 N N . ASP B 1 54 ? 7.578 -12.828 -19.406 1 91.81 54 ASP B N 1
ATOM 2894 C CA . ASP B 1 54 ? 8.719 -11.969 -19.094 1 91.81 54 ASP B CA 1
ATOM 2895 C C . ASP B 1 54 ? 9.43 -12.43 -17.828 1 91.81 54 ASP B C 1
ATOM 2897 O O . ASP B 1 54 ? 8.914 -12.266 -16.719 1 91.81 54 ASP B O 1
ATOM 2901 N N . VAL B 1 55 ? 10.547 -12.961 -18 1 92.69 55 VAL B N 1
ATOM 2902 C CA . VAL B 1 55 ? 11.281 -13.586 -16.906 1 92.69 55 VAL B CA 1
ATOM 2903 C C . VAL B 1 55 ? 11.633 -12.539 -15.852 1 92.69 55 VAL B C 1
ATOM 2905 O O . VAL B 1 55 ? 11.656 -12.836 -14.656 1 92.69 55 VAL B O 1
ATOM 2908 N N . ARG B 1 56 ? 11.922 -11.297 -16.266 1 93.38 56 ARG B N 1
ATOM 2909 C CA . ARG B 1 56 ? 12.266 -10.242 -15.32 1 93.38 56 ARG B CA 1
ATOM 2910 C C . ARG B 1 56 ? 11.078 -9.883 -14.438 1 93.38 56 ARG B C 1
ATOM 2912 O O . ARG B 1 56 ? 11.242 -9.594 -13.25 1 93.38 56 ARG B O 1
ATOM 2919 N N . PHE B 1 57 ? 9.898 -9.891 -15.07 1 95.31 57 PHE B N 1
ATOM 2920 C CA . PHE B 1 57 ? 8.688 -9.672 -14.289 1 95.31 57 PHE B CA 1
ATOM 2921 C C . PHE B 1 57 ? 8.516 -10.75 -13.227 1 95.31 57 PHE B C 1
ATOM 2923 O O . PHE B 1 57 ? 8.266 -10.445 -12.062 1 95.31 57 PHE B O 1
ATOM 2930 N N . SER B 1 58 ? 8.656 -12.008 -13.633 1 96 58 SER B N 1
ATOM 2931 C CA . SER B 1 58 ? 8.531 -13.133 -12.719 1 96 58 SER B CA 1
ATOM 2932 C C . SER B 1 58 ? 9.57 -13.047 -11.602 1 96 58 SER B C 1
ATOM 2934 O O . SER B 1 58 ? 9.25 -13.297 -10.438 1 96 58 SER B O 1
ATOM 2936 N N . GLN B 1 59 ? 10.75 -12.656 -11.969 1 96.5 59 GLN B N 1
ATOM 2937 C CA . GLN B 1 59 ? 11.82 -12.523 -10.977 1 96.5 59 GLN B CA 1
ATOM 2938 C C . GLN B 1 59 ? 11.5 -11.422 -9.969 1 96.5 59 GLN B C 1
ATOM 2940 O O . GLN B 1 59 ? 11.734 -11.586 -8.773 1 96.5 59 GLN B O 1
ATOM 2945 N N . ALA B 1 60 ? 10.992 -10.336 -10.453 1 96.56 60 ALA B N 1
ATOM 2946 C CA . ALA B 1 60 ? 10.609 -9.25 -9.562 1 96.56 60 ALA B CA 1
ATOM 2947 C C . ALA B 1 60 ? 9.531 -9.695 -8.578 1 96.56 60 ALA B C 1
ATOM 2949 O O . ALA B 1 60 ? 9.578 -9.352 -7.395 1 96.56 60 ALA B O 1
ATOM 2950 N N . MET B 1 61 ? 8.586 -10.461 -9.07 1 98.06 61 MET B N 1
ATOM 2951 C CA . MET B 1 61 ? 7.523 -10.984 -8.219 1 98.06 61 MET B CA 1
ATOM 2952 C C . MET B 1 61 ? 8.094 -11.906 -7.141 1 98.06 61 MET B C 1
ATOM 2954 O O . MET B 1 61 ? 7.719 -11.812 -5.973 1 98.06 61 MET B O 1
ATOM 2958 N N . VAL B 1 62 ? 8.992 -12.75 -7.52 1 98.25 62 VAL B N 1
ATOM 2959 C CA . VAL B 1 62 ? 9.602 -13.703 -6.605 1 98.25 62 VAL B CA 1
ATOM 2960 C C . VAL B 1 62 ? 10.422 -12.969 -5.551 1 98.25 62 VAL B C 1
ATOM 2962 O O . VAL B 1 62 ? 10.273 -13.219 -4.352 1 98.25 62 VAL B O 1
ATOM 2965 N N . MET B 1 63 ? 11.242 -12.031 -5.996 1 97.5 63 MET B N 1
ATOM 2966 C CA . MET B 1 63 ? 12.07 -11.266 -5.07 1 97.5 63 MET B CA 1
ATOM 2967 C C . MET B 1 63 ? 11.203 -10.469 -4.102 1 97.5 63 MET B C 1
ATOM 2969 O O . MET B 1 63 ? 11.523 -10.367 -2.914 1 97.5 63 MET B O 1
ATOM 2973 N N . THR B 1 64 ? 10.164 -9.898 -4.602 1 97.88 64 THR B N 1
ATOM 2974 C CA . THR B 1 64 ? 9.227 -9.164 -3.764 1 97.88 64 THR B CA 1
ATOM 2975 C C . THR B 1 64 ? 8.602 -10.078 -2.715 1 97.88 64 THR B C 1
ATOM 2977 O O . THR B 1 64 ? 8.484 -9.703 -1.546 1 97.88 64 THR B O 1
ATOM 2980 N N . THR B 1 65 ? 8.203 -11.273 -3.113 1 98.62 65 THR B N 1
ATOM 2981 C CA . THR B 1 65 ? 7.613 -12.234 -2.195 1 98.62 65 THR B CA 1
ATOM 2982 C C . THR B 1 65 ? 8.609 -12.633 -1.107 1 98.62 65 THR B C 1
ATOM 2984 O O . THR B 1 65 ? 8.25 -12.719 0.068 1 98.62 65 THR B O 1
ATOM 2987 N N . ILE B 1 66 ? 9.836 -12.82 -1.496 1 98 66 ILE B N 1
ATOM 2988 C CA . ILE B 1 66 ? 10.891 -13.141 -0.543 1 98 66 ILE B CA 1
ATOM 2989 C C . ILE B 1 66 ? 11.016 -12.023 0.49 1 98 66 ILE B C 1
ATOM 2991 O O . ILE B 1 66 ? 11 -12.281 1.696 1 98 66 ILE B O 1
ATOM 2995 N N . ASP B 1 67 ? 11.141 -10.758 -0.01 1 97.25 67 ASP B N 1
ATOM 2996 C CA . ASP B 1 67 ? 11.211 -9.609 0.889 1 97.25 67 ASP B CA 1
ATOM 2997 C C . ASP B 1 67 ? 10.039 -9.602 1.867 1 97.25 67 ASP B C 1
ATOM 2999 O O . ASP B 1 67 ? 10.211 -9.281 3.045 1 97.25 67 ASP B O 1
ATOM 3003 N N . THR B 1 68 ? 8.891 -9.898 1.394 1 97.94 68 THR B N 1
ATOM 3004 C CA . THR B 1 68 ? 7.664 -9.797 2.172 1 97.94 68 THR B CA 1
ATOM 3005 C C . THR B 1 68 ? 7.609 -10.875 3.246 1 97.94 68 THR B C 1
ATOM 3007 O O . THR B 1 68 ? 7.207 -10.617 4.383 1 97.94 68 THR B O 1
ATOM 3010 N N . ILE B 1 69 ? 8.008 -12.141 2.889 1 97.94 69 ILE B N 1
ATOM 3011 C CA . ILE B 1 69 ? 8.094 -13.203 3.881 1 97.94 69 ILE B CA 1
ATOM 3012 C C . ILE B 1 69 ? 9.07 -12.812 4.984 1 97.94 69 ILE B C 1
ATOM 3014 O O . ILE B 1 69 ? 8.773 -12.969 6.172 1 97.94 69 ILE B O 1
ATOM 3018 N N . ASN B 1 70 ? 10.148 -12.32 4.516 1 96.31 70 ASN B N 1
ATOM 3019 C CA . ASN B 1 70 ? 11.188 -11.93 5.469 1 96.31 70 ASN B CA 1
ATOM 3020 C C . ASN B 1 70 ? 10.695 -10.836 6.41 1 96.31 70 ASN B C 1
ATOM 3022 O O . ASN B 1 70 ? 10.977 -10.867 7.609 1 96.31 70 ASN B O 1
ATOM 3026 N N . LYS B 1 71 ? 9.969 -9.93 5.938 1 96.38 71 LYS B N 1
ATOM 3027 C CA . LYS B 1 71 ? 9.523 -8.773 6.703 1 96.38 71 LYS B CA 1
ATOM 3028 C C . LYS B 1 71 ? 8.391 -9.133 7.648 1 96.38 71 LYS B C 1
ATOM 3030 O O . LYS B 1 71 ? 8.352 -8.68 8.789 1 96.38 71 LYS B O 1
ATOM 3035 N N . PHE B 1 72 ? 7.43 -9.961 7.219 1 97.5 72 PHE B N 1
ATOM 3036 C CA . PHE B 1 72 ? 6.184 -10.086 7.965 1 97.5 72 PHE B CA 1
ATOM 3037 C C . PHE B 1 72 ? 6.055 -11.477 8.578 1 97.5 72 PHE B C 1
ATOM 3039 O O . PHE B 1 72 ? 5.117 -11.742 9.328 1 97.5 72 PHE B O 1
ATOM 3046 N N . GLY B 1 73 ? 6.906 -12.359 8.203 1 96.44 73 GLY B N 1
ATOM 3047 C CA . GLY B 1 73 ? 6.977 -13.648 8.867 1 96.44 73 GLY B CA 1
ATOM 3048 C C . GLY B 1 73 ? 5.938 -14.641 8.367 1 96.44 73 GLY B C 1
ATOM 3049 O O . GLY B 1 73 ? 5.387 -15.422 9.148 1 96.44 73 GLY B O 1
ATOM 3050 N N . ALA B 1 74 ? 5.578 -14.586 7.117 1 97.88 74 ALA B N 1
ATOM 3051 C CA . ALA B 1 74 ? 4.684 -15.586 6.543 1 97.88 74 ALA B CA 1
ATOM 3052 C C . ALA B 1 74 ? 5.336 -16.969 6.527 1 97.88 74 ALA B C 1
ATOM 3054 O O . ALA B 1 74 ? 6.551 -17.078 6.355 1 97.88 74 ALA B O 1
ATOM 3055 N N . ARG B 1 75 ? 4.523 -18 6.676 1 97.88 75 ARG B N 1
ATOM 3056 C CA . ARG B 1 75 ? 5.004 -19.375 6.652 1 97.88 75 ARG B CA 1
ATOM 3057 C C . ARG B 1 75 ? 5.344 -19.812 5.23 1 97.88 75 ARG B C 1
ATOM 3059 O O . ARG B 1 75 ? 6.316 -20.547 5.012 1 97.88 75 ARG B O 1
ATOM 3066 N N . THR B 1 76 ? 4.523 -19.453 4.336 1 98.38 76 THR B N 1
ATOM 3067 C CA . THR B 1 76 ? 4.676 -19.781 2.926 1 98.38 76 THR B CA 1
ATOM 3068 C C . THR B 1 76 ? 4.23 -18.625 2.043 1 98.38 76 THR B C 1
ATOM 3070 O O . THR B 1 76 ? 3.213 -17.984 2.318 1 98.38 76 THR B O 1
ATOM 3073 N N . GLY B 1 77 ? 5.02 -18.297 1.075 1 98.69 77 GLY B N 1
ATOM 3074 C CA . GLY B 1 77 ? 4.609 -17.406 0.002 1 98.69 77 GLY B CA 1
ATOM 3075 C C . GLY B 1 77 ? 4.371 -18.125 -1.312 1 98.69 77 GLY B C 1
ATOM 3076 O O . GLY B 1 77 ? 5.043 -19.109 -1.617 1 98.69 77 GLY B O 1
ATOM 3077 N N . PHE B 1 78 ? 3.412 -17.719 -2.047 1 98.62 78 PHE B N 1
ATOM 3078 C CA . PHE B 1 78 ? 3.094 -18.219 -3.379 1 98.62 78 PHE B CA 1
ATOM 3079 C C . PHE B 1 78 ? 2.883 -17.062 -4.352 1 98.62 78 PHE B C 1
ATOM 3081 O O . PHE B 1 78 ? 2.273 -16.047 -4.004 1 98.62 78 PHE B O 1
ATOM 3088 N N . THR B 1 79 ? 3.445 -17.156 -5.527 1 98.62 79 THR B N 1
ATOM 3089 C CA . THR B 1 79 ? 3.186 -16.109 -6.504 1 98.62 79 THR B CA 1
ATOM 3090 C C . THR B 1 79 ? 2.99 -16.703 -7.898 1 98.62 79 THR B C 1
ATOM 3092 O O . THR B 1 79 ? 3.656 -17.672 -8.266 1 98.62 79 THR B O 1
ATOM 3095 N N . GLN B 1 80 ? 2.082 -16.172 -8.609 1 97.62 80 GLN B N 1
ATOM 3096 C CA . GLN B 1 80 ? 1.813 -16.438 -10.023 1 97.62 80 GLN B CA 1
ATOM 3097 C C . GLN B 1 80 ? 1.325 -15.188 -10.742 1 97.62 80 GLN B C 1
ATOM 3099 O O . GLN B 1 80 ? 0.576 -14.391 -10.172 1 97.62 80 GLN B O 1
ATOM 3104 N N . SER B 1 81 ? 1.854 -14.961 -11.938 1 95.62 81 SER B N 1
ATOM 3105 C CA . SER B 1 81 ? 1.494 -13.758 -12.68 1 95.62 81 SER B CA 1
ATOM 3106 C C . SER B 1 81 ? 1.662 -12.508 -11.828 1 95.62 81 SER B C 1
ATOM 3108 O O . SER B 1 81 ? 2.74 -12.258 -11.289 1 95.62 81 SER B O 1
ATOM 3110 N N . ASP B 1 82 ? 0.604 -11.758 -11.609 1 97.25 82 ASP B N 1
ATOM 3111 C CA . ASP B 1 82 ? 0.69 -10.539 -10.797 1 97.25 82 ASP B CA 1
ATOM 3112 C C . ASP B 1 82 ? 0.052 -10.75 -9.43 1 97.25 82 ASP B C 1
ATOM 3114 O O . ASP B 1 82 ? -0.395 -9.789 -8.797 1 97.25 82 ASP B O 1
ATOM 3118 N N . GLU B 1 83 ? -0.007 -11.977 -8.953 1 98.06 83 GLU B N 1
ATOM 3119 C CA . GLU B 1 83 ? -0.64 -12.305 -7.684 1 98.06 83 GLU B CA 1
ATOM 3120 C C . GLU B 1 83 ? 0.376 -12.867 -6.691 1 98.06 83 GLU B C 1
ATOM 3122 O O . GLU B 1 83 ? 1.263 -13.633 -7.066 1 98.06 83 GLU B O 1
ATOM 3127 N N . ILE B 1 84 ? 0.29 -12.453 -5.453 1 98.75 84 ILE B N 1
ATOM 3128 C CA . ILE B 1 84 ? 1.049 -13 -4.332 1 98.75 84 ILE B CA 1
ATOM 3129 C C . ILE B 1 84 ? 0.093 -13.438 -3.229 1 98.75 84 ILE B C 1
ATOM 3131 O O . ILE B 1 84 ? -0.857 -12.727 -2.898 1 98.75 84 ILE B O 1
ATOM 3135 N N . THR B 1 85 ? 0.276 -14.625 -2.684 1 98.5 85 THR B N 1
ATOM 3136 C CA . THR B 1 85 ? -0.455 -15.109 -1.521 1 98.5 85 THR B CA 1
ATOM 3137 C C . THR B 1 85 ? 0.5 -15.414 -0.37 1 98.5 85 THR B C 1
ATOM 3139 O O . THR B 1 85 ? 1.479 -16.141 -0.546 1 98.5 85 THR B O 1
ATOM 3142 N N . LEU B 1 86 ? 0.265 -14.859 0.763 1 98.75 86 LEU B N 1
ATOM 3143 C CA . LEU B 1 86 ? 1.054 -15.086 1.97 1 98.75 86 LEU B CA 1
ATOM 3144 C C . LEU B 1 86 ? 0.246 -15.844 3.016 1 98.75 86 LEU B C 1
ATOM 3146 O O . LEU B 1 86 ? -0.84 -15.414 3.404 1 98.75 86 LEU B O 1
ATOM 3150 N N . ILE B 1 87 ? 0.805 -16.906 3.479 1 98.31 87 ILE B N 1
ATOM 3151 C CA . ILE B 1 87 ? 0.112 -17.766 4.434 1 98.31 87 ILE B CA 1
ATOM 3152 C C . ILE B 1 87 ? 0.655 -17.516 5.84 1 98.31 87 ILE B C 1
ATOM 3154 O O . ILE B 1 87 ? 1.866 -17.562 6.059 1 98.31 87 ILE B O 1
ATOM 3158 N N . PHE B 1 88 ? -0.282 -17.281 6.777 1 98.06 88 PHE B N 1
ATOM 3159 C CA . PHE B 1 88 ? 0.077 -17.078 8.18 1 98.06 88 PHE B CA 1
ATOM 3160 C C . PHE B 1 88 ? -0.581 -18.125 9.062 1 98.06 88 PHE B C 1
ATOM 3162 O O . PHE B 1 88 ? -1.736 -18.5 8.844 1 98.06 88 PHE B O 1
ATOM 3169 N N . ASP B 1 89 ? 0.148 -18.562 9.977 1 96.88 89 ASP B N 1
ATOM 3170 C CA . ASP B 1 89 ? -0.342 -19.516 10.961 1 96.88 89 ASP B CA 1
ATOM 3171 C C . ASP B 1 89 ? -1.148 -18.812 12.055 1 96.88 89 ASP B C 1
ATOM 3173 O O . ASP B 1 89 ? -1.217 -17.594 12.086 1 96.88 89 ASP B O 1
ATOM 3177 N N . LYS B 1 90 ? -1.881 -19.625 12.859 1 96.5 90 LYS B N 1
ATOM 3178 C CA . LYS B 1 90 ? -2.553 -19.062 14.023 1 96.5 90 LYS B CA 1
ATOM 3179 C C . LYS B 1 90 ? -1.547 -18.453 15 1 96.5 90 LYS B C 1
ATOM 3181 O O . LYS B 1 90 ? -0.39 -18.875 15.047 1 96.5 90 LYS B O 1
ATOM 3186 N N . ALA B 1 91 ? -2.025 -17.5 15.719 1 95 91 ALA B N 1
ATOM 3187 C CA . ALA B 1 91 ? -1.12 -16.781 16.625 1 95 91 ALA B CA 1
ATOM 3188 C C . ALA B 1 91 ? -0.891 -17.578 17.906 1 95 91 ALA B C 1
ATOM 3190 O O . ALA B 1 91 ? 0.159 -17.469 18.531 1 95 91 ALA B O 1
ATOM 3191 N N . ILE B 1 92 ? -1.852 -18.453 18.25 1 93.19 92 ILE B N 1
ATOM 3192 C CA . ILE B 1 92 ? -1.775 -19.219 19.5 1 93.19 92 ILE B CA 1
ATOM 3193 C C . ILE B 1 92 ? -0.975 -20.5 19.266 1 93.19 92 ILE B C 1
ATOM 3195 O O . ILE B 1 92 ? -1.383 -21.359 18.484 1 93.19 92 ILE B O 1
ATOM 3199 N N . PRO B 1 93 ? 0.105 -20.656 20.016 1 88.38 93 PRO B N 1
ATOM 3200 C CA . PRO B 1 93 ? 0.89 -21.875 19.859 1 88.38 93 PRO B CA 1
ATOM 3201 C C . PRO B 1 93 ? 0.144 -23.125 20.328 1 88.38 93 PRO B C 1
ATOM 3203 O O . PRO B 1 93 ? -0.817 -23.016 21.094 1 88.38 93 PRO B O 1
ATOM 3206 N N . ASP B 1 94 ? 0.593 -24.188 19.812 1 85.25 94 ASP B N 1
ATOM 3207 C CA . ASP B 1 94 ? -0.062 -25.453 20.188 1 85.25 94 ASP B CA 1
ATOM 3208 C C . ASP B 1 94 ? 0.086 -25.734 21.672 1 85.25 94 ASP B C 1
ATOM 3210 O O . ASP B 1 94 ? -0.782 -26.375 22.281 1 85.25 94 ASP B O 1
ATOM 3214 N N . ASP B 1 95 ? 1.128 -25.297 22.203 1 84 95 ASP B N 1
ATOM 3215 C CA . ASP B 1 95 ? 1.35 -25.453 23.641 1 84 95 ASP B CA 1
ATOM 3216 C C . ASP B 1 95 ? 0.854 -24.234 24.406 1 84 95 ASP B C 1
ATOM 3218 O O . ASP B 1 95 ? 1.359 -23.922 25.484 1 84 95 ASP B O 1
ATOM 3222 N N . PHE B 1 96 ? -0.052 -23.672 24.031 1 79.62 96 PHE B N 1
ATOM 3223 C CA . PHE B 1 96 ? -0.691 -22.453 24.531 1 79.62 96 PHE B CA 1
ATOM 3224 C C . PHE B 1 96 ? -0.722 -22.438 26.062 1 79.62 96 PHE B C 1
ATOM 3226 O O . PHE B 1 96 ? -1.136 -23.422 26.688 1 79.62 96 PHE B O 1
ATOM 3233 N N . LYS B 1 97 ? -0.153 -21.219 26.625 1 78.06 97 LYS B N 1
ATOM 3234 C CA . LYS B 1 97 ? -0.292 -20.953 28.047 1 78.06 97 LYS B CA 1
ATOM 3235 C C . LYS B 1 97 ? -1.352 -19.875 28.312 1 78.06 97 LYS B C 1
ATOM 3237 O O . LYS B 1 97 ? -1.331 -18.812 27.688 1 78.06 97 LYS B O 1
ATOM 3242 N N . LYS B 1 98 ? -2.074 -20.031 29.25 1 76.69 98 LYS B N 1
ATOM 3243 C CA . LYS B 1 98 ? -3.268 -19.234 29.516 1 76.69 98 LYS B CA 1
ATOM 3244 C C . LYS B 1 98 ? -2.898 -17.812 29.891 1 76.69 98 LYS B C 1
ATOM 3246 O O . LYS B 1 98 ? -3.652 -16.875 29.625 1 76.69 98 LYS B O 1
ATOM 3251 N N . HIS B 1 99 ? -1.839 -17.594 30.312 1 77.31 99 HIS B N 1
ATOM 3252 C CA . HIS B 1 99 ? -1.498 -16.281 30.875 1 77.31 99 HIS B CA 1
ATOM 3253 C C . HIS B 1 99 ? -0.803 -15.406 29.844 1 77.31 99 HIS B C 1
ATOM 3255 O O . HIS B 1 99 ? -0.543 -14.227 30.094 1 77.31 99 HIS B O 1
ATOM 3261 N N . ILE B 1 100 ? -0.615 -16.016 28.75 1 78.69 100 ILE B N 1
ATOM 3262 C CA . ILE B 1 100 ? 0.116 -15.258 27.734 1 78.69 100 ILE B CA 1
ATOM 3263 C C . ILE B 1 100 ? -0.82 -14.883 26.594 1 78.69 100 ILE B C 1
ATOM 3265 O O . ILE B 1 100 ? -1.564 -15.734 26.094 1 78.69 100 ILE B O 1
ATOM 3269 N N . THR B 1 101 ? -0.921 -13.547 26.359 1 84.75 101 THR B N 1
ATOM 3270 C CA . THR B 1 101 ? -1.712 -13.07 25.234 1 84.75 101 THR B CA 1
ATOM 3271 C C . THR B 1 101 ? -0.925 -13.195 23.922 1 84.75 101 THR B C 1
ATOM 3273 O O . THR B 1 101 ? 0.232 -12.773 23.859 1 84.75 101 THR B O 1
ATOM 3276 N N . TYR B 1 102 ? -1.522 -13.891 22.984 1 87.75 102 TYR B N 1
ATOM 3277 C CA . TYR B 1 102 ? -0.942 -14.047 21.656 1 87.75 102 TYR B CA 1
ATOM 3278 C C . TYR B 1 102 ? -1.749 -13.273 20.609 1 87.75 102 TYR B C 1
ATOM 3280 O O . TYR B 1 102 ? -2.982 -13.281 20.641 1 87.75 102 TYR B O 1
ATOM 3288 N N . ASN B 1 103 ? -0.995 -12.461 19.797 1 92 103 ASN B N 1
ATOM 3289 C CA . ASN B 1 103 ? -1.659 -11.734 18.734 1 92 103 ASN B CA 1
ATOM 3290 C C . ASN B 1 103 ? -0.947 -11.93 17.391 1 92 103 ASN B C 1
ATOM 3292 O O . ASN B 1 103 ? 0.252 -12.211 17.359 1 92 103 ASN B O 1
ATOM 3296 N N . HIS B 1 104 ? -1.768 -11.883 16.391 1 95.88 104 HIS B N 1
ATOM 3297 C CA . HIS B 1 104 ? -1.204 -11.867 15.047 1 95.88 104 HIS B CA 1
ATOM 3298 C C . HIS B 1 104 ? -0.383 -10.609 14.805 1 95.88 104 HIS B C 1
ATOM 3300 O O . HIS B 1 104 ? -0.358 -9.703 15.641 1 95.88 104 HIS B O 1
ATOM 3306 N N . LEU B 1 105 ? 0.36 -10.641 13.656 1 93.5 105 LEU B N 1
ATOM 3307 C CA . LEU B 1 105 ? 1.017 -9.453 13.117 1 93.5 105 LEU B CA 1
ATOM 3308 C C . LEU B 1 105 ? 0.08 -8.25 13.156 1 93.5 105 LEU B C 1
ATOM 3310 O O . LEU B 1 105 ? -1.079 -8.352 12.75 1 93.5 105 LEU B O 1
ATOM 3314 N N . PHE B 1 106 ? 0.508 -7.098 13.773 1 96.12 106 PHE B N 1
ATOM 3315 C CA . PHE B 1 106 ? -0.254 -5.859 13.883 1 96.12 106 PHE B CA 1
ATOM 3316 C C . PHE B 1 106 ? -1.518 -6.078 14.711 1 96.12 106 PHE B C 1
ATOM 3318 O O . PHE B 1 106 ? -2.562 -5.492 14.422 1 96.12 106 PHE B O 1
ATOM 3325 N N . ASN B 1 107 ? -1.444 -7.004 15.664 1 95.31 107 ASN B N 1
ATOM 3326 C CA . ASN B 1 107 ? -2.553 -7.348 16.547 1 95.31 107 ASN B CA 1
ATOM 3327 C C . ASN B 1 107 ? -3.758 -7.855 15.766 1 95.31 107 ASN B C 1
ATOM 3329 O O . ASN B 1 107 ? -4.902 -7.656 16.188 1 95.31 107 ASN B O 1
ATOM 3333 N N . GLY B 1 108 ? -3.469 -8.328 14.555 1 96.5 108 GLY B N 1
ATOM 3334 C CA . GLY B 1 108 ? -4.516 -8.898 13.719 1 96.5 108 GLY B CA 1
ATOM 3335 C C . GLY B 1 108 ? -5.418 -7.859 13.086 1 96.5 108 GLY B C 1
ATOM 3336 O O . GLY B 1 108 ? -6.465 -8.195 12.531 1 96.5 108 GLY B O 1
ATOM 3337 N N . ARG B 1 109 ? -5.078 -6.582 13.156 1 96.31 109 ARG B N 1
ATOM 3338 C CA . ARG B 1 109 ? -5.914 -5.52 12.609 1 96.31 109 ARG B CA 1
ATOM 3339 C C . ARG B 1 109 ? -5.973 -5.605 11.086 1 96.31 109 ARG B C 1
ATOM 3341 O O . ARG B 1 109 ? -4.961 -5.414 10.406 1 96.31 109 ARG B O 1
ATOM 3348 N N . VAL B 1 110 ? -7.18 -5.773 10.594 1 96.31 110 VAL B N 1
ATOM 3349 C CA . VAL B 1 110 ? -7.406 -6.062 9.18 1 96.31 110 VAL B CA 1
ATOM 3350 C C . VAL B 1 110 ? -6.984 -4.863 8.336 1 96.31 110 VAL B C 1
ATOM 3352 O O . VAL B 1 110 ? -6.266 -5.02 7.348 1 96.31 110 VAL B O 1
ATOM 3355 N N . SER B 1 111 ? -7.355 -3.652 8.742 1 95.94 111 SER B N 1
ATOM 3356 C CA . SER B 1 111 ? -7.031 -2.445 7.988 1 95.94 111 SER B CA 1
ATOM 3357 C C . SER B 1 111 ? -5.523 -2.24 7.898 1 95.94 111 SER B C 1
ATOM 3359 O O . SER B 1 111 ? -5.004 -1.867 6.848 1 95.94 111 SER B O 1
ATOM 3361 N N . LYS B 1 112 ? -4.836 -2.461 9 1 97.06 112 LYS B N 1
ATOM 3362 C CA . LYS B 1 112 ? -3.389 -2.289 9.023 1 97.06 112 LYS B CA 1
ATOM 3363 C C . LYS B 1 112 ? -2.695 -3.354 8.172 1 97.06 112 LYS B C 1
ATOM 3365 O O . LYS B 1 112 ? -1.767 -3.047 7.422 1 97.06 112 LYS B O 1
ATOM 3370 N N . LEU B 1 113 ? -3.156 -4.59 8.242 1 98 113 LEU B N 1
ATOM 3371 C CA . LEU B 1 113 ? -2.594 -5.668 7.445 1 98 113 LEU B CA 1
ATOM 3372 C C . LEU B 1 113 ? -2.766 -5.387 5.953 1 98 113 LEU B C 1
ATOM 3374 O O . LEU B 1 113 ? -1.802 -5.469 5.188 1 98 113 LEU B O 1
ATOM 3378 N N . LEU B 1 114 ? -3.924 -5.02 5.574 1 97.94 114 LEU B N 1
ATOM 3379 C CA . LEU B 1 114 ? -4.215 -4.75 4.172 1 97.94 114 LEU B CA 1
ATOM 3380 C C . LEU B 1 114 ? -3.361 -3.6 3.65 1 97.94 114 LEU B C 1
ATOM 3382 O O . LEU B 1 114 ? -2.768 -3.703 2.574 1 97.94 114 LEU B O 1
ATOM 3386 N N . SER B 1 115 ? -3.252 -2.537 4.395 1 98.44 115 SER B N 1
ATOM 3387 C CA . SER B 1 115 ? -2.586 -1.324 3.934 1 98.44 115 SER B CA 1
ATOM 3388 C C . SER B 1 115 ? -1.068 -1.473 3.986 1 98.44 115 SER B C 1
ATOM 3390 O O . SER B 1 115 ? -0.375 -1.149 3.02 1 98.44 115 SER B O 1
ATOM 3392 N N . ILE B 1 116 ? -0.519 -2.039 5.035 1 98.56 116 ILE B N 1
ATOM 3393 C CA . ILE B 1 116 ? 0.928 -2.107 5.215 1 98.56 116 ILE B CA 1
ATOM 3394 C C . ILE B 1 116 ? 1.516 -3.152 4.266 1 98.56 116 ILE B C 1
ATOM 3396 O O . ILE B 1 116 ? 2.529 -2.904 3.609 1 98.56 116 ILE B O 1
ATOM 3400 N N . VAL B 1 117 ? 0.886 -4.32 4.172 1 98.69 117 VAL B N 1
ATOM 3401 C CA . VAL B 1 117 ? 1.432 -5.383 3.332 1 98.69 117 VAL B CA 1
ATOM 3402 C C . VAL B 1 117 ? 1.361 -4.973 1.863 1 98.69 117 VAL B C 1
ATOM 3404 O O . VAL B 1 117 ? 2.326 -5.152 1.115 1 98.69 117 VAL B O 1
ATOM 3407 N N . SER B 1 118 ? 0.263 -4.402 1.415 1 98.75 118 SER B N 1
ATOM 3408 C CA . SER B 1 118 ? 0.157 -3.977 0.024 1 98.75 118 SER B CA 1
ATOM 3409 C C . SER B 1 118 ? 1.117 -2.83 -0.279 1 98.75 118 SER B C 1
ATOM 3411 O O . SER B 1 118 ? 1.688 -2.762 -1.369 1 98.75 118 SER B O 1
ATOM 3413 N N . SER B 1 119 ? 1.287 -1.9 0.689 1 98.56 119 SER B N 1
ATOM 3414 C CA . SER B 1 119 ? 2.268 -0.83 0.54 1 98.56 119 SER B CA 1
ATOM 3415 C C . SER B 1 119 ? 3.674 -1.39 0.351 1 98.56 119 SER B C 1
ATOM 3417 O O . SER B 1 119 ? 4.383 -0.998 -0.578 1 98.56 119 SER B O 1
ATOM 3419 N N . TYR B 1 120 ? 4.055 -2.311 1.212 1 98.38 120 TYR B N 1
ATOM 3420 C CA . TYR B 1 120 ? 5.398 -2.881 1.176 1 98.38 120 TYR B CA 1
ATOM 3421 C C . TYR B 1 120 ? 5.633 -3.637 -0.126 1 98.38 120 TYR B C 1
ATOM 3423 O O . TYR B 1 120 ? 6.66 -3.451 -0.781 1 98.38 120 TYR B O 1
ATOM 3431 N N . VAL B 1 121 ? 4.676 -4.457 -0.525 1 98.62 121 VAL B N 1
ATOM 3432 C CA . VAL B 1 121 ? 4.77 -5.238 -1.754 1 98.62 121 VAL B CA 1
ATOM 3433 C C . VAL B 1 121 ? 4.906 -4.301 -2.953 1 98.62 121 VAL B C 1
ATOM 3435 O O . VAL B 1 121 ? 5.75 -4.516 -3.824 1 98.62 121 VAL B O 1
ATOM 3438 N N . SER B 1 122 ? 4.121 -3.238 -2.988 1 98.5 122 SER B N 1
ATOM 3439 C CA . SER B 1 122 ? 4.156 -2.301 -4.105 1 98.5 122 SER B CA 1
ATOM 3440 C C . SER B 1 122 ? 5.512 -1.604 -4.199 1 98.5 122 SER B C 1
ATOM 3442 O O . SER B 1 122 ? 6.094 -1.511 -5.281 1 98.5 122 SER B O 1
ATOM 3444 N N . VAL B 1 123 ? 6.012 -1.152 -3.07 1 97.62 123 VAL B N 1
ATOM 3445 C CA . VAL B 1 123 ? 7.285 -0.443 -3.041 1 97.62 123 VAL B CA 1
ATOM 3446 C C . VAL B 1 123 ? 8.414 -1.386 -3.459 1 97.62 123 VAL B C 1
ATOM 3448 O O . VAL B 1 123 ? 9.234 -1.04 -4.309 1 97.62 123 VAL B O 1
ATOM 3451 N N . ARG B 1 124 ? 8.406 -2.586 -2.932 1 97 124 ARG B N 1
ATOM 3452 C CA . ARG B 1 124 ? 9.484 -3.535 -3.213 1 97 124 ARG B CA 1
ATOM 3453 C C . ARG B 1 124 ? 9.422 -4.023 -4.656 1 97 124 ARG B C 1
ATOM 3455 O O . ARG B 1 124 ? 10.453 -4.215 -5.301 1 97 124 ARG B O 1
ATOM 3462 N N . PHE B 1 125 ? 8.219 -4.262 -5.16 1 97.69 125 PHE B N 1
ATOM 3463 C CA . PHE B 1 125 ? 8.086 -4.688 -6.551 1 97.69 125 PHE B CA 1
ATOM 3464 C C . PHE B 1 125 ? 8.68 -3.65 -7.492 1 97.69 125 PHE B C 1
ATOM 3466 O O . PHE B 1 125 ? 9.477 -3.988 -8.375 1 97.69 125 PHE B O 1
ATOM 3473 N N . ASN B 1 126 ? 8.305 -2.383 -7.297 1 96.25 126 ASN B N 1
ATOM 3474 C CA . ASN B 1 126 ? 8.844 -1.321 -8.141 1 96.25 126 ASN B CA 1
ATOM 3475 C C . ASN B 1 126 ? 10.367 -1.24 -8.039 1 96.25 126 ASN B C 1
ATOM 3477 O O . ASN B 1 126 ? 11.047 -1.031 -9.047 1 96.25 126 ASN B O 1
ATOM 3481 N N . HIS B 1 127 ? 10.859 -1.42 -6.879 1 94.5 127 HIS B N 1
ATOM 3482 C CA . HIS B 1 127 ? 12.305 -1.393 -6.656 1 94.5 127 HIS B CA 1
ATOM 3483 C C . HIS B 1 127 ? 13 -2.504 -7.434 1 94.5 127 HIS B C 1
ATOM 3485 O O . HIS B 1 127 ? 13.922 -2.24 -8.211 1 94.5 127 HIS B O 1
ATOM 3491 N N . HIS B 1 128 ? 12.555 -3.752 -7.262 1 94.88 128 HIS B N 1
ATOM 3492 C CA . HIS B 1 128 ? 13.188 -4.895 -7.902 1 94.88 128 HIS B CA 1
ATOM 3493 C C . HIS B 1 128 ? 13.039 -4.832 -9.422 1 94.88 128 HIS B C 1
ATOM 3495 O O . HIS B 1 128 ? 13.984 -5.102 -10.156 1 94.88 128 HIS B O 1
ATOM 3501 N N . PHE B 1 129 ? 11.82 -4.492 -9.844 1 94.5 129 PHE B N 1
ATOM 3502 C CA . PHE B 1 129 ? 11.57 -4.477 -11.281 1 94.5 129 PHE B CA 1
ATOM 3503 C C . PHE B 1 129 ? 12.438 -3.432 -11.969 1 94.5 129 PHE B C 1
ATOM 3505 O O . PHE B 1 129 ? 12.977 -3.68 -13.047 1 94.5 129 PHE B O 1
ATOM 3512 N N . ARG B 1 130 ? 12.602 -2.295 -11.375 1 92.31 130 ARG B N 1
ATOM 3513 C CA . ARG B 1 130 ? 13.477 -1.258 -11.898 1 92.31 130 ARG B CA 1
ATOM 3514 C C . ARG B 1 130 ? 14.922 -1.755 -11.984 1 92.31 130 ARG B C 1
ATOM 3516 O O . ARG B 1 130 ? 15.594 -1.549 -13 1 92.31 130 ARG B O 1
ATOM 3523 N N . LEU B 1 131 ? 15.422 -2.375 -10.969 1 91.88 131 LEU B N 1
ATOM 3524 C CA . LEU B 1 131 ? 16.797 -2.873 -10.938 1 91.88 131 LEU B CA 1
ATOM 3525 C C . LEU B 1 131 ? 17.016 -3.908 -12.039 1 91.88 131 LEU B C 1
ATOM 3527 O O . LEU B 1 131 ? 18.094 -3.949 -12.641 1 91.88 131 LEU B O 1
ATOM 3531 N N . LEU B 1 132 ? 16 -4.695 -12.289 1 93.06 132 LEU B N 1
ATOM 3532 C CA . LEU B 1 132 ? 16.125 -5.801 -13.242 1 93.06 132 LEU B CA 1
ATOM 3533 C C . LEU B 1 132 ? 16.031 -5.297 -14.672 1 93.06 132 LEU B C 1
ATOM 3535 O O . LEU B 1 132 ? 16.484 -5.973 -15.602 1 93.06 132 LEU B O 1
ATOM 3539 N N . THR B 1 133 ? 15.477 -4.062 -14.906 1 92.12 133 THR B N 1
ATOM 3540 C CA . THR B 1 133 ? 15.141 -3.68 -16.266 1 92.12 133 THR B CA 1
ATOM 3541 C C . THR B 1 133 ? 15.891 -2.414 -16.672 1 92.12 133 THR B C 1
ATOM 3543 O O . THR B 1 133 ? 15.992 -2.1 -17.859 1 92.12 133 THR B O 1
ATOM 3546 N N . SER B 1 134 ? 16.281 -1.509 -15.758 1 82.19 134 SER B N 1
ATOM 3547 C CA . SER B 1 134 ? 16.75 -0.144 -15.961 1 82.19 134 SER B CA 1
ATOM 3548 C C . SER B 1 134 ? 17.75 -0.073 -17.125 1 82.19 134 SER B C 1
ATOM 3550 O O . SER B 1 134 ? 17.75 0.893 -17.891 1 82.19 134 SER B O 1
ATOM 3552 N N . ASN B 1 135 ? 18.5 -0.989 -17.391 1 81.62 135 ASN B N 1
ATOM 3553 C CA . ASN B 1 135 ? 19.562 -0.858 -18.391 1 81.62 135 ASN B CA 1
ATOM 3554 C C . ASN B 1 135 ? 19.297 -1.755 -19.594 1 81.62 135 ASN B C 1
ATOM 3556 O O . ASN B 1 135 ? 20.188 -1.968 -20.422 1 81.62 135 ASN B O 1
ATOM 3560 N N . LEU B 1 136 ? 18.062 -2.105 -19.766 1 89.19 136 LEU B N 1
ATOM 3561 C CA . LEU B 1 136 ? 17.781 -3.057 -20.828 1 89.19 136 LEU B CA 1
ATOM 3562 C C . LEU B 1 136 ? 17.016 -2.391 -21.969 1 89.19 136 LEU B C 1
ATOM 3564 O O . LEU B 1 136 ? 15.938 -2.854 -22.344 1 89.19 136 LEU B O 1
ATOM 3568 N N . THR B 1 137 ? 17.656 -1.341 -22.578 1 88.5 137 THR B N 1
ATOM 3569 C CA . THR B 1 137 ? 17.047 -0.56 -23.656 1 88.5 137 THR B CA 1
ATOM 3570 C C . THR B 1 137 ? 16.844 -1.416 -24.891 1 88.5 137 THR B C 1
ATOM 3572 O O . THR B 1 137 ? 16.078 -1.049 -25.797 1 88.5 137 THR B O 1
ATOM 3575 N N . ASN B 1 138 ? 17.5 -2.516 -24.953 1 90.88 138 ASN B N 1
ATOM 3576 C CA . ASN B 1 138 ? 17.391 -3.41 -26.094 1 90.88 138 ASN B CA 1
ATOM 3577 C C . ASN B 1 138 ? 16.156 -4.316 -25.969 1 90.88 138 ASN B C 1
ATOM 3579 O O . ASN B 1 138 ? 15.75 -4.941 -26.953 1 90.88 138 ASN B O 1
ATOM 3583 N N . ILE B 1 139 ? 15.664 -4.379 -24.859 1 89.19 139 ILE B N 1
ATOM 3584 C CA . ILE B 1 139 ? 14.555 -5.293 -24.609 1 89.19 139 ILE B CA 1
ATOM 3585 C C . ILE B 1 139 ? 13.258 -4.5 -24.438 1 89.19 139 ILE B C 1
ATOM 3587 O O . ILE B 1 139 ? 12.211 -4.883 -24.969 1 89.19 139 ILE B O 1
ATOM 3591 N N . TYR B 1 140 ? 13.391 -3.363 -23.719 1 91.19 140 TYR B N 1
ATOM 3592 C CA . TYR B 1 140 ? 12.219 -2.547 -23.422 1 91.19 140 TYR B CA 1
ATOM 3593 C C . TYR B 1 140 ? 12.281 -1.213 -24.156 1 91.19 140 TYR B C 1
ATOM 3595 O O . TYR B 1 140 ? 13.352 -0.604 -24.25 1 91.19 140 TYR B O 1
ATOM 3603 N N . SER B 1 141 ? 11.102 -0.824 -24.656 1 91.12 141 SER B N 1
ATOM 3604 C CA . SER B 1 141 ? 11.047 0.494 -25.281 1 91.12 141 SER B CA 1
ATOM 3605 C C . SER B 1 141 ? 11.305 1.601 -24.266 1 91.12 141 SER B C 1
ATOM 3607 O O . SER B 1 141 ? 11.156 1.386 -23.062 1 91.12 141 SER B O 1
ATOM 3609 N N . GLN B 1 142 ? 11.633 2.732 -24.797 1 91.12 142 GLN B N 1
ATOM 3610 C CA . GLN B 1 142 ? 11.859 3.887 -23.922 1 91.12 142 GLN B CA 1
ATOM 3611 C C . GLN B 1 142 ? 10.602 4.227 -23.125 1 91.12 142 GLN B C 1
ATOM 3613 O O . GLN B 1 142 ? 10.688 4.547 -21.938 1 91.12 142 GLN B O 1
ATOM 3618 N N . GLU B 1 143 ? 9.516 4.102 -23.719 1 89.5 143 GLU B N 1
ATOM 3619 C CA . GLU B 1 143 ? 8.242 4.367 -23.078 1 89.5 143 GLU B CA 1
ATOM 3620 C C . GLU B 1 143 ? 7.992 3.393 -21.922 1 89.5 143 GLU B C 1
ATOM 3622 O O . GLU B 1 143 ? 7.535 3.793 -20.844 1 89.5 143 GLU B O 1
ATOM 3627 N N . THR B 1 144 ? 8.32 2.162 -22.172 1 89 144 THR B N 1
ATOM 3628 C CA . THR B 1 144 ? 8.156 1.124 -21.156 1 89 144 THR B CA 1
ATOM 3629 C C . THR B 1 144 ? 9.086 1.366 -19.984 1 89 144 THR B C 1
ATOM 3631 O O . THR B 1 144 ? 8.68 1.229 -18.828 1 89 144 THR B O 1
ATOM 3634 N N . LEU B 1 145 ? 10.242 1.759 -20.312 1 91.38 145 LEU B N 1
ATOM 3635 C CA . LEU B 1 145 ? 11.219 2.027 -19.266 1 91.38 145 LEU B CA 1
ATOM 3636 C C . LEU B 1 145 ? 10.805 3.236 -18.438 1 91.38 145 LEU B C 1
ATOM 3638 O O . LEU B 1 145 ? 11 3.258 -17.219 1 91.38 145 LEU B O 1
ATOM 3642 N N . GLU B 1 146 ? 10.211 4.199 -19.062 1 88.62 146 GLU B N 1
ATOM 3643 C CA . GLU B 1 146 ? 9.711 5.367 -18.344 1 88.62 146 GLU B CA 1
ATOM 3644 C C . GLU B 1 146 ? 8.562 4.992 -17.406 1 88.62 146 GLU B C 1
ATOM 3646 O O . GLU B 1 146 ? 8.461 5.508 -16.297 1 88.62 146 GLU B O 1
ATOM 3651 N N . LEU B 1 147 ? 7.773 4.141 -17.828 1 87.44 147 LEU B N 1
ATOM 3652 C CA . LEU B 1 147 ? 6.672 3.643 -17.016 1 87.44 147 LEU B CA 1
ATOM 3653 C C . LEU B 1 147 ? 7.199 2.895 -15.789 1 87.44 147 LEU B C 1
ATOM 3655 O O . LEU B 1 147 ? 6.73 3.115 -14.672 1 87.44 147 LEU B O 1
ATOM 3659 N N . ILE B 1 148 ? 8.195 2.074 -16.047 1 89.5 148 ILE B N 1
ATOM 3660 C CA . ILE B 1 148 ? 8.781 1.266 -14.984 1 89.5 148 ILE B CA 1
ATOM 3661 C C . ILE B 1 148 ? 9.484 2.17 -13.977 1 89.5 148 ILE B C 1
ATOM 3663 O O . ILE B 1 148 ? 9.289 2.043 -12.773 1 89.5 148 ILE B O 1
ATOM 3667 N N . ASN B 1 149 ? 10.156 3.154 -14.469 1 87.19 149 ASN B N 1
ATOM 3668 C CA . ASN B 1 149 ? 10.945 4.047 -13.625 1 87.19 149 ASN B CA 1
ATOM 3669 C C . ASN B 1 149 ? 10.062 5.047 -12.883 1 87.19 149 ASN B C 1
ATOM 3671 O O . ASN B 1 149 ? 10.453 5.582 -11.844 1 87.19 149 ASN B O 1
ATOM 3675 N N . GLY B 1 150 ? 8.906 5.297 -13.383 1 84.94 150 GLY B N 1
ATOM 3676 C CA . GLY B 1 150 ? 7.992 6.25 -12.781 1 84.94 150 GLY B CA 1
ATOM 3677 C C . GLY B 1 150 ? 7.34 5.73 -11.516 1 84.94 150 GLY B C 1
ATOM 3678 O O . GLY B 1 150 ? 6.785 6.508 -10.734 1 84.94 150 GLY B O 1
ATOM 3679 N N . GLY B 1 151 ? 7.504 4.445 -11.266 1 82.44 151 GLY B N 1
ATOM 3680 C CA . GLY B 1 151 ? 6.945 3.893 -10.039 1 82.44 151 GLY B CA 1
ATOM 3681 C C . GLY B 1 151 ? 5.43 3.973 -9.984 1 82.44 151 GLY B C 1
ATOM 3682 O O . GLY B 1 151 ? 4.871 4.719 -9.18 1 82.44 151 GLY B O 1
ATOM 3683 N N . THR B 1 152 ? 4.738 3.123 -10.688 1 86.75 152 THR B N 1
ATOM 3684 C CA . THR B 1 152 ? 3.289 3.273 -10.695 1 86.75 152 THR B CA 1
ATOM 3685 C C . THR B 1 152 ? 2.604 1.931 -10.461 1 86.75 152 THR B C 1
ATOM 3687 O O . THR B 1 152 ? 1.376 1.859 -10.383 1 86.75 152 THR B O 1
ATOM 3690 N N . ALA B 1 153 ? 3.43 0.839 -10.398 1 95.56 153 ALA B N 1
ATOM 3691 C CA . ALA B 1 153 ? 2.816 -0.464 -10.156 1 95.56 153 ALA B CA 1
ATOM 3692 C C . ALA B 1 153 ? 2.352 -0.595 -8.711 1 95.56 153 ALA B C 1
ATOM 3694 O O . ALA B 1 153 ? 3.145 -0.427 -7.781 1 95.56 153 ALA B O 1
ATOM 3695 N N . ILE B 1 154 ? 1.105 -0.851 -8.508 1 98 154 ILE B N 1
ATOM 3696 C CA . ILE B 1 154 ? 0.572 -0.957 -7.156 1 98 154 ILE B CA 1
ATOM 3697 C C . ILE B 1 154 ? -0.276 -2.221 -7.035 1 98 154 ILE B C 1
ATOM 3699 O O . ILE B 1 154 ? -0.702 -2.791 -8.039 1 98 154 ILE B O 1
ATOM 3703 N N . PHE B 1 155 ? -0.463 -2.674 -5.836 1 98.56 155 PHE B N 1
ATOM 3704 C CA . PHE B 1 155 ? -1.181 -3.914 -5.562 1 98.56 155 PHE B CA 1
ATOM 3705 C C . PHE B 1 155 ? -2.375 -3.656 -4.652 1 98.56 155 PHE B C 1
ATOM 3707 O O . PHE B 1 155 ? -2.309 -2.812 -3.754 1 98.56 155 PHE B O 1
ATOM 3714 N N . ASP B 1 156 ? -3.438 -4.316 -4.879 1 97.25 156 ASP B N 1
ATOM 3715 C CA . ASP B 1 156 ? -4.5 -4.402 -3.883 1 97.25 156 ASP B CA 1
ATOM 3716 C C . ASP B 1 156 ? -4.363 -5.668 -3.041 1 97.25 156 ASP B C 1
ATOM 3718 O O . ASP B 1 156 ? -3.609 -6.578 -3.396 1 97.25 156 ASP B O 1
ATOM 3722 N N . ALA B 1 157 ? -5.016 -5.672 -1.91 1 97.88 157 ALA B N 1
ATOM 3723 C CA . ALA B 1 157 ? -4.883 -6.797 -0.991 1 97.88 157 ALA B CA 1
ATOM 3724 C C . ALA B 1 157 ? -6.242 -7.246 -0.468 1 97.88 157 ALA B C 1
ATOM 3726 O O . ALA B 1 157 ? -7.176 -6.441 -0.38 1 97.88 157 ALA B O 1
ATOM 3727 N N . ARG B 1 158 ? -6.34 -8.492 -0.186 1 96.19 158 ARG B N 1
ATOM 3728 C CA . ARG B 1 158 ? -7.488 -9.094 0.486 1 96.19 158 ARG B CA 1
ATOM 3729 C C . ARG B 1 158 ? -7.035 -10.094 1.544 1 96.19 158 ARG B C 1
ATOM 3731 O O . ARG B 1 158 ? -5.914 -10.609 1.482 1 96.19 158 ARG B O 1
ATOM 3738 N N . ILE B 1 159 ? -7.926 -10.297 2.514 1 96.75 159 ILE B N 1
ATOM 3739 C CA . ILE B 1 159 ? -7.605 -11.227 3.59 1 96.75 159 ILE B CA 1
ATOM 3740 C C . ILE B 1 159 ? -8.648 -12.336 3.645 1 96.75 159 ILE B C 1
ATOM 3742 O O . ILE B 1 159 ? -9.852 -12.07 3.537 1 96.75 159 ILE B O 1
ATOM 3746 N N . LEU B 1 160 ? -8.219 -13.539 3.664 1 95.88 160 LEU B N 1
ATOM 3747 C CA . LEU B 1 160 ? -9.055 -14.695 3.973 1 95.88 160 LEU B CA 1
ATOM 3748 C C . LEU B 1 160 ? -8.727 -15.242 5.359 1 95.88 160 LEU B C 1
ATOM 3750 O O . LEU B 1 160 ? -7.559 -15.398 5.711 1 95.88 160 LEU B O 1
ATOM 3754 N N . GLU B 1 161 ? -9.688 -15.492 6.148 1 95.62 161 GLU B N 1
ATOM 3755 C CA . GLU B 1 161 ? -9.531 -16 7.508 1 95.62 161 GLU B CA 1
ATOM 3756 C C . GLU B 1 161 ? -10.18 -17.375 7.656 1 95.62 161 GLU B C 1
ATOM 3758 O O . GLU B 1 161 ? -11.281 -17.609 7.156 1 95.62 161 GLU B O 1
ATOM 3763 N N . PHE B 1 162 ? -9.469 -18.25 8.328 1 94.5 162 PHE B N 1
ATOM 3764 C CA . PHE B 1 162 ? -9.914 -19.625 8.523 1 94.5 162 PHE B CA 1
ATOM 3765 C C . PHE B 1 162 ? -9.773 -20.031 9.984 1 94.5 162 PHE B C 1
ATOM 3767 O O . PHE B 1 162 ? -8.781 -19.719 10.633 1 94.5 162 PHE B O 1
ATOM 3774 N N . ASP B 1 163 ? -10.758 -20.688 10.492 1 93.75 163 ASP B N 1
ATOM 3775 C CA . ASP B 1 163 ? -10.609 -21.25 11.828 1 93.75 163 ASP B CA 1
ATOM 3776 C C . ASP B 1 163 ? -10.094 -22.688 11.758 1 93.75 163 ASP B C 1
ATOM 3778 O O . ASP B 1 163 ? -9.734 -23.172 10.688 1 93.75 163 ASP B O 1
ATOM 3782 N N . GLU B 1 164 ? -10.078 -23.344 12.867 1 92.44 164 GLU B N 1
ATOM 3783 C CA . GLU B 1 164 ? -9.531 -24.688 12.938 1 92.44 164 GLU B CA 1
ATOM 3784 C C . GLU B 1 164 ? -10.352 -25.672 12.102 1 92.44 164 GLU B C 1
ATOM 3786 O O . GLU B 1 164 ? -9.805 -26.594 11.508 1 92.44 164 GLU B O 1
ATOM 3791 N N . ASN B 1 165 ? -11.594 -25.422 11.992 1 92.94 165 ASN B N 1
ATOM 3792 C CA . ASN B 1 165 ? -12.484 -26.344 11.289 1 92.94 165 ASN B CA 1
ATOM 3793 C C . ASN B 1 165 ? -12.367 -26.188 9.773 1 92.94 165 ASN B C 1
ATOM 3795 O O . ASN B 1 165 ? -12.695 -27.094 9.023 1 92.94 165 ASN B O 1
ATOM 3799 N N . ASN B 1 166 ? -11.883 -25.031 9.344 1 91.94 166 ASN B N 1
ATOM 3800 C CA . ASN B 1 166 ? -11.766 -24.797 7.91 1 91.94 166 ASN B CA 1
ATOM 3801 C C . ASN B 1 166 ? -10.328 -24.516 7.5 1 91.94 166 ASN B C 1
ATOM 3803 O O . ASN B 1 166 ? -10.078 -23.906 6.453 1 91.94 166 ASN B O 1
ATOM 3807 N N . LYS B 1 167 ? -9.461 -24.984 8.25 1 92.81 167 LYS B N 1
ATOM 3808 C CA . LYS B 1 167 ? -8.039 -24.812 7.98 1 92.81 167 LYS B CA 1
ATOM 3809 C C . LYS B 1 167 ? -7.672 -25.359 6.602 1 92.81 167 LYS B C 1
ATOM 3811 O O . LYS B 1 167 ? -6.879 -24.75 5.879 1 92.81 167 LYS B O 1
ATOM 3816 N N . TYR B 1 168 ? -8.281 -26.438 6.199 1 93.88 168 TYR B N 1
ATOM 3817 C CA . TYR B 1 168 ? -7.984 -27.094 4.934 1 93.88 168 TYR B CA 1
ATOM 3818 C C . TYR B 1 168 ? -8.359 -26.203 3.756 1 93.88 168 TYR B C 1
ATOM 3820 O O . TYR B 1 168 ? -7.84 -26.359 2.65 1 93.88 168 TYR B O 1
ATOM 3828 N N . GLU B 1 169 ? -9.227 -25.312 4.016 1 93.12 169 GLU B N 1
ATOM 3829 C CA . GLU B 1 169 ? -9.664 -24.422 2.945 1 93.12 169 GLU B CA 1
ATOM 3830 C C . GLU B 1 169 ? -8.539 -23.484 2.508 1 93.12 169 GLU B C 1
ATOM 3832 O O . GLU B 1 169 ? -8.539 -23 1.38 1 93.12 169 GLU B O 1
ATOM 3837 N N . MET B 1 170 ? -7.633 -23.281 3.338 1 93.56 170 MET B N 1
ATOM 3838 C CA . MET B 1 170 ? -6.461 -22.5 2.947 1 93.56 170 MET B CA 1
ATOM 3839 C C . MET B 1 170 ? -5.672 -23.219 1.854 1 93.56 170 MET B C 1
ATOM 3841 O O . MET B 1 170 ? -5.238 -22.578 0.887 1 93.56 170 MET B O 1
ATOM 3845 N N . LEU B 1 171 ? -5.496 -24.5 2.055 1 94.88 171 LEU B N 1
ATOM 3846 C CA . LEU B 1 171 ? -4.828 -25.297 1.037 1 94.88 171 LEU B CA 1
ATOM 3847 C C . LEU B 1 171 ? -5.648 -25.344 -0.25 1 94.88 171 LEU B C 1
ATOM 3849 O O . LEU B 1 171 ? -5.094 -25.219 -1.346 1 94.88 171 LEU B O 1
ATOM 3853 N N . ASN B 1 172 ? -6.922 -25.484 -0.071 1 94 172 ASN B N 1
ATOM 3854 C CA . ASN B 1 172 ? -7.809 -25.484 -1.23 1 94 172 ASN B CA 1
ATOM 3855 C C . ASN B 1 172 ? -7.695 -24.172 -2.008 1 94 172 ASN B C 1
ATOM 3857 O O . ASN B 1 172 ? -7.734 -24.172 -3.24 1 94 172 ASN B O 1
ATOM 3861 N N . HIS B 1 173 ? -7.637 -23.172 -1.24 1 93.62 173 HIS B N 1
ATOM 3862 C CA . HIS B 1 173 ? -7.488 -21.859 -1.881 1 93.62 173 HIS B CA 1
ATOM 3863 C C . HIS B 1 173 ? -6.223 -21.797 -2.727 1 93.62 173 HIS B C 1
ATOM 3865 O O . HIS B 1 173 ? -6.25 -21.328 -3.861 1 93.62 173 HIS B O 1
ATOM 3871 N N . LEU B 1 174 ? -5.16 -22.25 -2.234 1 95.44 174 LEU B N 1
ATOM 3872 C CA . LEU B 1 174 ? -3.893 -22.219 -2.953 1 95.44 174 LEU B CA 1
ATOM 3873 C C . LEU B 1 174 ? -3.924 -23.172 -4.148 1 95.44 174 LEU B C 1
ATOM 3875 O O . LEU B 1 174 ? -3.361 -22.859 -5.203 1 95.44 174 LEU B O 1
ATOM 3879 N N . ILE B 1 175 ? -4.523 -24.297 -3.938 1 95.44 175 ILE B N 1
ATOM 3880 C CA . ILE B 1 175 ? -4.672 -25.25 -5.031 1 95.44 175 ILE B CA 1
ATOM 3881 C C . ILE B 1 175 ? -5.473 -24.609 -6.164 1 95.44 175 ILE B C 1
ATOM 3883 O O . ILE B 1 175 ? -5.125 -24.766 -7.34 1 95.44 175 ILE B O 1
ATOM 3887 N N . TRP B 1 176 ? -6.492 -23.922 -5.812 1 94.31 176 TRP B N 1
ATOM 3888 C CA . TRP B 1 176 ? -7.301 -23.234 -6.809 1 94.31 176 TRP B CA 1
ATOM 3889 C C . TRP B 1 176 ? -6.461 -22.219 -7.582 1 94.31 176 TRP B C 1
ATOM 3891 O O . TRP B 1 176 ? -6.547 -22.141 -8.812 1 94.31 176 TRP B O 1
ATOM 3901 N N . ARG B 1 177 ? -5.656 -21.453 -6.914 1 95.12 177 ARG B N 1
ATOM 3902 C CA . ARG B 1 177 ? -4.836 -20.422 -7.543 1 95.12 177 ARG B CA 1
ATOM 3903 C C . ARG B 1 177 ? -3.711 -21.047 -8.367 1 95.12 177 ARG B C 1
ATOM 3905 O O . ARG B 1 177 ? -3.4 -20.562 -9.461 1 95.12 177 ARG B O 1
ATOM 3912 N N . SER B 1 178 ? -3.146 -22.094 -7.898 1 97 178 SER B N 1
ATOM 3913 C CA . SER B 1 178 ? -1.981 -22.719 -8.516 1 97 178 SER B CA 1
ATOM 3914 C C . SER B 1 178 ? -2.395 -23.719 -9.594 1 97 178 SER B C 1
ATOM 3916 O O . SER B 1 178 ? -2.168 -23.484 -10.781 1 97 178 SER B O 1
ATOM 3918 N N . VAL B 1 179 ? -3.139 -24.703 -9.219 1 96.38 179 VAL B N 1
ATOM 3919 C CA . VAL B 1 179 ? -3.387 -25.875 -10.062 1 96.38 179 VAL B CA 1
ATOM 3920 C C . VAL B 1 179 ? -4.492 -25.562 -11.062 1 96.38 179 VAL B C 1
ATOM 3922 O O . VAL B 1 179 ? -4.508 -26.094 -12.18 1 96.38 179 VAL B O 1
ATOM 3925 N N . LYS B 1 180 ? -5.359 -24.656 -10.727 1 94.62 180 LYS B N 1
ATOM 3926 C CA . LYS B 1 180 ? -6.453 -24.328 -11.641 1 94.62 180 LYS B CA 1
ATOM 3927 C C . LYS B 1 180 ? -6.191 -23.016 -12.367 1 94.62 180 LYS B C 1
ATOM 3929 O O . LYS B 1 180 ? -5.969 -23 -13.578 1 94.62 180 LYS B O 1
ATOM 3934 N N . ASP B 1 181 ? -6.102 -21.969 -11.594 1 95.12 181 ASP B N 1
ATOM 3935 C CA . ASP B 1 181 ? -6.008 -20.641 -12.188 1 95.12 181 ASP B CA 1
ATOM 3936 C C . ASP B 1 181 ? -4.695 -20.469 -12.945 1 95.12 181 ASP B C 1
ATOM 3938 O O . ASP B 1 181 ? -4.695 -20.047 -14.109 1 95.12 181 ASP B O 1
ATOM 3942 N N . CYS B 1 182 ? -3.594 -20.672 -12.328 1 97.38 182 CYS B N 1
ATOM 3943 C CA . CYS B 1 182 ? -2.293 -20.484 -12.969 1 97.38 182 CYS B CA 1
ATOM 3944 C C . CYS B 1 182 ? -2.158 -21.359 -14.203 1 97.38 182 CYS B C 1
ATOM 3946 O O . CYS B 1 182 ? -1.669 -20.922 -15.242 1 97.38 182 CYS B O 1
ATOM 3948 N N . TYR B 1 183 ? -2.566 -22.625 -14.055 1 97.25 183 TYR B N 1
ATOM 3949 C CA . TYR B 1 183 ? -2.471 -23.562 -15.172 1 97.25 183 TYR B CA 1
ATOM 3950 C C . TYR B 1 183 ? -3.297 -23.078 -16.359 1 97.25 183 TYR B C 1
ATOM 3952 O O . TYR B 1 183 ? -2.83 -23.109 -17.5 1 97.25 183 TYR B O 1
ATOM 3960 N N . ARG B 1 184 ? -4.484 -22.672 -16.062 1 96.19 184 ARG B N 1
ATOM 3961 C CA . ARG B 1 184 ? -5.352 -22.141 -17.109 1 96.19 184 ARG B CA 1
ATOM 3962 C C . ARG B 1 184 ? -4.703 -20.938 -17.797 1 96.19 184 ARG B C 1
ATOM 3964 O O . ARG B 1 184 ? -4.719 -20.844 -19.016 1 96.19 184 ARG B O 1
ATOM 3971 N N . ASN B 1 185 ? -4.184 -20.062 -17.016 1 95.25 185 ASN B N 1
ATOM 3972 C CA . ASN B 1 185 ? -3.537 -18.875 -17.562 1 95.25 185 ASN B CA 1
ATOM 3973 C C . ASN B 1 185 ? -2.328 -19.234 -18.422 1 95.25 185 ASN B C 1
ATOM 3975 O O . ASN B 1 185 ? -2.055 -18.562 -19.422 1 95.25 185 ASN B O 1
ATOM 3979 N N . ALA B 1 186 ? -1.599 -20.203 -17.984 1 96.94 186 ALA B N 1
ATOM 3980 C CA . ALA B 1 186 ? -0.438 -20.641 -18.766 1 96.94 186 ALA B CA 1
ATOM 3981 C C . ALA B 1 186 ? -0.85 -21.125 -20.156 1 96.94 186 ALA B C 1
ATOM 3983 O O . ALA B 1 186 ? -0.268 -20.703 -21.156 1 96.94 186 ALA B O 1
ATOM 3984 N N . VAL B 1 187 ? -1.869 -21.984 -20.188 1 97.44 187 VAL B N 1
ATOM 3985 C CA . VAL B 1 187 ? -2.346 -22.531 -21.453 1 97.44 187 VAL B CA 1
ATOM 3986 C C . VAL B 1 187 ? -2.818 -21.391 -22.359 1 97.44 187 VAL B C 1
ATOM 3988 O O . VAL B 1 187 ? -2.441 -21.312 -23.531 1 97.44 187 VAL B O 1
ATOM 3991 N N . GLN B 1 188 ? -3.58 -20.5 -21.797 1 95.88 188 GLN B N 1
ATOM 3992 C CA . GLN B 1 188 ? -4.121 -19.375 -22.562 1 95.88 188 GLN B CA 1
ATOM 3993 C C . GLN B 1 188 ? -3.004 -18.484 -23.078 1 95.88 188 GLN B C 1
ATOM 3995 O O . G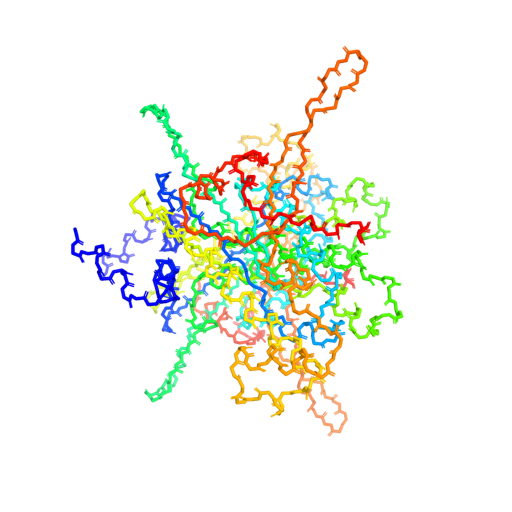LN B 1 188 ? -3.066 -18.016 -24.219 1 95.88 188 GLN B O 1
ATOM 4000 N N . THR B 1 189 ? -2.076 -18.234 -22.266 1 94.75 189 THR B N 1
ATOM 4001 C CA . THR B 1 189 ? -0.966 -17.359 -22.609 1 94.75 189 THR B CA 1
ATOM 4002 C C . THR B 1 189 ? -0.176 -17.922 -23.781 1 94.75 189 THR B C 1
ATOM 4004 O O . THR B 1 189 ? 0.097 -17.203 -24.75 1 94.75 189 THR B O 1
ATOM 4007 N N . TYR B 1 190 ? 0.173 -19.188 -23.766 1 96.12 190 TYR B N 1
ATOM 4008 C CA . TYR B 1 190 ? 0.907 -19.812 -24.859 1 96.12 190 TYR B CA 1
ATOM 4009 C C . TYR B 1 190 ? 0.084 -19.812 -26.141 1 96.12 190 TYR B C 1
ATOM 4011 O O . TYR B 1 190 ? 0.579 -19.438 -27.203 1 96.12 190 TYR B O 1
ATOM 4019 N N . ALA B 1 191 ? -1.152 -20.25 -25.984 1 97.06 191 ALA B N 1
ATOM 4020 C CA . ALA B 1 191 ? -2.01 -20.344 -27.156 1 97.06 191 ALA B CA 1
ATOM 4021 C C . ALA B 1 191 ? -2.238 -18.969 -27.797 1 97.06 191 ALA B C 1
ATOM 4023 O O . ALA B 1 191 ? -2.184 -18.828 -29.016 1 97.06 191 ALA B O 1
ATOM 4024 N N . HIS B 1 192 ? -2.48 -18.031 -26.969 1 95.12 192 HIS B N 1
ATOM 4025 C CA . HIS B 1 192 ? -2.693 -16.672 -27.422 1 95.12 192 HIS B CA 1
ATOM 4026 C C . HIS B 1 192 ? -1.456 -16.125 -28.141 1 95.12 192 HIS B C 1
ATOM 4028 O O . HIS B 1 192 ? -1.569 -15.469 -29.172 1 95.12 192 HIS B O 1
ATOM 4034 N N . HIS B 1 193 ? -0.361 -16.391 -27.578 1 94.06 193 HIS B N 1
ATOM 4035 C CA . HIS B 1 193 ? 0.894 -15.883 -28.125 1 94.06 193 HIS B CA 1
ATOM 4036 C C . HIS B 1 193 ? 1.205 -16.547 -29.469 1 94.06 193 HIS B C 1
ATOM 4038 O O . HIS B 1 193 ? 1.655 -15.875 -30.406 1 94.06 193 HIS B O 1
ATOM 4044 N N . ILE B 1 194 ? 0.971 -17.828 -29.594 1 95.44 194 ILE B N 1
ATOM 4045 C CA . ILE B 1 194 ? 1.372 -18.594 -30.766 1 95.44 194 ILE B CA 1
ATOM 4046 C C . ILE B 1 194 ? 0.343 -18.422 -31.875 1 95.44 194 ILE B C 1
ATOM 4048 O O . ILE B 1 194 ? 0.704 -18.281 -33.031 1 95.44 194 ILE B O 1
ATOM 4052 N N . PHE B 1 195 ? -0.987 -18.344 -31.531 1 96.38 195 PHE B N 1
ATOM 4053 C CA . PHE B 1 195 ? -2.008 -18.469 -32.562 1 96.38 195 PHE B CA 1
ATOM 4054 C C . PHE B 1 195 ? -2.879 -17.234 -32.625 1 96.38 195 PHE B C 1
ATOM 4056 O O . PHE B 1 195 ? -3.611 -17.031 -33.594 1 96.38 195 PHE B O 1
ATOM 4063 N N . GLY B 1 196 ? -2.807 -16.391 -31.609 1 94.5 196 GLY B N 1
ATOM 4064 C CA . GLY B 1 196 ? -3.68 -15.227 -31.547 1 94.5 196 GLY B CA 1
ATOM 4065 C C . GLY B 1 196 ? -5.035 -15.531 -30.938 1 94.5 196 GLY B C 1
ATOM 4066 O O . GLY B 1 196 ? -5.438 -16.688 -30.859 1 94.5 196 GLY B O 1
ATOM 4067 N N . PRO B 1 197 ? -5.727 -14.516 -30.562 1 92.69 197 PRO B N 1
ATOM 4068 C CA . PRO B 1 197 ? -6.984 -14.688 -29.828 1 92.69 197 PRO B CA 1
ATOM 4069 C C . PRO B 1 197 ? -8.094 -15.273 -30.688 1 92.69 197 PRO B C 1
ATOM 4071 O O . PRO B 1 197 ? -8.914 -16.062 -30.203 1 92.69 197 PRO B O 1
ATOM 4074 N N . ALA B 1 198 ? -8.172 -14.945 -31.922 1 93.88 198 ALA B N 1
ATOM 4075 C CA . ALA B 1 198 ? -9.25 -15.367 -32.812 1 93.88 198 ALA B CA 1
ATOM 4076 C C . ALA B 1 198 ? -9.242 -16.875 -33 1 93.88 198 ALA B C 1
ATOM 4078 O O . ALA B 1 198 ? -10.305 -17.516 -33.031 1 93.88 198 ALA B O 1
ATOM 4079 N N . LYS B 1 199 ? -8.117 -17.453 -33.125 1 93.12 199 LYS B N 1
ATOM 4080 C CA . LYS B 1 199 ? -7.98 -18.875 -33.406 1 93.12 199 LYS B CA 1
ATOM 4081 C C . LYS B 1 199 ? -8.336 -19.719 -32.188 1 93.12 199 LYS B C 1
A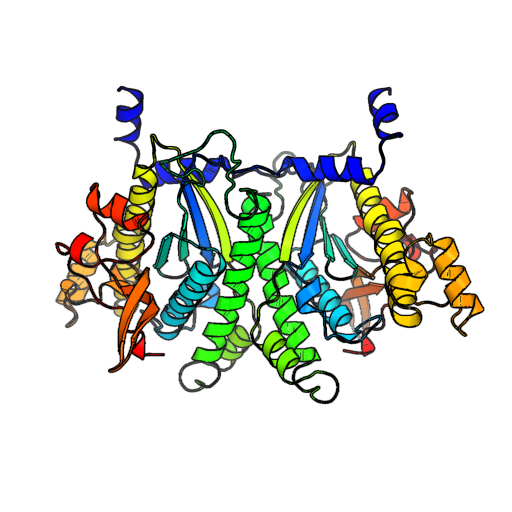TOM 4083 O O . LYS B 1 199 ? -8.719 -20.891 -32.344 1 93.12 199 LYS B O 1
ATOM 4088 N N . ILE B 1 200 ? -8.234 -19.109 -31.031 1 94.38 200 ILE B N 1
ATOM 4089 C CA . ILE B 1 200 ? -8.383 -19.969 -29.859 1 94.38 200 ILE B CA 1
ATOM 4090 C C . ILE B 1 200 ? -9.688 -19.641 -29.141 1 94.38 200 ILE B C 1
ATOM 4092 O O . ILE B 1 200 ? -10 -20.234 -28.094 1 94.38 200 ILE B O 1
ATOM 4096 N N . LYS B 1 201 ? -10.484 -18.75 -29.547 1 93.19 201 LYS B N 1
ATOM 4097 C CA . LYS B 1 201 ? -11.664 -18.172 -28.891 1 93.19 201 LYS B CA 1
ATOM 4098 C C . LYS B 1 201 ? -12.648 -19.266 -28.484 1 93.19 201 LYS B C 1
ATOM 4100 O O . LYS B 1 201 ? -13.312 -19.141 -27.453 1 93.19 201 LYS B O 1
ATOM 4105 N N . TYR B 1 202 ? -12.742 -20.344 -29.125 1 93.75 202 TYR B N 1
ATOM 4106 C CA . TYR B 1 202 ? -13.773 -21.344 -28.828 1 93.75 202 TYR B CA 1
ATOM 4107 C C . TYR B 1 202 ? -13.148 -22.656 -28.359 1 93.75 202 TYR B C 1
ATOM 4109 O O . TYR B 1 202 ? -13.836 -23.672 -28.266 1 93.75 202 TYR B O 1
ATOM 4117 N N . LEU B 1 203 ? -11.922 -22.656 -28.109 1 96.31 203 LEU B N 1
ATOM 4118 C CA . LEU B 1 203 ? -11.234 -23.859 -27.688 1 96.31 203 LEU B CA 1
ATOM 4119 C C . LEU B 1 203 ? -11.148 -23.953 -26.172 1 96.31 203 LEU B C 1
ATOM 4121 O O . LEU B 1 203 ? -10.969 -22.938 -25.5 1 96.31 203 LEU B O 1
ATOM 4125 N N . ASN B 1 204 ? -11.367 -25.062 -25.656 1 95.88 204 ASN B N 1
ATOM 4126 C CA . ASN B 1 204 ? -11.117 -25.281 -24.234 1 95.88 204 ASN B CA 1
ATOM 4127 C C . ASN B 1 204 ? -9.641 -25.547 -23.953 1 95.88 204 ASN B C 1
ATOM 4129 O O . ASN B 1 204 ? -8.82 -25.562 -24.891 1 95.88 204 ASN B O 1
ATOM 4133 N N . ARG B 1 205 ? -9.266 -25.828 -22.797 1 95.5 205 ARG B N 1
ATOM 4134 C CA . ARG B 1 205 ? -7.875 -25.953 -22.375 1 95.5 205 ARG B CA 1
ATOM 4135 C C . ARG B 1 205 ? -7.191 -27.125 -23.062 1 95.5 205 ARG B C 1
ATOM 4137 O O . ARG B 1 205 ? -6.082 -27 -23.594 1 95.5 205 ARG B O 1
ATOM 4144 N N . GLU B 1 206 ? -7.852 -28.219 -23.047 1 96.38 206 GLU B N 1
ATOM 4145 C CA . GLU B 1 206 ? -7.289 -29.422 -23.656 1 96.38 206 GLU B CA 1
ATOM 4146 C C . GLU B 1 206 ? -7.078 -29.25 -25.156 1 96.38 206 GLU B C 1
ATOM 4148 O O . GLU B 1 206 ? -6.059 -29.672 -25.703 1 96.38 206 GLU B O 1
ATOM 4153 N N . GLN B 1 207 ? -8.016 -28.641 -25.75 1 97.62 207 GLN B N 1
ATOM 4154 C CA . GLN B 1 207 ? -7.93 -28.375 -27.172 1 97.62 207 GLN B CA 1
ATOM 4155 C C . GLN B 1 207 ? -6.789 -27.422 -27.5 1 97.62 207 GLN B C 1
ATOM 4157 O O . GLN B 1 207 ? -6.102 -27.562 -28.5 1 97.62 207 GLN B O 1
ATOM 4162 N N . MET B 1 208 ? -6.605 -26.469 -26.672 1 97.75 208 MET B N 1
ATOM 4163 C CA . MET B 1 208 ? -5.516 -25.516 -26.875 1 97.75 208 MET B CA 1
ATOM 4164 C C . MET B 1 208 ? -4.16 -26.203 -26.734 1 97.75 208 MET B C 1
ATOM 4166 O O . MET B 1 208 ? -3.244 -25.938 -27.516 1 97.75 208 MET B O 1
ATOM 4170 N N . ILE B 1 209 ? -4.031 -27.062 -25.797 1 97.88 209 ILE B N 1
ATOM 4171 C CA . ILE B 1 209 ? -2.785 -27.797 -25.594 1 97.88 209 ILE B CA 1
ATOM 4172 C C . ILE B 1 209 ? -2.496 -28.672 -26.797 1 97.88 209 ILE B C 1
ATOM 4174 O O . ILE B 1 209 ? -1.366 -28.719 -27.297 1 97.88 209 ILE B O 1
ATOM 4178 N N . GLN B 1 210 ? -3.514 -29.344 -27.25 1 97.62 210 GLN B N 1
ATOM 4179 C CA . GLN B 1 210 ? -3.367 -30.188 -28.438 1 97.62 210 GLN B CA 1
ATOM 4180 C C . GLN B 1 210 ? -2.928 -29.359 -29.656 1 97.62 210 GLN B C 1
ATOM 4182 O O . GLN B 1 210 ? -2.049 -29.781 -30.406 1 97.62 210 GLN B O 1
ATOM 4187 N N . LEU B 1 211 ? -3.611 -28.25 -29.75 1 97.19 211 LEU B N 1
ATOM 4188 C CA . LEU B 1 211 ? -3.275 -27.344 -30.844 1 97.19 211 LEU B CA 1
ATOM 4189 C C . LEU B 1 211 ? -1.811 -26.922 -30.781 1 97.19 211 LEU B C 1
ATOM 4191 O O . LEU B 1 211 ? -1.121 -26.875 -31.797 1 97.19 211 LEU B O 1
ATOM 4195 N N . ILE B 1 212 ? -1.306 -26.609 -29.641 1 97.56 212 ILE B N 1
ATOM 4196 C CA . ILE B 1 212 ? 0.078 -26.203 -29.422 1 97.56 212 ILE B CA 1
ATOM 4197 C C . ILE B 1 212 ? 1.018 -27.344 -29.797 1 97.56 212 ILE B C 1
ATOM 4199 O O . ILE B 1 212 ? 1.945 -27.156 -30.578 1 97.56 212 ILE B O 1
ATOM 4203 N N . GLU B 1 213 ? 0.732 -28.5 -29.297 1 98 213 GLU B N 1
ATOM 4204 C CA . GLU B 1 213 ? 1.63 -29.641 -29.5 1 98 213 GLU B CA 1
ATOM 4205 C C . GLU B 1 213 ? 1.627 -30.109 -30.938 1 98 213 GLU B C 1
ATOM 4207 O O . GLU B 1 213 ? 2.654 -30.547 -31.453 1 98 213 GLU B O 1
ATOM 4212 N N . GLU B 1 214 ? 0.569 -29.953 -31.594 1 97.56 214 GLU B N 1
ATOM 4213 C CA . GLU B 1 214 ? 0.442 -30.422 -32.969 1 97.56 214 GLU B CA 1
ATOM 4214 C C . GLU B 1 214 ? 1.106 -29.453 -33.938 1 97.56 214 GLU B C 1
ATOM 4216 O O . GLU B 1 214 ? 1.541 -29.844 -35.031 1 97.56 214 GLU B O 1
ATOM 4221 N N . ASN B 1 215 ? 1.187 -28.219 -33.562 1 97.31 215 ASN B N 1
ATOM 4222 C CA . ASN B 1 215 ? 1.618 -27.203 -34.531 1 97.31 215 ASN B CA 1
ATOM 4223 C C . ASN B 1 215 ? 2.973 -26.609 -34.156 1 97.31 215 ASN B C 1
ATOM 4225 O O . ASN B 1 215 ? 3.488 -25.75 -34.875 1 97.31 215 ASN B O 1
ATOM 4229 N N . THR B 1 216 ? 3.453 -26.984 -33.062 1 96.81 216 THR B N 1
ATOM 4230 C CA . THR B 1 216 ? 4.762 -26.516 -32.625 1 96.81 216 THR B CA 1
ATOM 4231 C C . THR B 1 216 ? 5.609 -27.656 -32.094 1 96.81 216 THR B C 1
ATOM 4233 O O . THR B 1 216 ? 5.148 -28.812 -32.031 1 96.81 216 THR B O 1
ATOM 4236 N N . ASN B 1 217 ? 6.816 -27.406 -31.672 1 96.81 217 ASN B N 1
ATOM 4237 C CA . ASN B 1 217 ? 7.695 -28.406 -31.078 1 96.81 217 ASN B CA 1
ATOM 4238 C C . ASN B 1 217 ? 7.598 -28.406 -29.562 1 96.81 217 ASN B C 1
ATOM 4240 O O . ASN B 1 217 ? 8.398 -29.062 -28.875 1 96.81 217 ASN B O 1
ATOM 4244 N N . ILE B 1 218 ? 6.645 -27.703 -29.156 1 96.31 218 ILE B N 1
ATOM 4245 C CA . ILE B 1 218 ? 6.473 -27.609 -27.703 1 96.31 218 ILE B CA 1
ATOM 4246 C C . ILE B 1 218 ? 5.75 -28.859 -27.188 1 96.31 218 ILE B C 1
ATOM 4248 O O . ILE B 1 218 ? 4.691 -29.234 -27.703 1 96.31 218 ILE B O 1
ATOM 4252 N N . VAL B 1 219 ? 6.41 -29.5 -26.281 1 97.12 219 VAL B N 1
ATOM 4253 C CA . VAL B 1 219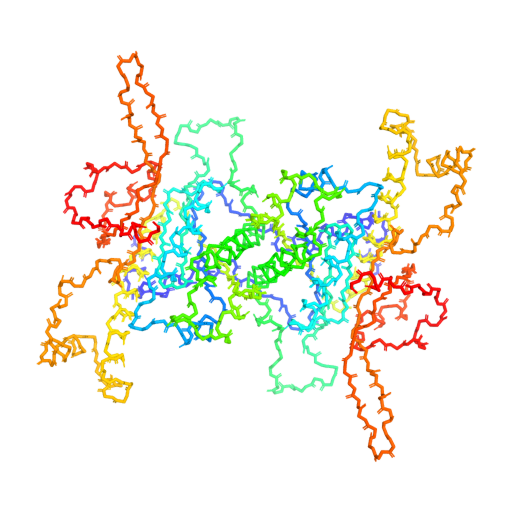 ? 5.777 -30.547 -25.484 1 97.12 219 VAL B CA 1
ATOM 4254 C C . VAL B 1 219 ? 5.273 -29.984 -24.156 1 97.12 219 VAL B C 1
ATOM 4256 O O . VAL B 1 219 ? 6.07 -29.578 -23.312 1 97.12 219 VAL B O 1
ATOM 4259 N N . TRP B 1 220 ? 4.016 -30 -23.922 1 97.19 220 TRP B N 1
ATOM 4260 C CA . TRP B 1 220 ? 3.412 -29.266 -22.812 1 97.19 220 TRP B CA 1
ATOM 4261 C C . TRP B 1 220 ? 3.955 -29.75 -21.469 1 97.19 220 TRP B C 1
ATOM 4263 O O . TRP B 1 220 ? 4.168 -28.953 -20.562 1 97.19 220 TRP B O 1
ATOM 4273 N N . SER B 1 221 ? 4.164 -31.062 -21.391 1 95.25 221 SER B N 1
ATOM 4274 C CA . SER B 1 221 ? 4.652 -31.641 -20.125 1 95.25 221 SER B CA 1
ATOM 4275 C C . SER B 1 221 ? 6.035 -31.094 -19.781 1 95.25 221 SER B C 1
ATOM 4277 O O . SER B 1 221 ? 6.449 -31.141 -18.625 1 95.25 221 SER B O 1
ATOM 4279 N N . ASN B 1 222 ? 6.695 -30.547 -20.781 1 95.81 222 ASN B N 1
ATOM 4280 C CA . ASN B 1 222 ? 8.055 -30.062 -20.578 1 95.81 222 ASN B CA 1
ATOM 4281 C C . ASN B 1 222 ? 8.078 -28.578 -20.188 1 95.81 222 ASN B C 1
ATOM 4283 O O . ASN B 1 222 ? 9.125 -28.047 -19.812 1 95.81 222 ASN B O 1
ATOM 4287 N N . ILE B 1 223 ? 6.922 -27.953 -20.266 1 95.88 223 ILE B N 1
ATOM 4288 C CA . ILE B 1 223 ? 6.859 -26.562 -19.844 1 95.88 223 ILE B CA 1
ATOM 4289 C C . ILE B 1 223 ? 7.25 -26.453 -18.375 1 95.88 223 ILE B C 1
ATOM 4291 O O . ILE B 1 223 ? 6.82 -27.266 -17.547 1 95.88 223 ILE B O 1
ATOM 4295 N N . PRO B 1 224 ? 8.078 -25.484 -18.031 1 95.75 224 PRO B N 1
ATOM 4296 C CA . PRO B 1 224 ? 8.531 -25.344 -16.641 1 95.75 224 PRO B CA 1
ATOM 4297 C C . PRO B 1 224 ? 7.375 -25.266 -15.648 1 95.75 224 PRO B C 1
ATOM 4299 O O . PRO B 1 224 ? 6.352 -24.641 -15.938 1 95.75 224 PRO B O 1
ATOM 4302 N N . LEU B 1 225 ? 7.562 -25.797 -14.461 1 97.25 225 LEU B N 1
ATOM 4303 C CA . LEU B 1 225 ? 6.5 -25.891 -13.469 1 97.25 225 LEU B CA 1
ATOM 4304 C C . LEU B 1 225 ? 6.094 -24.5 -12.984 1 97.25 225 LEU B C 1
ATOM 4306 O O . LEU B 1 225 ? 4.922 -24.266 -12.672 1 97.25 225 LEU B O 1
ATOM 4310 N N . TRP B 1 226 ? 7.078 -23.594 -12.938 1 97 226 TRP B N 1
ATOM 4311 C CA . TRP B 1 226 ? 6.746 -22.281 -12.414 1 97 226 TRP B CA 1
ATOM 4312 C C . TRP B 1 226 ? 5.758 -21.562 -13.328 1 97 226 TRP B C 1
ATOM 4314 O O . TRP B 1 226 ? 4.961 -20.734 -12.867 1 97 226 TRP B O 1
ATOM 4324 N N . GLN B 1 227 ? 5.805 -21.859 -14.617 1 97 227 GLN B N 1
ATOM 4325 C CA . GLN B 1 227 ? 4.867 -21.25 -15.562 1 97 227 GLN B CA 1
ATOM 4326 C C . GLN B 1 227 ? 3.492 -21.906 -15.453 1 97 227 GLN B C 1
ATOM 4328 O O . GLN B 1 227 ? 2.469 -21.234 -15.586 1 97 227 GLN B O 1
ATOM 4333 N N . LYS B 1 228 ? 3.477 -23.203 -15.109 1 97.5 228 LYS B N 1
ATOM 4334 C CA . LYS B 1 228 ? 2.225 -23.953 -15.078 1 97.5 228 LYS B CA 1
ATOM 4335 C C . LYS B 1 228 ? 1.532 -23.812 -13.727 1 97.5 228 LYS B C 1
ATOM 4337 O O . LYS B 1 228 ? 0.302 -23.781 -13.656 1 97.5 228 LYS B O 1
ATOM 4342 N N . TYR B 1 229 ? 2.377 -23.75 -12.688 1 98.12 229 TYR B N 1
ATOM 4343 C CA . TYR B 1 229 ? 1.763 -23.906 -11.375 1 98.12 229 TYR B CA 1
ATOM 4344 C C . TYR B 1 229 ? 2.207 -22.797 -10.43 1 98.12 229 TYR B C 1
ATOM 4346 O O . TYR B 1 229 ? 1.841 -22.797 -9.25 1 98.12 229 TYR B O 1
ATOM 4354 N N . GLY B 1 230 ? 2.941 -21.859 -10.82 1 98.12 230 GLY B N 1
ATOM 4355 C CA . GLY B 1 230 ? 3.4 -20.766 -9.984 1 98.12 230 GLY B CA 1
ATOM 4356 C C . GLY B 1 230 ? 4.617 -21.109 -9.148 1 98.12 230 GLY B C 1
ATOM 4357 O O . GLY B 1 230 ? 5.266 -22.141 -9.391 1 98.12 230 GLY B O 1
ATOM 4358 N N . VAL B 1 231 ? 4.965 -20.266 -8.289 1 98.38 231 VAL B N 1
ATOM 4359 C CA . VAL B 1 231 ? 6.195 -20.391 -7.516 1 98.38 231 VAL B CA 1
ATOM 4360 C C . VAL B 1 231 ? 5.871 -20.391 -6.023 1 98.38 231 VAL B C 1
ATOM 4362 O O . VAL B 1 231 ? 5.109 -19.547 -5.551 1 98.38 231 VAL B O 1
ATOM 4365 N N . ILE B 1 232 ? 6.426 -21.312 -5.312 1 98.19 232 ILE B N 1
ATOM 4366 C CA . ILE B 1 232 ? 6.316 -21.391 -3.861 1 98.19 232 ILE B CA 1
ATOM 4367 C C . ILE B 1 232 ? 7.629 -20.953 -3.219 1 98.19 232 ILE B C 1
ATOM 4369 O O . ILE B 1 232 ? 8.711 -21.312 -3.689 1 98.19 232 ILE B O 1
ATOM 4373 N N . ILE B 1 233 ? 7.531 -20.203 -2.199 1 98.25 233 ILE B N 1
ATOM 4374 C CA . ILE B 1 233 ? 8.703 -19.688 -1.506 1 98.25 233 ILE B CA 1
ATOM 4375 C C . ILE B 1 233 ? 8.586 -19.969 -0.01 1 98.25 233 ILE B C 1
ATOM 4377 O O . ILE B 1 233 ? 7.559 -19.688 0.604 1 98.25 233 ILE B O 1
ATOM 4381 N N . LYS B 1 234 ? 9.633 -20.562 0.561 1 97.31 234 LYS B N 1
ATOM 4382 C CA . LYS B 1 234 ? 9.688 -20.859 1.987 1 97.31 234 LYS B CA 1
ATOM 4383 C C . LYS B 1 234 ? 11.086 -20.625 2.551 1 97.31 234 LYS B C 1
ATOM 4385 O O . LYS B 1 234 ? 12.078 -20.781 1.845 1 97.31 234 LYS B O 1
ATOM 4390 N N . LYS B 1 235 ? 11.062 -20.266 3.791 1 96.5 235 LYS B N 1
ATOM 4391 C CA . LYS B 1 235 ? 12.344 -20.188 4.484 1 96.5 235 LYS B CA 1
ATOM 4392 C C . LYS B 1 235 ? 12.961 -21.578 4.668 1 96.5 235 LYS B C 1
ATOM 4394 O O . LYS B 1 235 ? 12.242 -22.562 4.855 1 96.5 235 LYS B O 1
ATOM 4399 N N . GLN B 1 236 ? 14.281 -21.609 4.594 1 94.81 236 GLN B N 1
ATOM 4400 C CA . GLN B 1 236 ? 14.984 -22.859 4.824 1 94.81 236 GLN B CA 1
ATOM 4401 C C . GLN B 1 236 ? 16.25 -22.641 5.652 1 94.81 236 GLN B C 1
ATOM 4403 O O . GLN B 1 236 ? 16.844 -21.562 5.609 1 94.81 236 GLN B O 1
ATOM 4408 N N . LEU B 1 237 ? 16.547 -23.641 6.449 1 90.94 237 LEU B N 1
ATOM 4409 C CA . LEU B 1 237 ? 17.781 -23.625 7.234 1 90.94 237 LEU B CA 1
ATOM 4410 C C . LEU B 1 237 ? 18.906 -24.328 6.492 1 90.94 237 LEU B C 1
ATOM 4412 O O . LEU B 1 237 ? 18.719 -25.422 5.965 1 90.94 237 LEU B O 1
ATOM 4416 N N . ILE B 1 238 ? 19.984 -23.609 6.355 1 87.31 238 ILE B N 1
ATOM 4417 C CA . ILE B 1 238 ? 21.141 -24.188 5.684 1 87.31 238 ILE B CA 1
ATOM 4418 C C . ILE B 1 238 ? 22.312 -24.297 6.668 1 87.31 238 ILE B C 1
ATOM 4420 O O . ILE B 1 238 ? 22.641 -23.328 7.367 1 87.31 238 ILE B O 1
ATOM 4424 N N . LYS B 1 239 ? 22.781 -25.531 6.828 1 82.56 239 LYS B N 1
ATOM 4425 C CA . LYS B 1 239 ? 23.938 -25.781 7.688 1 82.56 239 LYS B CA 1
ATOM 4426 C C . LYS B 1 239 ? 25.25 -25.672 6.898 1 82.56 239 LYS B C 1
ATOM 4428 O O . LYS B 1 239 ? 25.391 -26.297 5.855 1 82.56 239 LYS B O 1
ATOM 4433 N N . THR B 1 240 ? 25.938 -24.594 7.148 1 75.94 240 THR B N 1
ATOM 4434 C CA . THR B 1 240 ? 27.25 -24.484 6.539 1 75.94 240 THR B CA 1
ATOM 4435 C C . THR B 1 240 ? 28.328 -24.969 7.504 1 75.94 240 THR B C 1
ATOM 4437 O O . THR B 1 240 ? 28.406 -24.5 8.641 1 75.94 240 THR B O 1
ATOM 4440 N N . ASP B 1 241 ? 28.844 -26.141 7.203 1 70.31 241 ASP B N 1
ATOM 4441 C CA . ASP B 1 241 ? 29.922 -26.688 8.016 1 70.31 241 ASP B CA 1
ATOM 4442 C C . ASP B 1 241 ? 31.25 -26 7.703 1 70.31 241 ASP B C 1
ATOM 4444 O O . ASP B 1 241 ? 31.656 -25.938 6.543 1 70.31 241 ASP B O 1
ATOM 4448 N N . ASN B 1 242 ? 31.469 -24.984 8.398 1 61.62 242 ASN B N 1
ATOM 4449 C CA . ASN B 1 242 ? 32.875 -24.625 8.328 1 61.62 242 ASN B CA 1
ATOM 4450 C C . ASN B 1 242 ? 33.719 -25.484 9.25 1 61.62 242 ASN B C 1
ATOM 4452 O O . ASN B 1 242 ? 33.219 -26.078 10.203 1 61.62 242 ASN B O 1
ATOM 4456 N N . VAL B 1 243 ? 35.031 -25.781 8.984 1 59.53 243 VAL B N 1
ATOM 4457 C CA . VAL B 1 243 ? 36.031 -26.609 9.656 1 59.53 243 VAL B CA 1
ATOM 4458 C C . VAL B 1 243 ? 35.844 -26.516 11.172 1 59.53 243 VAL B C 1
ATOM 4460 O O . VAL B 1 243 ? 35.969 -27.516 11.883 1 59.53 243 VAL B O 1
ATOM 4463 N N . LYS B 1 244 ? 35.594 -25.297 11.664 1 61.34 244 LYS B N 1
ATOM 4464 C CA . LYS B 1 244 ? 35.75 -25.234 13.109 1 61.34 244 LYS B CA 1
ATOM 4465 C C . LYS B 1 244 ? 34.375 -25.156 13.789 1 61.34 244 LYS B C 1
ATOM 4467 O O . LYS B 1 244 ? 34.219 -25.625 14.922 1 61.34 244 LYS B O 1
ATOM 4472 N N . ASN B 1 245 ? 33.344 -24.5 13.086 1 68.56 245 ASN B N 1
ATOM 4473 C CA . ASN B 1 245 ? 32.062 -24.328 13.742 1 68.56 245 ASN B CA 1
ATOM 4474 C C . ASN B 1 245 ? 30.906 -24.391 12.742 1 68.56 245 ASN B C 1
ATOM 4476 O O . ASN B 1 245 ? 31.047 -23.906 11.609 1 68.56 245 ASN B O 1
ATOM 4480 N N . SER B 1 246 ? 29.984 -25.297 12.953 1 70.12 246 SER B N 1
ATOM 4481 C CA . SER B 1 246 ? 28.797 -25.375 12.117 1 70.12 246 SER B CA 1
ATOM 4482 C C . SER B 1 246 ? 27.875 -24.172 12.344 1 70.12 246 SER B C 1
ATOM 4484 O O . SER B 1 246 ? 27.531 -23.859 13.484 1 70.12 246 SER B O 1
ATOM 4486 N N . VAL B 1 247 ? 27.781 -23.219 11.32 1 78.12 247 VAL B N 1
ATOM 4487 C CA . VAL B 1 247 ? 26.891 -22.078 11.438 1 78.12 247 VAL B CA 1
ATOM 4488 C C . VAL B 1 247 ? 25.609 -22.312 10.633 1 78.12 247 VAL B C 1
ATOM 4490 O O . VAL B 1 247 ? 25.672 -22.766 9.492 1 78.12 247 VAL B O 1
ATOM 4493 N N . ILE B 1 248 ? 24.438 -22.297 11.297 1 77.12 248 ILE B N 1
ATOM 4494 C CA . ILE B 1 248 ? 23.125 -22.422 10.656 1 77.12 248 ILE B CA 1
ATOM 4495 C C . ILE B 1 248 ? 22.641 -21.047 10.219 1 77.12 248 ILE B C 1
ATOM 4497 O O . ILE B 1 248 ? 22.547 -20.125 11.031 1 77.12 248 ILE B O 1
ATOM 4501 N N . THR B 1 249 ? 22.516 -20.891 8.812 1 83.12 249 THR B N 1
ATOM 4502 C CA . THR B 1 249 ? 22.016 -19.641 8.281 1 83.12 249 THR B CA 1
ATOM 4503 C C . THR B 1 249 ? 20.656 -19.828 7.633 1 83.12 249 THR B C 1
ATOM 4505 O O . THR B 1 249 ? 20.297 -20.953 7.234 1 83.12 249 THR B O 1
ATOM 4508 N N . SER B 1 250 ? 19.797 -18.781 7.668 1 84.94 250 SER B N 1
ATOM 4509 C CA . SER B 1 250 ? 18.484 -18.812 7.035 1 84.94 250 SER B CA 1
ATOM 4510 C C . SER B 1 250 ? 18.547 -18.328 5.594 1 84.94 250 SER B C 1
ATOM 4512 O O . SER B 1 250 ? 19.328 -17.438 5.27 1 84.94 250 SER B O 1
ATOM 4514 N N . SER B 1 251 ? 17.891 -19.109 4.746 1 92.62 251 SER B N 1
ATOM 4515 C CA . SER B 1 251 ? 17.734 -18.75 3.344 1 92.62 251 SER B CA 1
ATOM 4516 C C . SER B 1 251 ? 16.328 -19.031 2.854 1 92.62 251 SER B C 1
ATOM 4518 O O . SER B 1 251 ? 15.398 -19.172 3.658 1 92.62 251 SER B O 1
ATOM 4520 N N . PHE B 1 252 ? 16.141 -18.891 1.534 1 95.75 252 PHE B N 1
ATOM 4521 C CA . PHE B 1 252 ? 14.812 -19.156 0.985 1 95.75 252 PHE B CA 1
ATOM 4522 C C . PHE B 1 252 ? 14.867 -20.234 -0.089 1 95.75 252 PHE B C 1
ATOM 4524 O O . PHE B 1 252 ? 15.781 -20.25 -0.919 1 95.75 252 PHE B O 1
ATOM 4531 N N . LYS B 1 253 ? 14.031 -21.203 0.065 1 95.94 253 LYS B N 1
ATOM 4532 C CA . LYS B 1 253 ? 13.797 -22.141 -1.021 1 95.94 253 LYS B CA 1
ATOM 4533 C C . LYS B 1 253 ? 12.727 -21.625 -1.975 1 95.94 253 LYS B C 1
ATOM 4535 O O . LYS B 1 253 ? 11.625 -21.281 -1.547 1 95.94 253 LYS B O 1
ATOM 4540 N N . VAL B 1 254 ? 13.07 -21.484 -3.221 1 97.5 254 VAL B N 1
ATOM 4541 C CA . VAL B 1 254 ? 12.164 -21.016 -4.266 1 97.5 254 VAL B CA 1
ATOM 4542 C C . VAL B 1 254 ? 11.945 -22.125 -5.293 1 97.5 254 VAL B C 1
ATOM 4544 O O . VAL B 1 254 ? 12.891 -22.547 -5.965 1 97.5 254 VAL B O 1
ATOM 4547 N N . PHE B 1 255 ? 10.727 -22.578 -5.418 1 96.88 255 PHE B N 1
ATOM 4548 C CA . PHE B 1 255 ? 10.492 -23.797 -6.199 1 96.88 255 PHE B CA 1
ATOM 4549 C C . PHE B 1 255 ? 9.039 -23.875 -6.648 1 96.88 255 PHE B C 1
ATOM 4551 O O . PHE B 1 255 ? 8.242 -22.984 -6.352 1 96.88 255 PHE B O 1
ATOM 4558 N N . SER B 1 256 ? 8.781 -24.875 -7.477 1 97.44 256 SER B N 1
ATOM 4559 C CA . SER B 1 256 ? 7.434 -25.109 -7.984 1 97.44 256 SER B CA 1
ATOM 4560 C C . SER B 1 256 ? 7.066 -26.578 -7.93 1 97.44 256 SER B C 1
ATOM 4562 O O . SER B 1 256 ? 7.93 -27.453 -8.094 1 97.44 256 SER B O 1
ATOM 4564 N N . LEU B 1 257 ? 5.922 -26.844 -7.613 1 96.81 257 LEU B N 1
ATOM 4565 C CA . LEU B 1 257 ? 5.355 -28.188 -7.656 1 96.81 257 LEU B CA 1
ATOM 4566 C C . LEU B 1 257 ? 3.844 -28.141 -7.848 1 96.81 257 LEU B C 1
ATOM 4568 O O . LEU B 1 257 ? 3.232 -27.078 -7.703 1 96.81 257 LEU B O 1
ATOM 4572 N N . LYS B 1 258 ? 3.285 -29.234 -8.258 1 97 258 LYS B N 1
ATOM 4573 C CA . LYS B 1 258 ? 1.832 -29.344 -8.352 1 97 258 LYS B CA 1
ATOM 4574 C C . LYS B 1 258 ? 1.22 -29.703 -7 1 97 258 LYS B C 1
ATOM 4576 O O . LYS B 1 258 ? 1.38 -30.828 -6.516 1 97 258 LYS B O 1
ATOM 4581 N N . LEU B 1 259 ? 0.508 -28.766 -6.438 1 95.62 259 LEU B N 1
ATOM 4582 C CA . LEU B 1 259 ? -0.089 -28.969 -5.121 1 95.62 259 LEU B CA 1
ATOM 4583 C C . LEU B 1 259 ? -1.224 -29.984 -5.184 1 95.62 259 LEU B C 1
ATOM 4585 O O . LEU B 1 259 ? -1.907 -30.094 -6.207 1 95.62 259 LEU B O 1
ATOM 4589 N N . SER B 1 260 ? -1.368 -30.734 -4.113 1 94.19 260 SER B N 1
ATOM 4590 C CA . SER B 1 260 ? -2.453 -31.703 -3.996 1 94.19 260 SER B CA 1
ATOM 4591 C C . SER B 1 260 ? -3.115 -31.625 -2.625 1 94.19 260 SER B C 1
ATOM 4593 O O . SER B 1 260 ? -2.502 -31.172 -1.658 1 94.19 260 SER B O 1
ATOM 4595 N N . TYR B 1 261 ? -4.324 -32.094 -2.654 1 93 261 TYR B N 1
ATOM 4596 C CA . TYR B 1 261 ? -5.121 -32.031 -1.433 1 93 261 TYR B CA 1
ATOM 4597 C C . TYR B 1 261 ? -4.812 -33.219 -0.523 1 93 261 TYR B C 1
ATOM 4599 O O . TYR B 1 261 ? -5.34 -34.312 -0.719 1 93 261 TYR B O 1
ATOM 4607 N N . ASN B 1 262 ? -3.953 -33 0.509 1 93.38 262 ASN B N 1
ATOM 4608 C CA . ASN B 1 262 ? -3.654 -34.031 1.512 1 93.38 262 ASN B CA 1
ATOM 4609 C C . ASN B 1 262 ? -3.039 -33.406 2.766 1 93.38 262 ASN B C 1
ATOM 4611 O O . ASN B 1 262 ? -2.629 -32.25 2.756 1 93.38 262 ASN B O 1
ATOM 4615 N N . ASP B 1 263 ? -2.926 -34.156 3.811 1 93.44 263 ASP B N 1
ATOM 4616 C CA . ASP B 1 263 ? -2.486 -33.656 5.117 1 93.44 263 ASP B CA 1
ATOM 4617 C C . ASP B 1 263 ? -1.015 -33.25 5.09 1 93.44 263 ASP B C 1
ATOM 4619 O O . ASP B 1 263 ? -0.607 -32.344 5.789 1 93.44 263 ASP B O 1
ATOM 4623 N N . THR B 1 264 ? -0.299 -33.938 4.324 1 92.94 264 THR B N 1
ATOM 4624 C CA . THR B 1 264 ? 1.126 -33.656 4.227 1 92.94 264 THR B CA 1
ATOM 4625 C C . THR B 1 264 ? 1.352 -32.25 3.65 1 92.94 264 THR B C 1
ATOM 4627 O O . THR B 1 264 ? 2.156 -31.484 4.176 1 92.94 264 THR B O 1
ATOM 4630 N N . MET B 1 265 ? 0.644 -31.984 2.617 1 94.25 265 MET B N 1
ATOM 4631 C CA . MET B 1 265 ? 0.765 -30.672 1.976 1 94.25 265 MET B CA 1
ATOM 4632 C C . MET B 1 265 ? 0.256 -29.578 2.893 1 94.25 265 MET B C 1
ATOM 4634 O O . MET B 1 265 ? 0.83 -28.484 2.934 1 94.25 265 MET B O 1
ATOM 4638 N N . LEU B 1 266 ? -0.805 -29.891 3.57 1 95.19 266 LEU B N 1
ATOM 4639 C CA . LEU B 1 266 ? -1.334 -28.906 4.508 1 95.19 266 LEU B CA 1
ATOM 4640 C C . LEU B 1 266 ? -0.306 -28.562 5.586 1 95.19 266 LEU B C 1
ATOM 4642 O O . LEU B 1 266 ? -0.084 -27.391 5.898 1 95.19 266 LEU B O 1
ATOM 4646 N N . LYS B 1 267 ? 0.241 -29.609 6.152 1 94.31 267 LYS B N 1
ATOM 4647 C CA . LYS B 1 267 ? 1.272 -29.406 7.164 1 94.31 267 LYS B CA 1
ATOM 4648 C C . LYS B 1 267 ? 2.459 -28.625 6.594 1 94.31 267 LYS B C 1
ATOM 4650 O O . LYS B 1 267 ? 2.998 -27.734 7.25 1 94.31 267 LYS B O 1
ATOM 4655 N N . PHE B 1 268 ? 2.801 -28.984 5.398 1 95.06 268 PHE B N 1
ATOM 4656 C CA . PHE B 1 268 ? 3.914 -28.344 4.707 1 95.06 268 PHE B CA 1
ATOM 4657 C C . PHE B 1 268 ? 3.688 -26.844 4.578 1 95.06 268 PHE B C 1
ATOM 4659 O O . PHE B 1 268 ? 4.609 -26.047 4.781 1 95.06 268 PHE B O 1
ATOM 4666 N N . LEU B 1 269 ? 2.535 -26.391 4.324 1 95.19 269 LEU B N 1
ATOM 4667 C CA . LEU B 1 269 ? 2.189 -24.984 4.125 1 95.19 269 LEU B CA 1
ATOM 4668 C C . LEU B 1 269 ? 2.436 -24.188 5.395 1 95.19 269 LEU B C 1
ATOM 4670 O O . LEU B 1 269 ? 2.779 -23 5.324 1 95.19 269 LEU B O 1
ATOM 4674 N N . PHE B 1 270 ? 2.277 -24.828 6.527 1 95.69 270 PHE B N 1
ATOM 4675 C CA . PHE B 1 270 ? 2.332 -24.078 7.785 1 95.69 270 PHE B CA 1
ATOM 4676 C C . PHE B 1 270 ? 3.666 -24.297 8.484 1 95.69 270 PHE B C 1
ATOM 4678 O O . PHE B 1 270 ? 3.98 -23.609 9.461 1 95.69 270 PHE B O 1
ATOM 4685 N N . ASP B 1 271 ? 4.453 -25.203 7.926 1 95.44 271 ASP B N 1
ATOM 4686 C CA . ASP B 1 271 ? 5.777 -25.406 8.508 1 95.44 271 ASP B CA 1
ATOM 4687 C C . ASP B 1 271 ? 6.625 -24.141 8.398 1 95.44 271 ASP B C 1
ATOM 4689 O O . ASP B 1 271 ? 6.59 -23.453 7.375 1 95.44 271 ASP B O 1
ATOM 4693 N N . LYS B 1 272 ? 7.375 -23.922 9.391 1 93.25 272 LYS B N 1
ATOM 4694 C CA . LYS B 1 272 ? 8.195 -22.703 9.438 1 93.25 272 LYS B CA 1
ATOM 4695 C C . LYS B 1 272 ? 9.305 -22.75 8.398 1 93.25 272 LYS B C 1
ATOM 4697 O O . LYS B 1 272 ? 9.633 -21.734 7.785 1 93.25 272 LYS B O 1
ATOM 4702 N N . TYR B 1 273 ? 9.852 -23.984 8.266 1 95.31 273 TYR B N 1
ATOM 4703 C CA . TYR B 1 273 ? 10.984 -24.125 7.355 1 95.31 273 TYR B CA 1
ATOM 4704 C C . TYR B 1 273 ? 10.711 -25.203 6.312 1 95.31 273 TYR B C 1
ATOM 4706 O O . TYR B 1 273 ? 10.008 -26.188 6.582 1 95.31 273 TYR B O 1
ATOM 4714 N N . PHE B 1 274 ? 11.281 -25 5.168 1 95.12 274 PHE B N 1
ATOM 4715 C CA . PHE B 1 274 ? 11.234 -26 4.102 1 95.12 274 PHE B CA 1
ATOM 4716 C C . PHE B 1 274 ? 12.047 -27.234 4.477 1 95.12 274 PHE B C 1
ATOM 4718 O O . PHE B 1 274 ? 13.219 -27.125 4.855 1 95.12 274 PHE B O 1
ATOM 4725 N N . GLU B 1 275 ? 11.461 -28.344 4.387 1 91.19 275 GLU B N 1
ATOM 4726 C CA . GLU B 1 275 ? 12.094 -29.656 4.543 1 91.19 275 GLU B CA 1
ATOM 4727 C C . GLU B 1 275 ? 11.711 -30.594 3.406 1 91.19 275 GLU B C 1
ATOM 4729 O O . GLU B 1 275 ? 10.57 -31.062 3.344 1 91.19 275 GLU B O 1
ATOM 4734 N N . LEU B 1 276 ? 12.664 -30.922 2.658 1 86.81 276 LEU B N 1
ATOM 4735 C CA . LEU B 1 276 ? 12.422 -31.688 1.448 1 86.81 276 LEU B CA 1
ATOM 4736 C C . LEU B 1 276 ? 11.789 -33.031 1.786 1 86.81 276 LEU B C 1
ATOM 4738 O O . LEU B 1 276 ? 10.945 -33.531 1.033 1 86.81 276 LEU B O 1
ATOM 4742 N N . ASP B 1 277 ? 12.133 -33.625 2.82 1 86.75 277 ASP B N 1
ATOM 4743 C CA . ASP B 1 277 ? 11.672 -34.969 3.201 1 86.75 277 ASP B CA 1
ATOM 4744 C C . ASP B 1 277 ? 10.156 -34.969 3.396 1 86.75 277 ASP B C 1
ATOM 4746 O O . ASP B 1 277 ? 9.523 -36.031 3.244 1 86.75 277 ASP B O 1
ATOM 4750 N N . LYS B 1 278 ? 9.641 -33.844 3.646 1 86.69 278 LYS B N 1
ATOM 4751 C CA . LYS B 1 278 ? 8.211 -33.75 3.934 1 86.69 278 LYS B CA 1
ATOM 4752 C C . LYS B 1 278 ? 7.391 -33.781 2.648 1 86.69 278 LYS B C 1
ATOM 4754 O O . LYS B 1 278 ? 6.184 -34.062 2.682 1 86.69 278 LYS B O 1
ATOM 4759 N N . ILE B 1 279 ? 8.039 -33.469 1.521 1 88.75 279 ILE B N 1
ATOM 4760 C CA . ILE B 1 279 ? 7.305 -33.469 0.261 1 88.75 279 ILE B CA 1
ATOM 4761 C C . ILE B 1 279 ? 8.07 -34.25 -0.794 1 88.75 279 ILE B C 1
ATOM 4763 O O . ILE B 1 279 ? 8.094 -33.875 -1.969 1 88.75 279 ILE B O 1
ATOM 4767 N N . SER B 1 280 ? 8.711 -35.25 -0.397 1 85.88 280 SER B N 1
ATOM 4768 C CA . SER B 1 280 ? 9.609 -36.031 -1.253 1 85.88 280 SER B CA 1
ATOM 4769 C C . SER B 1 280 ? 8.836 -36.75 -2.354 1 85.88 280 SER B C 1
ATOM 4771 O O . SER B 1 280 ? 9.406 -37.125 -3.377 1 85.88 280 SER B O 1
ATOM 4773 N N . GLU B 1 281 ? 7.617 -36.906 -2.17 1 86.19 281 GLU B N 1
ATOM 4774 C CA . GLU B 1 281 ? 6.801 -37.625 -3.152 1 86.19 281 GLU B CA 1
ATOM 4775 C C . GLU B 1 281 ? 6.473 -36.719 -4.344 1 86.19 281 GLU B C 1
ATOM 4777 O O . GLU B 1 281 ? 5.984 -37.188 -5.371 1 86.19 281 GLU B O 1
ATOM 4782 N N . TYR B 1 282 ? 6.746 -35.5 -4.23 1 88.56 282 TYR B N 1
ATOM 4783 C CA . TYR B 1 282 ? 6.398 -34.531 -5.277 1 88.56 282 TYR B CA 1
ATOM 4784 C C . TYR B 1 282 ? 7.605 -34.219 -6.145 1 88.56 282 TYR B C 1
ATOM 4786 O O . TYR B 1 282 ? 8.742 -34.188 -5.66 1 88.56 282 TYR B O 1
ATOM 4794 N N . GLN B 1 283 ? 7.289 -34.062 -7.375 1 88.56 283 GLN B N 1
ATOM 4795 C CA . GLN B 1 283 ? 8.32 -33.562 -8.266 1 88.56 283 GLN B CA 1
ATOM 4796 C C . GLN B 1 283 ? 8.5 -32.062 -8.07 1 88.56 283 GLN B C 1
ATOM 4798 O O . GLN B 1 283 ? 7.578 -31.266 -8.336 1 88.56 283 GLN B O 1
ATOM 4803 N N . LEU B 1 284 ? 9.664 -31.688 -7.562 1 92.94 284 LEU B N 1
ATOM 4804 C CA . LEU B 1 284 ? 10 -30.297 -7.324 1 92.94 284 LEU B CA 1
ATOM 4805 C C . LEU B 1 284 ? 10.922 -29.766 -8.414 1 92.94 284 LEU B C 1
ATOM 4807 O O . LEU B 1 284 ? 11.82 -30.484 -8.875 1 92.94 284 LEU B O 1
ATOM 4811 N N . GLU B 1 285 ? 10.609 -28.609 -8.875 1 95.69 285 GLU B N 1
ATOM 4812 C CA . GLU B 1 285 ? 11.5 -27.906 -9.789 1 95.69 285 GLU B CA 1
ATOM 4813 C C . GLU B 1 285 ? 11.953 -26.578 -9.195 1 95.69 285 GLU B C 1
ATOM 4815 O O . GLU B 1 285 ? 11.125 -25.734 -8.828 1 95.69 285 GLU B O 1
ATOM 4820 N N . ASP B 1 286 ? 13.273 -26.391 -9.055 1 94.94 286 ASP B N 1
ATOM 4821 C CA . ASP B 1 286 ? 13.805 -25.125 -8.562 1 94.94 286 ASP B CA 1
ATOM 4822 C C . ASP B 1 286 ? 13.484 -23.984 -9.523 1 94.94 286 ASP B C 1
ATOM 4824 O O . ASP B 1 286 ? 13.57 -24.156 -10.742 1 94.94 286 ASP B O 1
ATOM 4828 N N . TYR B 1 287 ? 13.047 -22.891 -8.922 1 94.75 287 TYR B N 1
ATOM 4829 C CA . TYR B 1 287 ? 12.875 -21.703 -9.734 1 94.75 287 TYR B CA 1
ATOM 4830 C C . TYR B 1 287 ? 14.227 -21.156 -10.195 1 94.75 287 TYR B C 1
ATOM 4832 O O . TYR B 1 287 ? 15.172 -21.078 -9.406 1 94.75 287 TYR B O 1
ATOM 4840 N N . PRO B 1 288 ? 14.383 -20.891 -11.43 1 85.94 288 PRO B N 1
ATOM 4841 C CA . PRO B 1 288 ? 15.672 -20.406 -11.93 1 85.94 288 PRO B CA 1
ATOM 4842 C C . PRO B 1 288 ? 15.969 -18.969 -11.516 1 85.94 288 PRO B C 1
ATOM 4844 O O . PRO B 1 288 ? 15.625 -18.031 -12.242 1 85.94 288 PRO B O 1
ATOM 4847 N N . LEU B 1 289 ? 16.469 -18.75 -10.281 1 72.31 289 LEU B N 1
ATOM 4848 C CA . LEU B 1 289 ? 16.781 -17.422 -9.766 1 72.31 289 LEU B CA 1
ATOM 4849 C C . LEU B 1 289 ? 17.953 -16.812 -10.508 1 72.31 289 LEU B C 1
ATOM 4851 O O . LEU B 1 289 ? 18.156 -15.594 -10.469 1 72.31 289 LEU B O 1
ATOM 4855 N N . SER B 1 290 ? 18.969 -17.781 -10.906 1 60.66 290 SER B N 1
ATOM 4856 C CA . SER B 1 290 ? 20.234 -17.359 -11.508 1 60.66 290 SER B CA 1
ATOM 4857 C C . SER B 1 290 ? 20 -16.266 -12.547 1 60.66 290 SER B C 1
ATOM 4859 O O . SER B 1 290 ? 20.969 -15.664 -13.039 1 60.66 290 SER B O 1
ATOM 4861 N N . ILE B 1 291 ? 18.797 -16.094 -12.883 1 44.47 291 ILE B N 1
ATOM 4862 C CA . ILE B 1 291 ? 18.734 -14.93 -13.75 1 44.47 291 ILE B CA 1
ATOM 4863 C C . ILE B 1 291 ? 18.891 -13.656 -12.922 1 44.47 291 ILE B C 1
ATOM 4865 O O . ILE B 1 291 ? 18.859 -12.547 -13.461 1 44.47 291 ILE B O 1
ATOM 4869 N N . ILE B 1 292 ? 18.891 -13.68 -11.578 1 39.94 292 ILE B N 1
ATOM 4870 C CA . ILE B 1 292 ? 19.219 -12.484 -10.797 1 39.94 292 ILE B CA 1
ATOM 4871 C C . ILE B 1 292 ? 20.719 -12.273 -10.781 1 39.94 292 ILE B C 1
ATOM 4873 O O . ILE B 1 292 ? 21.484 -13.219 -10.562 1 39.94 292 ILE B O 1
#

Sequence (584 aa):
MSEISNIINEPIGDRMKRFEAKYDFKIEPQNYFCVRLDGNKFSNFTRKFEKPYDVRFSQAMVMTTIDTINKFGARTGFTQSDEITLIFDKAIPDDFKKHITYNHLFNGRVSKLLSIVSSYVSVRFNHHFRLLTSNLTNIYSQETLELINGGTAIFDARILEFDENNKYEMLNHLIWRSVKDCYRNAVQTYAHHIFGPAKIKYLNREQMIQLIEENTNIVWSNIPLWQKYGVIIKKQLIKTDNVKNSVITSSFKVFSLKLSYNDTMLKFLFDKYFELDKISEYQLEDYPLSIIMSEISNIINEPIGDRMKRFEAKYDFKIEPQNYFCVRLDGNKFSNFTRKFEKPYDVRFSQAMVMTTIDTINKFGARTGFTQSDEITLIFDKAIPDDFKKHITYNHLFNGRVSKLLSIVSSYVSVRFNHHFRLLTSNLTNIYSQETLELINGGTAIFDARILEFDENNKYEMLNHLIWRSVKDCYRNAVQTYAHHIFGPAKIKYLNREQMIQLIEENTNIVWSNIPLWQKYGVIIKKQLIKTDNVKNSVITSSFKVFSLKLSYNDTMLKFLFDKYFELDKISEYQLEDYPLSII